Protein AF-A0A4V4IYW7-F1 (afdb_monomer)

Radius of gyration: 28.69 Å; Cα contacts (8 Å, |Δi|>4): 556; chains: 1; bounding box: 73×83×89 Å

InterPro domains:
  IPR019410 Lysine methyltransferase [PF10294] (34-189)
  IPR019410 Lysine methyltransferase [PTHR14614] (19-208)
  IPR029063 S-adenosyl-L-methionine-dependent methyltransferase superfamily [G3DSA:3.40.50.150] (17-233)
  IPR029063 S-adenosyl-L-methionine-dependent methyltransferase superfamily [SSF53335] (72-205)

Mean predicted aligned error: 17.16 Å

Sequence (406 aa):
MATEERSFKTQDFTVPSNGSGETIQVRISEPNLTSENLGLETWAASHILASQLHHIGPKIQFPTPSSDVLPILELGAGTGLVGVTAATLWKQPVVLTDLAPLVPALDANIDLNSEGLRTANTHMEAGTLDWKHPTTLIVKDQQQPQTQAHVIFAADTIYSEEHPELLANVILKWLVKDKEARFIIAYPLRVCYIDYIREMWERLEEGGMEAFEEGREEASQDLFNDERLVEWSRETITIMPYSRPKDHNCTEGKKPIACKCAIGKSKSKSKPTEEPPNNELTTVRLLSIPPQGRFTQLTPPQLKNTILHRNQNIDFYKSLYAEYIESIQEHITPYIRNQLKHEEEGRGLRKGSVFQMHLMMNLRIRVQSVMDTIARWEGENAVDEEKLKEMEKSENGVDEEEEEEG

Secondary structure (DSSP, 8-state):
--------EEEEEEEE-STTS-EEEEEEEE-S-EETTEE----HHHHHHHHHHHHHGGG--PPSP-SSEEEEEEES-TT-HHHHHHHHHH---EEEEE-GGGHHHHHHHHHHTHHHHHHHT--EEEEE--TTSTT--EETTEE-S--EEEEEEEES---STTHHHHHHHHHHHHB-SSTT-EEEEEEE--TTTHHHHHHHHHHHHHTTEEEEEEEEEE--TTT--S--EEEEEEEEE----------S---S---------------------PPPP--------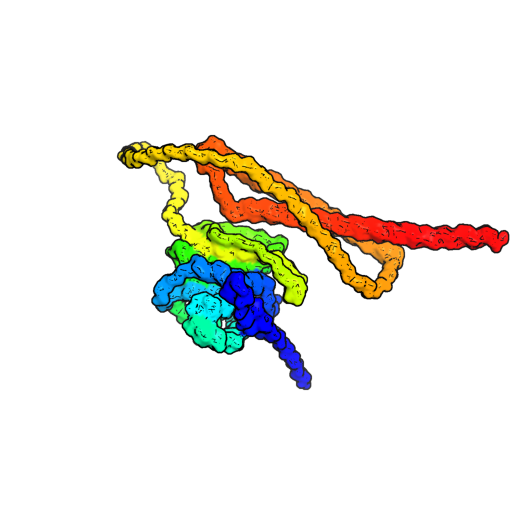---PPP-----PPPHHHHHHHHHHHHHHHHHHHHHHHHHHHHIIIIIHHHHHHHHHHHHTTS------HHHHHHHHHHHHHHHHHHHHHHHHHHHHHHHHHHHHHHHHHHHTHHHHSSS--

Organism: Aureobasidium pullulans (NCBI:txid5580)

Solvent-accessible surface area (backbone atoms only — not comparable to full-atom values): 23637 Å² total; per-residue (Å²): 133,84,79,77,80,77,73,65,52,68,48,79,43,79,29,46,58,42,96,85,73,47,66,43,79,46,47,39,58,36,50,95,44,69,58,99,92,38,70,47,56,86,50,61,22,32,56,53,47,31,46,45,42,42,72,50,46,85,76,58,66,79,74,81,91,52,91,59,42,38,62,28,34,27,47,52,33,62,45,34,62,38,53,56,45,43,23,41,75,63,42,36,45,29,39,40,18,24,56,69,88,46,29,68,54,28,44,51,24,51,60,66,37,44,67,53,28,57,73,35,69,35,54,75,49,42,21,30,45,45,50,97,47,57,85,50,42,33,41,89,93,36,76,54,89,46,62,30,18,39,26,38,38,35,35,61,67,69,85,50,89,62,33,26,61,32,52,34,53,28,47,70,56,26,48,44,98,37,75,66,21,34,44,36,40,20,34,52,76,44,83,90,36,49,66,40,54,49,50,21,51,54,50,35,44,75,72,33,39,42,85,72,47,75,51,73,51,70,50,56,72,92,80,40,90,63,84,40,45,24,43,36,42,34,29,28,41,52,89,67,83,84,72,72,80,76,73,95,76,80,82,80,90,81,89,82,89,88,84,83,88,80,90,85,88,84,87,85,91,85,85,81,86,85,78,84,81,84,82,74,80,77,77,80,74,84,80,79,83,80,87,89,80,82,85,78,82,71,50,71,71,55,47,52,50,52,46,52,52,49,50,55,49,41,54,52,46,52,51,53,46,50,53,51,53,50,50,42,59,69,56,51,49,58,49,55,54,49,43,54,50,35,34,76,72,70,71,42,64,70,81,65,59,66,67,58,55,48,55,54,50,47,52,50,48,52,48,47,52,44,50,53,52,40,53,50,50,53,52,53,38,54,53,52,52,50,52,46,52,52,53,55,46,57,60,60,55,56,66,63,66,67,68,78,81,120

pLDDT: mean 71.78, std 23.91, range [23.66, 98.69]

Nearest PDB structures (foldseek):
  7oas-assembly1_A  TM=7.183E-01  e=4.273E-09  Arabidopsis thaliana
  6zbf-assembly1_D  TM=6.035E-01  e=1.458E-01  Plasmodium falciparum
  6qj1-assembly1_A  TM=4.843E-01  e=2.576E+00  Thermochaetoides thermophila

Foldseek 3Di:
DDDPPFDKDKDWQWADLEPVRDTDIQIWIQGQFDDPRDGLDDDQQLNVLLNCCNVVLVLADFDDDDLQAAAEEEEQCRRVSNVLSCCLNNVGEYEYEDAPRCQVRNVVSQVVSVVSNVVSVYDYFYWYQDLVNLQFTATPNDTRNHFAYQEYEYGQQFDDLCRLVSVLSNCLRHYPQDQSRKYKYKHFPDLVRLVSVLSSVVSNVVSQKAFDDKDWDFGDVVPDVDRGIMIMTMIGGDPDPDDPDPPPDDDDDDDDDDDDDDDDDDDDDDDDDDDDPDPPPPPDDDDDDDDDDDDPPDDLVRLVVVLVVLVVVLVVLVVVLVVLVVCCVPPVVVVVVVQVVCVVVVVHRDPDGVSNVSSVVSSVCSNVVSVVSSVVSVVVSVVSVVVSVVVVVVVVVVVVVVVVPD

Structure (mmCIF, N/CA/C/O backbone):
data_AF-A0A4V4IYW7-F1
#
_entry.id   AF-A0A4V4IYW7-F1
#
loop_
_atom_site.group_PDB
_atom_site.id
_atom_site.type_symbol
_atom_site.label_atom_id
_atom_site.label_alt_id
_atom_site.label_comp_id
_atom_site.label_asym_id
_atom_site.label_entity_id
_atom_site.label_seq_id
_atom_site.pdbx_PDB_ins_code
_atom_site.Cartn_x
_atom_site.Cartn_y
_atom_site.Cartn_z
_atom_site.occupancy
_atom_site.B_iso_or_equiv
_atom_site.auth_seq_id
_atom_site.auth_comp_id
_atom_site.auth_asym_id
_atom_site.auth_atom_id
_atom_site.pdbx_PDB_model_num
ATOM 1 N N . MET A 1 1 ? -10.113 -34.065 -22.072 1.00 34.31 1 MET A N 1
ATOM 2 C CA . MET A 1 1 ? -9.930 -32.765 -21.402 1.00 34.31 1 MET A CA 1
ATOM 3 C C . MET A 1 1 ? -8.837 -32.974 -20.378 1.00 34.31 1 MET A C 1
ATOM 5 O O . MET A 1 1 ? -9.086 -33.647 -19.388 1.00 34.31 1 MET A O 1
ATOM 9 N N . ALA A 1 2 ? -7.612 -32.559 -20.696 1.00 29.91 2 ALA A N 1
ATOM 10 C CA . ALA A 1 2 ? -6.535 -32.563 -19.719 1.00 29.91 2 ALA A CA 1
ATOM 11 C C . ALA A 1 2 ? -6.857 -31.461 -18.707 1.00 29.91 2 ALA A C 1
ATOM 13 O O . ALA A 1 2 ? -7.061 -30.313 -19.092 1.00 29.91 2 ALA A O 1
ATOM 14 N N . THR A 1 3 ? -7.010 -31.836 -17.444 1.00 35.25 3 THR A N 1
ATOM 15 C CA . THR A 1 3 ? -7.030 -30.904 -16.323 1.00 35.25 3 THR A CA 1
ATOM 16 C C . THR A 1 3 ? -5.656 -30.254 -16.265 1.00 35.25 3 THR A C 1
ATOM 18 O O . THR A 1 3 ? -4.687 -30.927 -15.921 1.00 35.25 3 THR A O 1
ATOM 21 N N . GLU A 1 4 ? -5.558 -28.988 -16.667 1.00 35.75 4 GLU A N 1
ATOM 22 C CA . GLU A 1 4 ? -4.385 -28.167 -16.372 1.00 35.75 4 GLU A CA 1
ATOM 23 C C . GLU A 1 4 ? -4.183 -28.181 -14.854 1.00 35.75 4 GLU A C 1
ATOM 25 O O . GLU A 1 4 ? -5.029 -27.694 -14.099 1.00 35.75 4 GLU A O 1
ATOM 30 N N . GLU A 1 5 ? -3.091 -28.793 -14.396 1.00 37.78 5 GLU A N 1
ATOM 31 C CA . GLU A 1 5 ? -2.607 -28.614 -13.033 1.00 37.78 5 GLU A CA 1
ATOM 32 C C . GLU A 1 5 ? -2.283 -27.129 -12.864 1.00 37.78 5 GLU A C 1
ATOM 34 O O . GLU A 1 5 ? -1.259 -26.634 -13.334 1.00 37.78 5 GLU A O 1
ATOM 39 N N . ARG A 1 6 ? -3.203 -26.389 -12.237 1.00 40.34 6 ARG A N 1
ATOM 40 C CA . ARG A 1 6 ? -2.975 -25.003 -11.832 1.00 40.34 6 ARG A CA 1
ATOM 41 C C . ARG A 1 6 ? -1.826 -25.003 -10.828 1.00 40.34 6 ARG A C 1
ATOM 43 O O . ARG A 1 6 ? -1.995 -25.437 -9.692 1.00 40.34 6 ARG A O 1
ATOM 50 N N . SER A 1 7 ? -0.654 -24.552 -11.261 1.00 48.09 7 SER A N 1
ATOM 51 C CA . SER A 1 7 ? 0.478 -24.303 -10.374 1.00 48.09 7 SER A CA 1
ATOM 52 C C . SER A 1 7 ? 0.108 -23.149 -9.440 1.00 48.09 7 SER A C 1
ATOM 54 O O . SER A 1 7 ? -0.106 -22.027 -9.891 1.00 48.09 7 SER A O 1
ATOM 56 N N . PHE A 1 8 ? -0.037 -23.443 -8.149 1.00 65.62 8 PHE A N 1
ATOM 57 C CA . PHE A 1 8 ? -0.118 -22.435 -7.096 1.00 65.62 8 PHE A CA 1
ATOM 58 C C . PHE A 1 8 ? 1.308 -22.142 -6.638 1.00 65.62 8 PHE A C 1
ATOM 60 O O . PHE A 1 8 ? 2.023 -23.069 -6.245 1.00 65.62 8 PHE A O 1
ATOM 67 N N . LYS A 1 9 ? 1.736 -20.879 -6.685 1.00 81.81 9 LYS A N 1
ATOM 68 C CA . LYS A 1 9 ? 2.999 -20.477 -6.068 1.00 81.81 9 LYS A CA 1
ATOM 69 C C . LYS A 1 9 ? 2.709 -20.147 -4.609 1.00 81.81 9 LYS A C 1
ATOM 71 O O . LYS A 1 9 ? 1.982 -19.210 -4.313 1.00 81.81 9 LYS A O 1
ATOM 76 N N . THR A 1 10 ? 3.235 -20.947 -3.689 1.00 88.19 10 THR A N 1
ATOM 77 C CA . THR A 1 10 ? 3.212 -20.633 -2.255 1.00 88.19 10 THR A CA 1
ATOM 78 C C . THR A 1 10 ? 4.627 -20.293 -1.821 1.00 88.19 10 THR A C 1
ATOM 80 O O . THR A 1 10 ? 5.562 -21.034 -2.126 1.00 88.19 10 THR A O 1
ATOM 83 N N . GLN A 1 11 ? 4.781 -19.175 -1.123 1.00 90.00 11 GLN A N 1
ATOM 84 C CA . GLN A 1 11 ? 6.062 -18.642 -0.688 1.00 90.00 11 GLN A CA 1
ATOM 85 C C . GLN A 1 11 ? 6.019 -18.305 0.803 1.00 90.00 11 GLN A C 1
ATOM 87 O O . GLN A 1 11 ? 5.024 -17.792 1.314 1.00 90.00 11 GLN A O 1
ATOM 92 N N . ASP A 1 12 ? 7.123 -18.593 1.489 1.00 92.00 12 ASP A N 1
ATOM 93 C CA . ASP A 1 12 ? 7.352 -18.167 2.865 1.00 92.00 12 ASP A CA 1
ATOM 94 C C . ASP A 1 12 ? 8.179 -16.876 2.852 1.00 92.00 12 ASP A C 1
ATOM 96 O O . ASP A 1 12 ? 9.274 -16.824 2.286 1.00 92.00 12 ASP A O 1
ATOM 100 N N . PHE A 1 13 ? 7.641 -15.828 3.469 1.00 92.56 13 PHE A N 1
ATOM 101 C CA . PHE A 1 13 ? 8.296 -14.541 3.651 1.00 92.56 13 PHE A CA 1
ATOM 102 C C . PHE A 1 13 ? 8.864 -14.451 5.064 1.00 92.56 13 PHE A C 1
ATOM 104 O O . PHE A 1 13 ? 8.130 -14.500 6.052 1.00 92.56 13 PHE A O 1
ATOM 111 N N . THR A 1 14 ? 10.183 -14.295 5.158 1.00 93.00 14 THR A N 1
ATOM 112 C CA . THR A 1 14 ? 10.874 -14.055 6.426 1.00 93.00 14 THR A CA 1
ATOM 113 C C . THR A 1 14 ? 10.936 -12.558 6.691 1.00 93.00 14 THR A C 1
ATOM 115 O O . THR A 1 14 ? 11.649 -11.831 6.002 1.00 93.00 14 THR A O 1
ATOM 118 N N . VAL A 1 15 ? 10.203 -12.100 7.703 1.00 93.31 15 VAL A N 1
ATOM 119 C CA . VAL A 1 15 ? 10.075 -10.677 8.033 1.00 93.31 15 VAL A CA 1
ATOM 120 C C . VAL A 1 15 ? 10.726 -10.397 9.389 1.00 93.31 15 VAL A C 1
ATOM 122 O O . VAL A 1 15 ? 10.472 -11.145 10.335 1.00 93.31 15 VAL A O 1
ATOM 125 N N . PRO A 1 16 ? 11.551 -9.343 9.538 1.00 93.38 16 PRO A N 1
ATOM 126 C CA . PRO A 1 16 ? 12.089 -8.950 10.838 1.00 93.38 16 PRO A CA 1
ATOM 127 C C . PRO A 1 16 ? 10.977 -8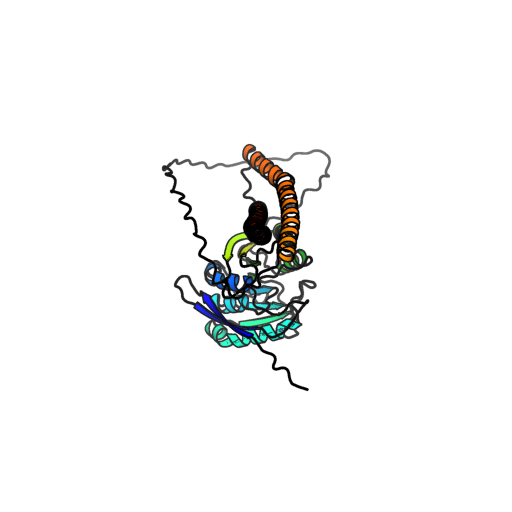.688 11.858 1.00 93.38 16 PRO A C 1
ATOM 129 O O . PRO A 1 16 ? 9.994 -8.016 11.554 1.00 93.38 16 PRO A O 1
ATOM 132 N N . SER A 1 17 ? 11.136 -9.197 13.079 1.00 93.19 17 SER A N 1
ATOM 133 C CA . SER A 1 17 ? 10.194 -8.973 14.184 1.00 93.19 17 SER A CA 1
ATOM 134 C C . SER A 1 17 ? 10.678 -7.909 15.169 1.00 93.19 17 SER A C 1
ATOM 136 O O . SER A 1 17 ? 9.875 -7.332 15.903 1.00 93.19 17 SER A O 1
ATOM 138 N N . ASN A 1 18 ? 11.984 -7.626 15.178 1.00 90.62 18 ASN A N 1
ATOM 139 C CA . ASN A 1 18 ? 12.627 -6.591 15.981 1.00 90.62 18 ASN A CA 1
ATOM 140 C C . ASN A 1 18 ? 14.031 -6.248 15.445 1.00 90.62 18 ASN A C 1
ATOM 142 O O . ASN A 1 18 ? 14.534 -6.866 14.511 1.00 90.62 18 ASN A O 1
ATOM 146 N N . GLY A 1 19 ? 14.690 -5.276 16.085 1.00 82.00 19 GLY A N 1
ATOM 147 C CA . GLY A 1 19 ? 16.050 -4.853 15.733 1.00 82.00 19 GLY A CA 1
ATOM 148 C C . GLY A 1 19 ? 17.177 -5.801 16.173 1.00 82.00 19 GLY A C 1
ATOM 149 O O . GLY A 1 19 ? 18.338 -5.486 15.932 1.00 82.00 19 GLY A O 1
ATOM 150 N N . SER A 1 20 ? 16.878 -6.932 16.827 1.00 85.50 20 SER A N 1
ATOM 151 C CA . SER A 1 20 ? 17.885 -7.926 17.255 1.00 85.50 20 SER A CA 1
ATOM 152 C C . SER A 1 20 ? 18.098 -9.070 16.258 1.00 85.50 20 SER A C 1
ATOM 154 O O . SER A 1 20 ? 18.882 -9.975 16.532 1.00 85.50 20 SER A O 1
ATOM 156 N N . GLY A 1 21 ? 17.436 -9.024 15.098 1.00 84.62 21 GLY A N 1
ATOM 157 C CA . GLY A 1 21 ? 17.556 -10.044 14.051 1.00 84.62 21 GLY A CA 1
ATOM 158 C C . GLY A 1 21 ? 16.613 -11.236 14.225 1.00 84.62 21 GLY A C 1
ATOM 159 O O . GLY A 1 21 ? 16.726 -12.211 13.485 1.00 84.62 21 GLY A O 1
ATOM 160 N N . GLU A 1 22 ? 15.676 -11.173 15.175 1.00 92.06 22 GLU A N 1
ATOM 161 C CA . GLU A 1 22 ? 14.570 -12.128 15.221 1.00 92.06 22 GLU A CA 1
ATOM 162 C C . GLU A 1 22 ? 13.613 -11.875 14.050 1.00 92.06 22 GLU A C 1
ATOM 164 O O . GLU A 1 22 ? 13.475 -10.751 13.557 1.00 92.06 22 GLU A O 1
ATOM 169 N N . THR A 1 23 ? 12.956 -12.936 13.588 1.00 94.81 23 THR A N 1
ATOM 170 C CA . THR A 1 23 ? 12.073 -12.898 12.420 1.00 94.81 23 THR A CA 1
ATOM 171 C C . THR A 1 23 ? 10.788 -13.674 12.684 1.00 94.81 23 THR A C 1
ATOM 173 O O . THR A 1 23 ? 10.743 -14.560 13.541 1.00 94.81 23 THR A O 1
ATOM 176 N N . ILE A 1 24 ? 9.738 -13.338 11.942 1.00 94.44 24 ILE A N 1
ATOM 177 C CA . ILE A 1 24 ? 8.537 -14.158 11.792 1.00 94.44 24 ILE A CA 1
ATOM 178 C C . ILE A 1 24 ? 8.471 -14.710 10.370 1.00 94.44 24 ILE A C 1
ATOM 180 O O . ILE A 1 24 ? 9.030 -14.130 9.439 1.00 94.44 24 ILE A O 1
ATOM 184 N N . GLN A 1 25 ? 7.775 -15.832 10.215 1.00 95.25 25 GLN A N 1
ATOM 185 C CA . GLN A 1 25 ? 7.455 -16.393 8.908 1.00 95.25 25 GLN A CA 1
ATOM 186 C C . GLN A 1 25 ? 6.006 -16.069 8.572 1.00 95.25 25 GLN A C 1
ATOM 188 O O . GLN A 1 25 ? 5.117 -16.334 9.381 1.00 95.25 25 GLN A O 1
ATOM 193 N N . VAL A 1 26 ? 5.784 -15.521 7.381 1.00 96.31 26 VAL A N 1
ATOM 194 C CA . VAL A 1 26 ? 4.454 -15.270 6.827 1.00 96.31 26 VAL A CA 1
ATOM 195 C C . VAL A 1 26 ? 4.315 -16.076 5.548 1.00 96.31 26 VAL A C 1
ATOM 197 O O . VAL A 1 26 ? 5.072 -15.887 4.599 1.00 96.31 26 VAL A O 1
ATOM 200 N N . ARG A 1 27 ? 3.361 -17.004 5.529 1.00 96.56 27 ARG A N 1
ATOM 201 C CA . ARG A 1 27 ? 3.132 -17.890 4.387 1.00 96.56 27 ARG A CA 1
ATOM 202 C C . ARG A 1 27 ? 2.052 -17.313 3.488 1.00 96.56 27 ARG A C 1
ATOM 204 O O . ARG A 1 27 ? 0.938 -17.090 3.949 1.00 96.56 27 ARG A O 1
ATOM 211 N N . ILE A 1 28 ? 2.359 -17.124 2.212 1.00 96.19 28 ILE A N 1
ATOM 212 C CA . ILE A 1 28 ? 1.448 -16.533 1.230 1.00 96.19 28 ILE A CA 1
ATOM 213 C C . ILE A 1 28 ? 1.304 -17.467 0.035 1.00 96.19 28 ILE A C 1
ATOM 215 O O . ILE A 1 28 ? 2.289 -17.968 -0.503 1.00 96.19 28 ILE A O 1
ATOM 219 N N . SER A 1 29 ? 0.066 -17.692 -0.388 1.00 93.75 29 SER A N 1
ATOM 220 C CA . SER A 1 29 ? -0.267 -18.343 -1.646 1.00 93.75 29 SER A CA 1
ATOM 221 C C . SER A 1 29 ? -0.682 -17.302 -2.686 1.00 93.75 29 SER A C 1
ATOM 223 O O . SER A 1 29 ? -1.518 -16.440 -2.424 1.00 93.75 29 SER A O 1
ATOM 225 N N . GLU A 1 30 ? -0.131 -17.442 -3.887 1.00 90.38 30 GLU A N 1
ATOM 226 C CA . GLU A 1 30 ? -0.389 -16.637 -5.081 1.00 90.38 30 GLU A CA 1
ATOM 227 C C . GLU A 1 30 ? -1.124 -17.533 -6.092 1.00 90.38 30 GLU A C 1
ATOM 229 O O . GLU A 1 30 ? -0.497 -18.194 -6.931 1.00 90.38 30 GLU A O 1
ATOM 234 N N . PRO A 1 31 ? -2.454 -17.707 -5.958 1.00 83.88 31 PRO A N 1
ATOM 235 C CA . PRO A 1 31 ? -3.217 -18.429 -6.962 1.00 83.88 31 PRO A CA 1
ATOM 236 C C . PRO A 1 31 ? -3.209 -17.646 -8.276 1.00 83.88 31 PRO A C 1
ATOM 238 O O . PRO A 1 31 ? -3.181 -16.419 -8.271 1.00 83.88 31 PRO A O 1
ATOM 241 N N . ASN A 1 32 ? -3.313 -18.355 -9.403 1.00 81.12 32 ASN A N 1
ATOM 242 C CA . ASN A 1 32 ? -3.509 -17.726 -10.710 1.00 81.12 32 ASN A CA 1
ATOM 243 C C . ASN A 1 32 ? -4.922 -17.118 -10.793 1.00 81.12 32 ASN A C 1
ATOM 245 O O . ASN A 1 32 ? -5.864 -17.732 -11.304 1.00 81.12 32 ASN A O 1
ATOM 249 N N . LEU A 1 33 ? -5.062 -15.949 -10.185 1.00 77.06 33 LEU A N 1
ATOM 250 C CA . LEU A 1 33 ? -6.267 -15.157 -10.044 1.00 77.06 33 LEU A CA 1
ATOM 251 C C . LEU A 1 33 ? -5.960 -13.766 -10.581 1.00 77.06 33 LEU A C 1
ATOM 253 O O . LEU A 1 33 ? -4.863 -13.253 -10.377 1.00 77.06 33 LEU A O 1
ATOM 257 N N . THR A 1 34 ? -6.923 -13.165 -11.268 1.00 73.12 34 THR A N 1
ATOM 258 C CA . THR A 1 34 ? -6.778 -11.819 -11.809 1.00 73.12 34 THR A CA 1
ATOM 259 C C . THR A 1 34 ? -7.952 -10.943 -11.395 1.00 73.12 34 THR A C 1
ATOM 261 O O . THR A 1 34 ? -9.092 -11.407 -11.318 1.00 73.12 34 THR A O 1
ATOM 264 N N . SER A 1 35 ? -7.676 -9.667 -11.144 1.00 69.50 35 SER A N 1
ATOM 265 C CA . SER A 1 35 ? -8.683 -8.623 -10.950 1.00 69.50 35 SER A CA 1
ATOM 266 C C . SER A 1 35 ? -8.215 -7.355 -11.656 1.00 69.50 35 SER A C 1
ATOM 268 O O . SER A 1 35 ? -7.030 -7.045 -11.624 1.00 69.50 35 SER A O 1
ATOM 270 N N . GLU A 1 36 ? -9.119 -6.675 -12.365 1.00 71.75 36 GLU A N 1
ATOM 271 C CA . GLU A 1 36 ? -8.815 -5.465 -13.158 1.00 71.75 36 GLU A CA 1
ATOM 272 C C . GLU A 1 36 ? -7.560 -5.580 -14.053 1.00 71.75 36 GLU A C 1
ATOM 274 O O . GLU A 1 36 ? -6.794 -4.639 -14.225 1.00 71.75 36 GLU A O 1
ATOM 279 N N . ASN A 1 37 ? -7.377 -6.748 -14.682 1.00 68.62 37 ASN A N 1
ATOM 280 C CA . ASN A 1 37 ? -6.239 -7.100 -15.550 1.00 68.62 37 ASN A CA 1
ATOM 281 C C . ASN A 1 37 ? -4.881 -7.261 -14.847 1.00 68.62 37 ASN A C 1
ATOM 283 O O . ASN A 1 37 ? -3.869 -7.413 -15.531 1.00 68.62 37 ASN A O 1
ATOM 287 N N . LEU A 1 38 ? -4.850 -7.306 -13.517 1.00 68.44 38 LEU A N 1
ATOM 288 C CA . LEU A 1 38 ? -3.654 -7.624 -12.746 1.00 68.44 38 LEU A CA 1
ATOM 289 C C . LEU A 1 38 ? -3.737 -9.028 -12.164 1.00 68.44 38 LEU A C 1
ATOM 291 O O . LEU A 1 38 ? -4.774 -9.432 -11.638 1.00 68.44 38 LEU A O 1
ATOM 295 N N . GLY A 1 39 ? -2.635 -9.769 -12.278 1.00 74.25 39 GLY A N 1
ATOM 296 C CA . GLY A 1 39 ? -2.436 -11.020 -11.556 1.00 74.25 39 GLY A CA 1
ATOM 297 C C . GLY A 1 39 ? -2.273 -10.763 -10.064 1.00 74.25 39 GLY A C 1
ATOM 298 O O . GLY A 1 39 ? -1.675 -9.768 -9.655 1.00 74.25 39 GLY A O 1
ATOM 299 N N . LEU A 1 40 ? -2.818 -11.663 -9.253 1.00 80.38 40 LEU A N 1
ATOM 300 C CA . LEU A 1 40 ? -2.601 -11.660 -7.818 1.00 80.38 40 LEU A CA 1
ATOM 301 C C . LEU A 1 40 ? -1.175 -12.136 -7.518 1.00 80.38 40 LEU A C 1
ATOM 303 O O . LEU A 1 40 ? -0.898 -13.334 -7.490 1.00 80.38 40 LEU A O 1
ATOM 307 N N . GLU A 1 41 ? -0.291 -11.178 -7.272 1.00 83.44 41 GLU A N 1
ATOM 308 C CA . GLU A 1 41 ? 1.116 -11.399 -6.945 1.00 83.44 41 GLU A CA 1
ATOM 309 C C . GLU A 1 41 ? 1.502 -10.591 -5.703 1.00 83.44 41 GLU A C 1
ATOM 311 O O . GLU A 1 41 ? 0.900 -9.560 -5.389 1.00 83.44 41 GLU A O 1
ATOM 316 N N . THR A 1 42 ? 2.511 -11.058 -4.971 1.00 80.62 42 THR A N 1
ATOM 317 C CA . THR A 1 42 ? 3.100 -10.291 -3.876 1.00 80.62 42 THR A CA 1
ATOM 318 C C . THR A 1 42 ? 4.112 -9.313 -4.454 1.00 80.62 42 THR A C 1
ATOM 320 O O . THR A 1 42 ? 5.182 -9.710 -4.908 1.00 80.62 42 THR A O 1
ATOM 323 N N . TRP A 1 43 ? 3.788 -8.023 -4.420 1.00 84.94 43 TRP A N 1
ATOM 324 C CA . TRP A 1 43 ? 4.625 -6.970 -4.997 1.00 84.94 43 TRP A CA 1
ATOM 325 C C . TRP A 1 43 ? 5.722 -6.492 -4.042 1.00 84.94 43 TRP A C 1
ATOM 327 O O . TRP A 1 43 ? 5.571 -6.541 -2.817 1.00 84.94 43 TRP A O 1
ATOM 337 N N . ALA A 1 44 ? 6.811 -5.954 -4.597 1.00 84.44 44 ALA A N 1
ATOM 338 C CA . ALA A 1 44 ? 7.980 -5.497 -3.842 1.00 84.44 44 ALA A CA 1
ATOM 339 C C . ALA A 1 44 ? 7.633 -4.516 -2.707 1.00 84.44 44 ALA A C 1
ATOM 341 O O . ALA A 1 44 ? 8.173 -4.635 -1.605 1.00 84.44 44 ALA A O 1
ATOM 342 N N . ALA A 1 45 ? 6.697 -3.587 -2.938 1.00 85.88 45 ALA A N 1
ATOM 343 C CA . ALA A 1 45 ? 6.307 -2.609 -1.925 1.00 85.88 45 ALA A CA 1
ATOM 344 C C . ALA A 1 45 ? 5.635 -3.249 -0.701 1.00 85.88 45 ALA A C 1
ATOM 346 O O . ALA A 1 45 ? 5.883 -2.809 0.419 1.00 85.88 45 ALA A O 1
ATOM 347 N N . SER A 1 46 ? 4.861 -4.325 -0.887 1.00 91.12 46 SER A N 1
ATOM 348 C CA . SER A 1 46 ? 4.250 -5.068 0.226 1.00 91.12 46 SER A CA 1
ATOM 349 C C . SER A 1 46 ? 5.311 -5.740 1.105 1.00 91.12 46 SER A C 1
ATOM 351 O O . SER A 1 46 ? 5.250 -5.661 2.331 1.00 91.12 46 SER A O 1
ATOM 353 N N . HIS A 1 47 ? 6.345 -6.323 0.491 1.00 90.88 47 HIS A N 1
ATOM 354 C CA . HIS A 1 47 ? 7.458 -6.936 1.211 1.00 90.88 47 HIS A CA 1
ATOM 355 C C . HIS A 1 47 ? 8.305 -5.898 1.953 1.00 90.88 47 HIS A C 1
ATOM 357 O O . HIS A 1 47 ? 8.626 -6.085 3.129 1.00 90.88 47 HIS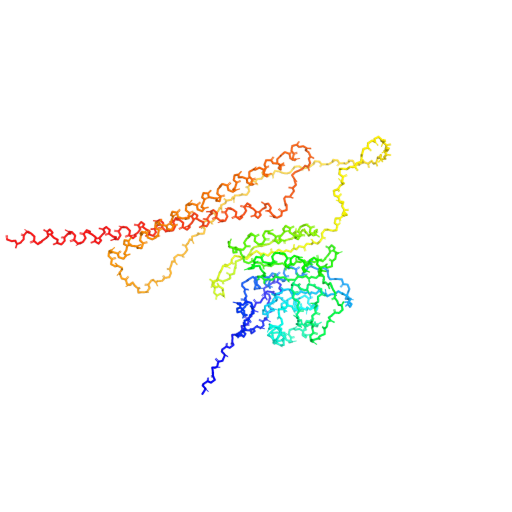 A O 1
ATOM 363 N N . ILE A 1 48 ? 8.633 -4.782 1.292 1.00 88.12 48 ILE A N 1
ATOM 364 C CA . ILE A 1 48 ? 9.335 -3.667 1.932 1.00 88.12 48 ILE A CA 1
ATOM 365 C C . ILE A 1 48 ? 8.521 -3.143 3.111 1.00 88.12 48 ILE A C 1
ATOM 367 O O . ILE A 1 48 ? 9.055 -3.067 4.216 1.00 88.12 48 ILE A O 1
ATOM 371 N N . LEU A 1 49 ? 7.231 -2.859 2.928 1.00 92.50 49 LEU A N 1
ATOM 372 C CA . LEU A 1 49 ? 6.401 -2.342 4.007 1.00 92.50 49 LEU A CA 1
ATOM 373 C C . LEU A 1 49 ? 6.320 -3.327 5.179 1.00 92.50 49 LEU A C 1
ATOM 375 O O . LEU A 1 49 ? 6.564 -2.927 6.316 1.00 92.50 49 LEU A O 1
ATOM 379 N N . ALA A 1 50 ? 6.085 -4.616 4.907 1.00 94.75 50 ALA A N 1
ATOM 380 C CA . ALA A 1 50 ? 6.100 -5.671 5.919 1.00 94.75 50 ALA A CA 1
ATOM 381 C C . ALA A 1 50 ? 7.422 -5.685 6.710 1.00 94.75 50 ALA A C 1
ATOM 383 O O . ALA A 1 50 ? 7.404 -5.725 7.942 1.00 94.75 50 ALA A O 1
ATOM 384 N N . SER A 1 51 ? 8.565 -5.556 6.024 1.00 91.94 51 SER A N 1
ATOM 385 C CA . SER A 1 51 ? 9.893 -5.522 6.653 1.00 91.94 51 SER A CA 1
ATOM 386 C C . SER A 1 51 ? 10.095 -4.342 7.605 1.00 91.94 51 SER A C 1
ATOM 388 O O . SER A 1 51 ? 10.807 -4.476 8.600 1.00 91.94 51 SER A O 1
ATOM 390 N N . GLN A 1 52 ? 9.413 -3.219 7.371 1.00 91.75 52 GLN A N 1
ATOM 391 C CA . GLN A 1 52 ? 9.514 -2.014 8.196 1.00 91.75 52 GLN A CA 1
ATOM 392 C C . GLN A 1 52 ? 8.565 -2.030 9.407 1.00 91.75 52 GLN A C 1
ATOM 394 O O . GLN A 1 52 ? 8.757 -1.263 10.356 1.00 91.75 52 GLN A O 1
ATOM 399 N N . LEU A 1 53 ? 7.562 -2.919 9.448 1.00 94.25 53 LEU A N 1
ATOM 400 C CA . LEU A 1 53 ? 6.536 -2.903 10.500 1.00 94.25 53 LEU A CA 1
ATOM 401 C C . LEU A 1 53 ? 7.090 -3.116 11.914 1.00 94.25 53 LEU A C 1
ATOM 403 O O . LEU A 1 53 ? 6.528 -2.575 12.869 1.00 94.25 53 LEU A O 1
ATOM 407 N N . HIS A 1 54 ? 8.196 -3.844 12.079 1.00 93.69 54 HIS A N 1
ATOM 408 C CA . HIS A 1 54 ? 8.847 -4.003 13.385 1.00 93.69 54 HIS A CA 1
ATOM 409 C C . HIS A 1 54 ? 9.407 -2.683 13.941 1.00 93.69 54 HIS A C 1
ATOM 411 O O . HIS A 1 54 ?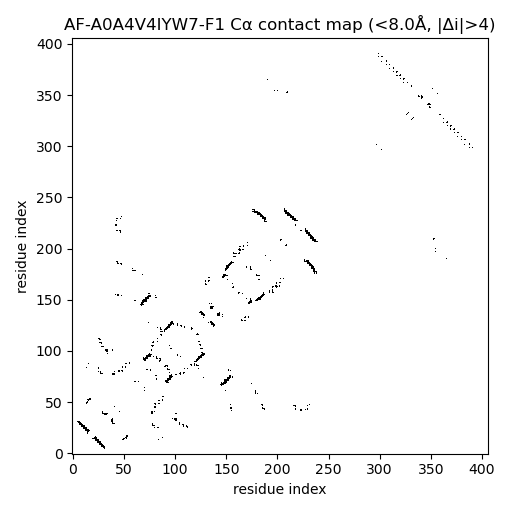 9.462 -2.490 15.155 1.00 93.69 54 HIS A O 1
ATOM 417 N N . HIS A 1 55 ? 9.813 -1.768 13.057 1.00 90.25 55 HIS A N 1
ATOM 418 C CA . HIS A 1 55 ? 10.320 -0.449 13.414 1.00 90.25 55 HIS A CA 1
ATOM 419 C C . HIS A 1 55 ? 9.182 0.560 13.618 1.00 90.25 55 HIS A C 1
ATOM 421 O O . HIS A 1 55 ? 9.242 1.411 14.510 1.00 90.25 55 HIS A O 1
ATOM 427 N N . ILE A 1 56 ? 8.127 0.450 12.806 1.00 89.69 56 ILE A N 1
ATOM 428 C CA . ILE A 1 56 ? 6.975 1.357 12.833 1.00 89.69 56 ILE A CA 1
ATOM 429 C C . ILE A 1 56 ? 6.073 1.077 14.043 1.00 89.69 56 ILE A C 1
ATOM 431 O O . ILE A 1 56 ? 5.697 2.013 14.749 1.00 89.69 56 ILE A O 1
ATOM 435 N N . GLY A 1 57 ? 5.761 -0.193 14.315 1.00 88.75 57 GLY A N 1
ATOM 436 C CA . GLY A 1 57 ? 4.786 -0.623 15.325 1.00 88.75 57 GLY A CA 1
ATOM 437 C C . GLY A 1 57 ? 4.984 -0.043 16.725 1.00 88.75 57 GLY A C 1
ATOM 438 O O . GLY A 1 57 ? 4.035 0.523 17.266 1.00 88.75 57 GLY A O 1
ATOM 439 N N . PRO A 1 58 ? 6.200 -0.086 17.308 1.00 89.62 58 PRO A N 1
ATOM 440 C CA . PRO A 1 58 ? 6.469 0.476 18.635 1.00 89.62 58 PRO A CA 1
ATOM 441 C C . PRO A 1 58 ? 6.171 1.978 18.774 1.00 89.62 58 PRO A C 1
ATOM 443 O O . PRO A 1 58 ? 6.088 2.488 19.889 1.00 89.62 58 PRO A O 1
ATOM 446 N N . LYS A 1 59 ? 6.032 2.698 17.654 1.00 88.44 59 LYS A N 1
ATOM 447 C CA . LYS A 1 59 ? 5.727 4.132 17.608 1.00 88.44 59 LYS A CA 1
ATOM 448 C C . LYS A 1 59 ? 4.222 4.416 17.458 1.00 88.44 59 LYS A C 1
ATOM 450 O O . LYS A 1 59 ? 3.839 5.585 17.449 1.00 88.44 59 LYS A O 1
ATOM 455 N N . ILE A 1 60 ? 3.385 3.389 17.297 1.00 90.50 60 ILE A N 1
ATOM 456 C CA . ILE A 1 60 ? 1.932 3.508 17.132 1.00 90.50 60 ILE A CA 1
ATOM 457 C C . ILE A 1 60 ? 1.250 3.306 18.484 1.00 90.50 60 ILE A C 1
ATOM 459 O O . ILE A 1 60 ? 1.457 2.299 19.158 1.00 90.50 60 ILE A O 1
ATOM 463 N N . GLN A 1 61 ? 0.406 4.259 18.873 1.00 91.94 61 GLN A N 1
ATOM 464 C CA . GLN A 1 61 ? -0.427 4.147 20.067 1.00 91.94 61 GLN A CA 1
ATOM 465 C C . GLN A 1 61 ? -1.842 3.769 19.644 1.00 91.94 61 GLN A C 1
ATOM 467 O O . GLN A 1 61 ? -2.538 4.578 19.035 1.00 91.94 61 GLN A O 1
ATOM 472 N N . PHE A 1 62 ? -2.261 2.544 19.956 1.00 93.19 62 PHE A N 1
ATOM 473 C CA . PHE A 1 62 ? -3.633 2.107 19.714 1.00 93.19 62 PHE A CA 1
ATOM 474 C C . PHE A 1 62 ? -4.559 2.592 20.838 1.00 93.19 62 PHE A C 1
ATOM 476 O O . PHE A 1 62 ? -4.184 2.515 22.015 1.00 93.19 62 PHE A O 1
ATOM 483 N N . PRO A 1 63 ? -5.767 3.082 20.510 1.00 90.25 63 PRO A N 1
ATOM 484 C CA . PRO A 1 63 ? -6.767 3.412 21.512 1.00 90.25 63 PRO A CA 1
ATOM 485 C C . PRO A 1 63 ? -7.271 2.141 22.210 1.00 90.25 63 PRO A C 1
ATOM 487 O O . PRO A 1 63 ? -6.999 1.013 21.797 1.00 90.25 63 PRO A O 1
ATOM 490 N N . THR A 1 64 ? -8.046 2.319 23.282 1.00 89.44 64 THR A N 1
ATOM 491 C CA . THR A 1 64 ? -8.775 1.191 23.880 1.00 89.44 64 THR A CA 1
ATOM 492 C C . THR A 1 64 ? -9.713 0.579 22.829 1.00 89.44 64 THR A C 1
ATOM 494 O O . THR A 1 64 ? -10.370 1.349 22.124 1.00 89.44 64 THR A O 1
ATOM 497 N N . PRO A 1 65 ? -9.801 -0.762 22.718 1.00 86.62 65 PRO A N 1
ATOM 498 C CA . PRO A 1 65 ? -10.662 -1.412 21.735 1.00 86.62 65 PRO A CA 1
ATOM 499 C C . PRO A 1 65 ? -12.100 -0.881 21.776 1.00 86.62 65 PRO A C 1
ATOM 501 O O . PRO A 1 65 ? -12.703 -0.783 22.846 1.00 86.62 65 PRO A O 1
ATOM 504 N N . SER A 1 66 ? -12.636 -0.555 20.602 1.00 85.06 66 SER A N 1
ATOM 505 C CA . SER A 1 66 ? -13.998 -0.060 20.396 1.00 85.06 66 SER A CA 1
ATOM 506 C C . SER A 1 66 ? -14.670 -0.866 19.289 1.00 85.06 66 SER A C 1
ATOM 508 O O . SER A 1 66 ? -14.000 -1.315 18.363 1.00 85.06 66 SER A O 1
ATOM 510 N N . SER A 1 67 ? -15.992 -1.039 19.364 1.00 82.75 67 SER A N 1
ATOM 511 C CA . SER A 1 67 ? -16.768 -1.669 18.290 1.00 82.75 67 SER A CA 1
ATOM 512 C C . SER A 1 67 ? -16.858 -0.806 17.034 1.00 82.75 67 SER A C 1
ATOM 514 O O . SER A 1 67 ? -17.115 -1.342 15.963 1.00 82.75 67 SER A O 1
ATOM 516 N N . ASP A 1 68 ? -16.659 0.507 17.164 1.00 87.19 68 ASP A N 1
ATOM 517 C CA . ASP A 1 68 ? -16.994 1.481 16.117 1.00 87.19 68 ASP A CA 1
ATOM 518 C C . ASP A 1 68 ? -15.800 1.821 15.211 1.00 87.19 68 ASP A C 1
ATOM 520 O O . ASP A 1 68 ? -15.974 2.382 14.127 1.00 87.19 68 ASP A O 1
ATOM 524 N N . VAL A 1 69 ? -14.587 1.479 15.657 1.00 93.69 69 VAL A N 1
ATOM 525 C CA . VAL A 1 69 ? -13.322 1.803 14.992 1.00 93.69 69 VAL A CA 1
ATOM 526 C C . VAL A 1 69 ? -12.500 0.534 14.833 1.00 93.69 69 VAL A C 1
ATOM 528 O O . VAL A 1 69 ? -12.166 -0.126 15.816 1.00 93.69 69 VAL A O 1
ATOM 531 N N . LEU A 1 70 ? -12.131 0.224 13.594 1.00 96.00 70 LEU A N 1
ATOM 532 C CA . LEU A 1 70 ? -11.193 -0.850 13.304 1.00 96.00 70 LEU A CA 1
ATOM 533 C C . LEU A 1 70 ? -9.791 -0.463 13.800 1.00 96.00 70 LEU A C 1
ATOM 535 O O . LEU A 1 70 ? -9.331 0.645 13.518 1.00 96.00 70 LEU A O 1
ATOM 539 N N . PRO A 1 71 ? -9.067 -1.346 14.505 1.00 96.81 71 PRO A N 1
ATOM 540 C CA . PRO A 1 71 ? -7.680 -1.069 14.863 1.00 96.81 71 PRO A CA 1
ATOM 541 C C . PRO A 1 71 ? -6.816 -0.862 13.615 1.00 96.81 71 PRO A C 1
ATOM 543 O O . PRO A 1 71 ? -6.081 0.122 13.535 1.00 96.81 71 PRO A O 1
ATOM 546 N N . ILE A 1 72 ? -6.943 -1.753 12.630 1.00 98.19 72 ILE A N 1
ATOM 547 C CA . ILE A 1 72 ? -6.170 -1.725 11.389 1.00 98.19 72 ILE A CA 1
ATOM 548 C C . ILE A 1 72 ? -7.067 -2.119 10.209 1.00 98.19 72 ILE A C 1
ATOM 550 O O . ILE A 1 72 ? -7.789 -3.116 10.275 1.00 98.19 72 ILE A O 1
ATOM 554 N N . LEU A 1 73 ? -6.975 -1.354 9.124 1.00 98.50 73 LEU A N 1
ATOM 555 C CA . LEU A 1 73 ? -7.589 -1.619 7.824 1.00 98.50 73 LEU A CA 1
ATOM 556 C C . LEU A 1 73 ? -6.498 -1.615 6.745 1.00 98.50 73 LEU A C 1
ATOM 558 O O . LEU A 1 73 ? -5.701 -0.685 6.691 1.00 98.50 73 LEU A O 1
ATOM 562 N N . GLU A 1 74 ? -6.457 -2.613 5.871 1.00 98.69 74 GLU A N 1
ATOM 563 C CA . GLU A 1 74 ? -5.574 -2.608 4.697 1.00 98.69 74 GLU A CA 1
ATOM 564 C C . GLU A 1 74 ? -6.398 -2.448 3.419 1.00 98.69 74 GLU A C 1
ATOM 566 O O . GLU A 1 74 ? -7.356 -3.191 3.205 1.00 98.69 74 GLU A O 1
ATOM 571 N N . LEU A 1 75 ? -6.038 -1.467 2.590 1.00 98.50 75 LEU A N 1
ATOM 572 C CA . LEU A 1 75 ? -6.677 -1.157 1.313 1.00 98.50 75 LEU A CA 1
ATOM 573 C C . LEU A 1 75 ? -5.863 -1.749 0.163 1.00 98.50 75 LEU A C 1
ATOM 575 O O . LEU A 1 75 ? -4.661 -1.501 0.086 1.00 98.50 75 LEU A O 1
ATOM 579 N N . GLY A 1 76 ? -6.524 -2.467 -0.750 1.00 97.44 76 GLY A N 1
ATOM 580 C CA . GLY A 1 76 ? -5.845 -3.106 -1.882 1.00 97.44 76 GLY A CA 1
ATOM 581 C C . GLY A 1 76 ? -4.814 -4.118 -1.392 1.00 97.44 76 GLY A C 1
ATOM 582 O O . GLY A 1 76 ? -3.647 -4.051 -1.767 1.00 97.44 76 GLY A O 1
ATOM 583 N N . ALA A 1 77 ? -5.234 -4.989 -0.471 1.00 97.56 77 ALA A N 1
ATOM 584 C CA . ALA A 1 77 ? -4.344 -5.884 0.259 1.00 97.56 77 ALA A CA 1
ATOM 585 C C . ALA A 1 77 ? -3.622 -6.896 -0.646 1.00 97.56 77 ALA A C 1
ATOM 587 O O . ALA A 1 77 ? -2.606 -7.465 -0.238 1.00 97.56 77 ALA A O 1
ATOM 588 N N . GLY A 1 78 ? -4.140 -7.160 -1.851 1.00 95.25 78 GLY A N 1
ATOM 589 C CA . GLY A 1 78 ? -3.591 -8.137 -2.779 1.00 95.25 78 GLY A CA 1
ATOM 590 C C . GLY A 1 78 ? -3.501 -9.505 -2.115 1.00 95.25 78 GLY A C 1
ATOM 591 O O . GLY A 1 78 ? -4.509 -10.174 -1.892 1.00 95.25 78 GLY A O 1
ATOM 592 N N . THR A 1 79 ? -2.282 -9.939 -1.791 1.00 95.88 79 THR A N 1
ATOM 593 C CA . THR A 1 79 ? -2.039 -11.224 -1.124 1.00 95.88 79 THR A CA 1
ATOM 594 C C . THR A 1 79 ? -2.186 -11.174 0.400 1.00 95.88 79 THR A C 1
ATOM 596 O O . THR A 1 79 ? -2.311 -12.228 1.025 1.00 95.88 79 THR A O 1
ATOM 599 N N . GLY A 1 80 ? -2.202 -9.980 1.003 1.00 97.31 80 GLY A N 1
ATOM 600 C CA . GLY A 1 80 ? -2.367 -9.761 2.443 1.00 97.31 80 GLY A CA 1
ATOM 601 C C . GLY A 1 80 ? -1.073 -9.797 3.264 1.00 97.31 80 GLY A C 1
ATOM 602 O O . GLY A 1 80 ? -1.136 -9.844 4.494 1.00 97.31 80 GLY A O 1
ATOM 603 N N . LEU A 1 81 ? 0.105 -9.787 2.623 1.00 97.62 81 LEU A N 1
ATOM 604 C CA . LEU A 1 81 ? 1.402 -9.891 3.310 1.00 97.62 81 LEU A CA 1
ATOM 605 C C . LEU A 1 81 ? 1.575 -8.836 4.419 1.00 97.62 81 LEU A C 1
ATOM 607 O O . LEU A 1 81 ? 2.019 -9.175 5.521 1.00 97.62 81 LEU A O 1
ATOM 611 N N . VAL A 1 82 ? 1.223 -7.573 4.159 1.00 98.06 82 VAL A N 1
ATOM 612 C CA . VAL A 1 82 ? 1.416 -6.476 5.124 1.00 98.06 82 VAL A CA 1
ATOM 613 C C . VAL A 1 82 ? 0.506 -6.663 6.331 1.00 98.06 82 VAL A C 1
ATOM 615 O O . VAL A 1 82 ? 0.993 -6.684 7.461 1.00 98.06 82 VAL A O 1
ATOM 618 N N . GLY A 1 83 ? -0.794 -6.853 6.125 1.00 98.25 83 GLY A N 1
ATOM 619 C CA . GLY A 1 83 ? -1.752 -6.981 7.212 1.00 98.25 83 GLY A CA 1
ATOM 620 C C . GLY A 1 83 ? -1.563 -8.244 8.050 1.00 98.25 83 GLY A C 1
ATOM 621 O O . GLY A 1 83 ? -1.680 -8.168 9.272 1.00 98.25 83 GLY A O 1
ATOM 622 N N . VAL A 1 84 ? -1.178 -9.381 7.455 1.00 98.25 84 VAL A N 1
ATOM 623 C CA . VAL A 1 84 ? -0.839 -10.598 8.225 1.00 98.25 84 VAL A CA 1
ATOM 624 C C . VAL A 1 84 ? 0.392 -10.364 9.104 1.00 98.25 84 VAL A C 1
ATOM 626 O O . VAL A 1 84 ? 0.412 -10.736 10.286 1.00 98.25 84 VAL A O 1
ATOM 629 N N . THR A 1 85 ? 1.405 -9.692 8.552 1.00 98.06 85 THR A N 1
ATOM 630 C CA . THR A 1 85 ? 2.598 -9.283 9.302 1.00 98.06 85 THR A CA 1
ATOM 631 C C . THR A 1 85 ? 2.213 -8.347 10.454 1.00 98.06 85 THR A C 1
ATOM 633 O O . THR A 1 85 ? 2.612 -8.581 11.597 1.00 98.06 85 THR A O 1
ATOM 636 N N . ALA A 1 86 ? 1.398 -7.322 10.187 1.00 97.94 86 ALA A N 1
ATOM 637 C CA . ALA A 1 86 ? 0.947 -6.349 11.179 1.00 97.94 86 ALA A CA 1
ATOM 638 C C . ALA A 1 86 ? 0.146 -7.005 12.309 1.00 97.94 86 ALA A C 1
ATOM 640 O O . ALA A 1 86 ? 0.433 -6.758 13.480 1.00 97.94 86 ALA A O 1
ATOM 641 N N . ALA A 1 87 ? -0.810 -7.880 11.982 1.00 97.88 87 ALA A N 1
ATOM 642 C CA . ALA A 1 87 ? -1.608 -8.602 12.969 1.00 97.88 87 ALA A CA 1
ATOM 643 C C . ALA A 1 87 ? -0.708 -9.389 13.930 1.00 97.88 87 ALA A C 1
ATOM 645 O O . ALA A 1 87 ? -0.859 -9.308 15.151 1.00 97.88 87 ALA A O 1
ATOM 646 N N . THR A 1 88 ? 0.276 -10.100 13.377 1.00 96.44 88 THR A N 1
ATOM 647 C CA . THR A 1 88 ? 1.188 -10.956 14.142 1.00 96.44 88 THR A CA 1
ATOM 648 C C . THR A 1 88 ? 2.148 -10.142 15.013 1.00 96.44 88 THR A C 1
ATOM 650 O O . THR A 1 88 ? 2.306 -10.437 16.200 1.00 96.44 88 THR A O 1
ATOM 653 N N . LEU A 1 89 ? 2.781 -9.103 14.455 1.00 96.19 89 LEU A N 1
ATOM 654 C CA . LEU A 1 89 ? 3.772 -8.296 15.173 1.00 96.19 89 LEU A CA 1
ATOM 655 C C . LEU A 1 89 ? 3.132 -7.350 16.188 1.00 96.19 89 LEU A C 1
ATOM 657 O O . LEU A 1 89 ? 3.619 -7.220 17.312 1.00 96.19 89 LEU A O 1
ATOM 661 N N . TRP A 1 90 ? 2.059 -6.664 15.796 1.00 96.62 90 TRP A N 1
ATOM 662 C CA . TRP A 1 90 ? 1.454 -5.601 16.601 1.00 96.62 90 TRP A CA 1
ATOM 663 C C . TRP A 1 90 ? 0.347 -6.121 17.516 1.00 96.62 90 TRP A C 1
ATOM 665 O O . TRP A 1 90 ? -0.085 -5.398 18.415 1.00 96.62 90 TRP A O 1
ATOM 675 N N . LYS A 1 91 ? -0.074 -7.382 17.332 1.00 96.44 91 LYS A N 1
ATOM 676 C CA . LYS A 1 91 ? -1.104 -8.060 18.136 1.00 96.44 91 LYS A CA 1
ATOM 677 C C . LYS A 1 91 ? -2.422 -7.286 18.140 1.00 96.44 91 LYS A C 1
ATOM 679 O O . LYS A 1 91 ? -3.080 -7.157 19.171 1.00 96.44 91 LYS A O 1
ATOM 684 N N . GLN A 1 92 ? -2.767 -6.731 16.982 1.00 96.88 92 GLN A N 1
ATOM 685 C CA . GLN A 1 92 ? -3.996 -5.980 16.757 1.00 96.88 92 GLN A CA 1
ATOM 686 C C . GLN A 1 92 ? -4.870 -6.694 15.728 1.00 96.88 92 GLN A C 1
ATOM 688 O O . GLN A 1 92 ? -4.329 -7.334 14.820 1.00 96.88 92 GLN A O 1
ATOM 693 N N . PRO A 1 93 ? -6.203 -6.599 15.855 1.00 96.94 93 PRO A N 1
ATOM 694 C CA . PRO A 1 93 ? -7.119 -7.030 14.813 1.00 96.94 93 PRO A CA 1
ATOM 695 C C . PRO A 1 93 ? -6.885 -6.280 13.501 1.00 96.94 93 PRO A C 1
ATOM 697 O O . PRO A 1 93 ? -6.669 -5.066 13.517 1.00 96.94 93 PRO A O 1
ATOM 700 N N . VAL A 1 94 ? -6.969 -6.992 12.379 1.00 98.19 94 VAL A N 1
ATOM 701 C CA . VAL A 1 94 ? -6.789 -6.422 11.037 1.00 98.19 94 VAL A CA 1
ATOM 702 C C . VAL A 1 94 ? -7.939 -6.846 10.132 1.00 98.19 94 VAL A C 1
ATOM 704 O O . VAL A 1 94 ? -8.298 -8.022 10.100 1.00 98.19 94 VAL A O 1
ATOM 707 N N . VAL A 1 95 ? -8.475 -5.901 9.361 1.00 98.25 95 VAL A N 1
ATOM 708 C CA . VAL A 1 95 ? -9.365 -6.200 8.235 1.00 98.25 95 VAL A CA 1
ATOM 709 C C . VAL A 1 95 ? -8.613 -5.965 6.929 1.00 98.25 95 VAL A C 1
ATOM 711 O O . VAL A 1 95 ? -8.175 -4.846 6.659 1.00 98.25 95 VAL A O 1
ATOM 714 N N . LEU A 1 96 ? -8.457 -7.019 6.131 1.00 98.69 96 LEU A N 1
ATOM 715 C CA . LEU A 1 96 ? -7.882 -6.954 4.787 1.00 98.69 96 LEU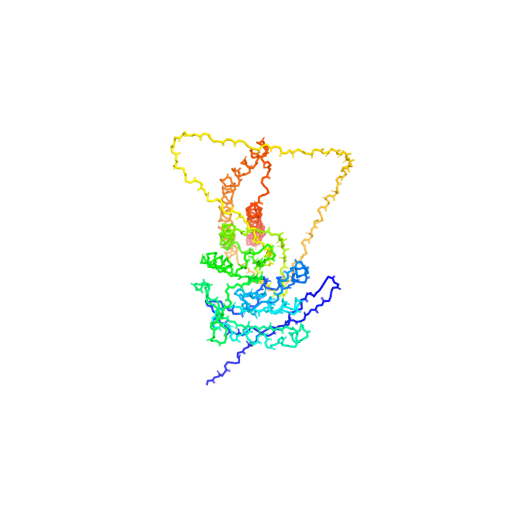 A CA 1
ATOM 716 C C . LEU A 1 96 ? -8.989 -6.640 3.788 1.00 98.69 96 LEU A C 1
ATOM 718 O O . LEU A 1 96 ? -10.029 -7.299 3.804 1.00 98.69 96 LEU A O 1
ATOM 722 N N . THR A 1 97 ? -8.778 -5.662 2.910 1.00 98.56 97 THR A N 1
ATOM 723 C CA . THR A 1 97 ? -9.773 -5.322 1.892 1.00 98.56 97 THR A CA 1
ATOM 724 C C . THR A 1 97 ? -9.201 -5.290 0.494 1.00 98.56 97 THR A C 1
ATOM 726 O O . THR A 1 97 ? -8.110 -4.772 0.256 1.00 98.56 97 THR A O 1
ATOM 729 N N . ASP A 1 98 ? -9.974 -5.841 -0.432 1.00 97.69 98 ASP A N 1
ATOM 730 C CA . ASP A 1 98 ? -9.711 -5.789 -1.863 1.00 97.69 98 ASP A CA 1
ATOM 731 C C . ASP A 1 98 ? -11.029 -5.964 -2.637 1.00 97.69 98 ASP A C 1
ATOM 733 O O . ASP A 1 98 ? -12.112 -6.043 -2.047 1.00 97.69 98 ASP A O 1
ATOM 737 N N . LEU A 1 99 ? -10.974 -6.022 -3.962 1.00 95.94 99 LEU A N 1
ATOM 738 C CA . LEU A 1 99 ? -12.127 -6.314 -4.800 1.00 95.94 99 LEU A CA 1
ATOM 739 C C . LEU A 1 99 ? -12.663 -7.725 -4.517 1.00 95.94 99 LEU A C 1
ATOM 741 O O . LEU A 1 99 ? -11.914 -8.663 -4.243 1.00 95.94 99 LEU A O 1
ATOM 745 N N . ALA A 1 100 ? -13.985 -7.892 -4.632 1.00 95.12 100 ALA A N 1
ATOM 746 C CA . ALA A 1 100 ? -14.687 -9.140 -4.310 1.00 95.12 100 ALA A CA 1
ATOM 747 C C . ALA A 1 100 ? -14.059 -10.424 -4.900 1.00 95.12 100 ALA A C 1
ATOM 749 O O . ALA A 1 100 ? -14.017 -11.425 -4.183 1.00 95.12 100 ALA A O 1
ATOM 750 N N . PRO A 1 101 ? -13.526 -10.438 -6.143 1.00 93.62 101 PRO A N 1
ATOM 751 C CA . PRO A 1 101 ? -12.859 -11.621 -6.685 1.00 93.62 101 PRO A CA 1
ATOM 752 C C . PRO A 1 101 ? -11.629 -12.086 -5.894 1.00 93.62 101 PRO A C 1
ATOM 754 O O . PRO A 1 101 ? -11.336 -13.278 -5.922 1.00 93.62 101 PRO A O 1
ATOM 757 N N . LEU A 1 102 ? -10.923 -11.183 -5.199 1.00 94.44 102 LEU A N 1
ATOM 758 C CA . LEU A 1 102 ? -9.682 -11.477 -4.470 1.00 94.44 102 LEU A CA 1
ATOM 759 C C . LEU A 1 102 ? -9.914 -11.918 -3.015 1.00 94.44 102 LEU A C 1
ATOM 761 O O . LEU A 1 102 ? -9.052 -12.576 -2.431 1.00 94.44 102 LEU A O 1
ATOM 765 N N . VAL A 1 103 ? -11.092 -11.645 -2.444 1.00 96.06 103 VAL A N 1
ATOM 766 C CA . VAL A 1 103 ? -11.419 -11.967 -1.040 1.00 96.06 103 VAL A CA 1
ATOM 767 C C . VAL A 1 103 ? -11.225 -13.453 -0.691 1.00 96.06 103 VAL A C 1
ATOM 769 O O . VAL A 1 103 ? -10.587 -13.724 0.324 1.00 96.06 103 VAL A O 1
ATOM 772 N N . PRO A 1 104 ? -11.642 -14.440 -1.515 1.00 95.38 104 PRO A N 1
ATOM 773 C CA . PRO A 1 104 ? -11.394 -15.849 -1.196 1.00 95.38 104 PRO A CA 1
ATOM 774 C C . PRO A 1 104 ? -9.903 -16.217 -1.108 1.00 95.38 104 PRO A C 1
ATOM 776 O O . PRO A 1 104 ? -9.534 -17.120 -0.357 1.00 95.38 104 PRO A O 1
ATOM 779 N N . ALA A 1 105 ? -9.039 -15.541 -1.875 1.00 95.25 105 ALA A N 1
ATOM 780 C CA . ALA A 1 105 ? -7.594 -15.751 -1.803 1.00 95.25 105 ALA A CA 1
ATOM 781 C C . ALA A 1 105 ? -6.998 -15.119 -0.535 1.00 95.25 105 ALA A C 1
ATOM 783 O O . ALA A 1 105 ? -6.138 -15.730 0.101 1.00 95.25 105 ALA A O 1
ATOM 784 N N . LEU A 1 106 ? -7.498 -13.947 -0.130 1.00 97.31 106 LEU A N 1
ATOM 785 C CA . LEU A 1 106 ? -7.150 -13.323 1.148 1.00 97.31 106 LEU A CA 1
ATOM 786 C C . LEU A 1 106 ? -7.540 -14.210 2.336 1.00 97.31 106 LEU A C 1
ATOM 788 O O . LEU A 1 106 ? -6.700 -14.447 3.199 1.00 97.31 106 LEU A O 1
ATOM 792 N N . ASP A 1 107 ? -8.762 -14.752 2.359 1.00 97.50 107 ASP A N 1
ATOM 793 C CA . ASP A 1 107 ? -9.211 -15.672 3.415 1.00 97.50 107 ASP A CA 1
ATOM 794 C C . ASP A 1 107 ? -8.297 -16.904 3.511 1.00 97.50 107 ASP A C 1
ATOM 796 O O . ASP A 1 107 ? -7.845 -17.268 4.598 1.00 97.50 107 ASP A O 1
ATOM 800 N N . ALA A 1 108 ? -7.934 -17.503 2.371 1.00 96.75 108 ALA A N 1
ATOM 801 C CA . ALA A 1 108 ? -6.995 -18.622 2.344 1.00 96.75 108 ALA A CA 1
ATOM 802 C C . ALA A 1 108 ? -5.610 -18.241 2.906 1.00 96.75 108 ALA A C 1
ATOM 804 O O . ALA A 1 108 ? -5.010 -19.021 3.648 1.00 96.75 108 ALA A O 1
ATOM 805 N N . ASN A 1 109 ? -5.104 -17.041 2.600 1.00 97.81 109 ASN A N 1
ATOM 806 C CA . ASN A 1 109 ? -3.835 -16.551 3.144 1.00 97.81 109 ASN A CA 1
ATOM 807 C C . ASN A 1 109 ? -3.919 -16.220 4.643 1.00 97.81 109 ASN A C 1
ATOM 809 O O . ASN A 1 109 ? -2.953 -16.462 5.369 1.00 97.81 109 ASN A O 1
ATOM 813 N N . ILE A 1 110 ? -5.064 -15.753 5.146 1.00 98.19 110 ILE A N 1
ATOM 814 C CA . ILE A 1 110 ? -5.305 -15.616 6.591 1.00 98.19 110 ILE A CA 1
ATOM 815 C C . ILE A 1 110 ? -5.227 -16.994 7.267 1.00 98.19 110 ILE A C 1
ATOM 817 O O . ILE A 1 110 ? -4.507 -17.162 8.257 1.00 98.19 110 ILE A O 1
ATOM 821 N N . ASP A 1 111 ? -5.899 -18.003 6.706 1.00 97.88 111 ASP A N 1
ATOM 822 C CA . ASP A 1 111 ? -5.938 -19.362 7.258 1.00 97.88 111 ASP A CA 1
ATOM 823 C C . ASP A 1 111 ? -4.548 -20.017 7.320 1.00 97.88 111 ASP A C 1
ATOM 825 O O . ASP A 1 111 ? -4.201 -20.654 8.328 1.00 97.88 111 ASP A O 1
ATOM 829 N N . LEU A 1 112 ? -3.715 -19.799 6.292 1.00 97.44 112 LEU A N 1
ATOM 830 C CA . LEU A 1 112 ? -2.321 -20.261 6.246 1.00 97.44 112 LEU A CA 1
ATOM 831 C C . LEU A 1 112 ? -1.475 -19.744 7.420 1.00 97.44 112 LEU A C 1
ATOM 833 O O . LEU A 1 112 ? -0.505 -20.399 7.803 1.00 97.44 112 LEU A O 1
ATOM 837 N N . ASN A 1 113 ? -1.859 -18.616 8.023 1.00 97.94 113 ASN A N 1
ATOM 838 C CA . ASN A 1 113 ? -1.136 -17.965 9.116 1.00 97.94 113 ASN A CA 1
ATOM 839 C C . ASN A 1 113 ? -1.861 -18.068 10.472 1.00 97.94 113 ASN A C 1
ATOM 841 O O . ASN A 1 113 ? -1.453 -17.438 11.450 1.00 97.94 113 ASN A O 1
ATOM 845 N N . SER A 1 114 ? -2.898 -18.909 10.577 1.00 96.88 114 SER A N 1
ATOM 846 C CA . SER A 1 114 ? -3.756 -18.999 11.769 1.00 96.88 114 SER A CA 1
ATOM 847 C C . SER A 1 114 ? -3.016 -19.329 13.076 1.00 96.88 114 SER A C 1
ATOM 849 O O . SER A 1 114 ? -3.442 -18.895 14.145 1.00 96.88 114 SER A O 1
ATOM 851 N N . GLU A 1 115 ? -1.899 -20.062 13.025 1.00 95.81 115 GLU A N 1
ATOM 852 C CA . GLU A 1 115 ? -1.082 -20.355 14.213 1.00 95.81 115 GLU A CA 1
ATOM 853 C C . GLU A 1 115 ? -0.349 -19.115 14.742 1.00 95.81 115 GLU A C 1
ATOM 855 O O . GLU A 1 115 ? -0.312 -18.886 15.955 1.00 95.81 115 GLU A O 1
ATOM 860 N N . GLY A 1 116 ? 0.172 -18.276 13.840 1.00 94.25 116 GLY A N 1
ATOM 861 C CA . GLY A 1 116 ? 0.782 -16.995 14.200 1.00 94.25 116 GLY A CA 1
ATOM 862 C C . GLY A 1 116 ? -0.241 -16.062 14.844 1.00 94.25 116 GLY A C 1
ATOM 863 O O . GLY A 1 116 ? 0.017 -15.502 15.910 1.00 94.25 116 GLY A O 1
ATOM 864 N N . LEU A 1 117 ? -1.448 -15.993 14.270 1.00 96.56 117 LEU A N 1
ATOM 865 C CA . LEU A 1 117 ? -2.555 -15.189 14.800 1.00 96.56 117 LEU A CA 1
ATOM 866 C C . LEU A 1 117 ? -3.017 -15.665 16.186 1.00 96.56 117 LEU A C 1
ATOM 868 O O . LEU A 1 117 ? -3.197 -14.844 17.090 1.00 96.56 117 LEU A O 1
ATOM 872 N N . ARG A 1 118 ? -3.133 -16.987 16.396 1.00 97.00 118 ARG A N 1
ATOM 873 C CA . ARG A 1 118 ? -3.437 -17.573 17.716 1.00 97.00 118 ARG A CA 1
ATOM 874 C C . ARG A 1 118 ? -2.369 -17.231 18.749 1.00 97.00 118 ARG A C 1
ATOM 876 O O . ARG A 1 118 ? -2.708 -16.814 19.853 1.00 97.00 118 ARG A O 1
ATOM 883 N N . THR A 1 119 ? -1.093 -17.362 18.389 1.00 96.25 119 THR A N 1
ATOM 884 C CA . THR A 1 119 ? 0.038 -17.041 19.277 1.00 96.25 119 THR A CA 1
ATOM 885 C C . THR A 1 119 ? 0.074 -15.553 19.637 1.00 96.25 119 THR A C 1
ATOM 887 O O . THR A 1 119 ? 0.352 -15.189 20.781 1.00 96.25 119 THR A O 1
ATOM 890 N N . ALA A 1 120 ? -0.257 -14.684 18.681 1.00 95.62 120 ALA A N 1
ATOM 891 C CA . ALA A 1 120 ? -0.383 -13.244 18.884 1.00 95.62 120 ALA A CA 1
ATOM 892 C C . ALA A 1 120 ? -1.660 -12.839 19.649 1.00 95.62 120 ALA A C 1
ATOM 894 O O . ALA A 1 120 ? -1.776 -11.679 20.045 1.00 95.62 120 ALA A O 1
ATOM 895 N N . ASN A 1 121 ? -2.585 -13.778 19.895 1.00 97.06 121 ASN A N 1
ATOM 896 C CA . ASN A 1 121 ? -3.904 -13.542 20.484 1.00 97.06 121 ASN A CA 1
ATOM 897 C C . ASN A 1 121 ? -4.684 -12.438 19.745 1.00 97.06 121 ASN A C 1
ATOM 899 O O . ASN A 1 121 ? -5.230 -11.518 20.356 1.00 97.06 121 ASN A O 1
ATOM 903 N N . THR A 1 122 ? -4.703 -12.530 18.415 1.00 96.56 122 THR A N 1
ATOM 904 C CA . THR A 1 122 ? -5.407 -11.601 17.524 1.00 96.56 122 THR A CA 1
ATOM 905 C C . THR A 1 122 ? -6.302 -12.352 16.535 1.00 96.56 122 THR A C 1
ATOM 907 O O . THR A 1 122 ? -6.296 -13.582 16.478 1.00 96.56 122 THR A O 1
ATOM 910 N N . HIS A 1 123 ? -7.087 -11.612 15.756 1.00 95.69 123 HIS A N 1
ATOM 911 C CA . HIS A 1 123 ? -7.907 -12.139 14.671 1.00 95.69 123 HIS A CA 1
ATOM 912 C C . HIS A 1 123 ? -7.786 -11.266 13.424 1.00 95.69 123 HIS A C 1
ATOM 914 O O . HIS A 1 123 ? -7.391 -10.102 13.495 1.00 95.69 123 HIS A O 1
ATOM 920 N N . MET A 1 124 ? -8.136 -11.847 12.282 1.00 97.62 124 MET A N 1
ATOM 921 C CA . MET A 1 124 ? -8.186 -11.153 11.006 1.00 97.62 124 MET A CA 1
ATOM 922 C C . MET A 1 124 ? -9.449 -11.541 10.258 1.00 97.62 124 MET A C 1
ATOM 924 O O . MET A 1 124 ? -9.948 -12.656 10.419 1.00 97.62 124 MET A O 1
ATOM 928 N N . GLU A 1 125 ? -9.935 -10.627 9.431 1.00 97.25 125 GLU A N 1
ATOM 929 C CA . GLU A 1 125 ? -11.017 -10.882 8.486 1.00 97.25 125 GLU A CA 1
ATOM 930 C C . GLU A 1 125 ? -10.660 -10.283 7.127 1.00 97.25 125 GLU A C 1
ATOM 932 O O . GLU A 1 125 ? -9.962 -9.269 7.062 1.00 97.25 125 GLU A O 1
ATOM 937 N N . ALA A 1 126 ? -11.140 -10.896 6.047 1.00 98.19 126 ALA A N 1
ATOM 938 C CA . ALA A 1 126 ? -11.088 -10.311 4.716 1.00 98.19 126 ALA A CA 1
ATOM 939 C C . ALA A 1 126 ? -12.476 -9.814 4.294 1.00 98.19 126 ALA A C 1
ATOM 941 O O . ALA A 1 126 ? -13.512 -10.365 4.680 1.00 98.19 126 ALA A O 1
ATOM 942 N N . GLY A 1 127 ? -12.503 -8.756 3.491 1.00 97.88 127 GLY A N 1
ATOM 943 C CA . GLY A 1 127 ? -13.739 -8.187 2.983 1.00 97.88 127 GLY A CA 1
ATOM 944 C C . GLY A 1 127 ? -13.557 -7.379 1.710 1.00 97.88 127 GLY A C 1
ATOM 945 O O . GLY A 1 127 ? -12.449 -7.162 1.227 1.00 97.88 127 GLY A O 1
ATOM 946 N N . THR A 1 128 ? -14.677 -6.917 1.169 1.00 98.12 128 THR A N 1
ATOM 947 C CA . THR A 1 128 ? -14.702 -6.022 0.017 1.00 98.12 128 THR A CA 1
ATOM 948 C C . THR A 1 128 ? -14.884 -4.586 0.462 1.00 98.12 128 THR A C 1
ATOM 950 O O . THR A 1 128 ? -15.854 -4.264 1.151 1.00 98.12 128 THR A O 1
ATOM 953 N N . LEU A 1 129 ? -13.972 -3.727 0.014 1.00 97.75 129 LEU A N 1
ATOM 954 C CA . LEU A 1 129 ? -14.076 -2.279 0.120 1.00 97.75 129 LEU A CA 1
ATOM 955 C C . LEU A 1 129 ? -13.701 -1.688 -1.240 1.00 97.75 129 LEU A C 1
ATOM 957 O O . LEU A 1 129 ? -12.537 -1.426 -1.528 1.00 97.75 129 LEU A O 1
ATOM 961 N N . ASP A 1 130 ? -14.712 -1.514 -2.087 1.00 96.44 130 ASP A N 1
ATOM 962 C CA . ASP A 1 130 ? -14.559 -0.875 -3.392 1.00 96.44 130 ASP A CA 1
ATOM 963 C C . ASP A 1 130 ? -14.391 0.636 -3.197 1.00 96.44 130 ASP A C 1
ATOM 965 O O . ASP A 1 130 ? -15.264 1.308 -2.639 1.00 96.44 130 ASP A O 1
ATOM 969 N N . TRP A 1 131 ? -13.270 1.190 -3.657 1.00 97.12 131 TRP A N 1
ATOM 970 C CA . TRP A 1 131 ? -12.967 2.613 -3.502 1.00 97.12 131 TRP A CA 1
ATOM 971 C C . TRP A 1 131 ? -13.919 3.516 -4.297 1.00 97.12 131 TRP A C 1
ATOM 973 O O . TRP A 1 131 ? -14.101 4.675 -3.924 1.00 97.12 131 TRP A O 1
ATOM 983 N N . LYS A 1 132 ? -14.600 2.994 -5.330 1.00 95.69 132 LYS A N 1
ATOM 984 C CA . LYS A 1 132 ? -15.694 3.691 -6.038 1.00 95.69 132 LYS A CA 1
ATOM 985 C C . LYS A 1 132 ? -16.949 3.815 -5.166 1.00 95.69 132 LYS A C 1
ATOM 987 O O . LYS A 1 132 ? -17.793 4.686 -5.388 1.00 95.69 132 LYS A O 1
ATOM 992 N N . HIS A 1 133 ? -17.050 2.994 -4.121 1.00 94.69 133 HIS A N 1
ATOM 993 C CA . HIS A 1 133 ? -18.119 2.990 -3.126 1.00 94.69 133 HIS A CA 1
ATOM 994 C C . HIS A 1 133 ? -17.546 3.025 -1.695 1.00 94.69 133 HIS A C 1
ATOM 996 O O . HIS A 1 133 ? -17.822 2.136 -0.883 1.00 94.69 133 HIS A O 1
ATOM 1002 N N . PRO A 1 134 ? -16.809 4.094 -1.326 1.00 93.69 134 PRO A N 1
ATOM 1003 C CA . PRO A 1 134 ? -15.894 4.114 -0.181 1.00 93.69 134 PRO A CA 1
ATOM 1004 C C . PRO A 1 134 ? -16.600 4.116 1.182 1.00 93.69 134 PRO A C 1
ATOM 1006 O O . PRO A 1 134 ? -15.964 4.290 2.210 1.00 93.69 134 PRO A O 1
ATOM 1009 N N . THR A 1 135 ? -17.923 3.983 1.237 1.00 93.44 135 THR A N 1
ATOM 1010 C CA . THR A 1 135 ? -18.706 3.944 2.479 1.00 93.44 135 THR A CA 1
ATOM 1011 C C . THR A 1 135 ? -19.129 2.535 2.880 1.00 93.44 135 THR A C 1
ATOM 1013 O O . THR A 1 135 ? -19.737 2.378 3.939 1.00 93.44 135 THR A O 1
ATOM 1016 N N . THR A 1 136 ? -18.850 1.528 2.048 1.00 93.94 136 THR A N 1
ATOM 1017 C CA . THR A 1 136 ? -19.378 0.172 2.218 1.00 93.94 136 THR A CA 1
ATOM 1018 C C . THR A 1 136 ? -18.238 -0.829 2.336 1.00 93.94 136 THR A C 1
ATOM 1020 O O . THR A 1 136 ? -17.545 -1.103 1.363 1.00 93.94 136 THR A O 1
ATOM 1023 N N . LEU A 1 137 ? -18.080 -1.390 3.535 1.00 96.88 137 LEU A N 1
ATOM 1024 C CA . LEU A 1 137 ? -17.243 -2.558 3.794 1.00 96.88 137 LEU A CA 1
ATOM 1025 C C . LEU A 1 137 ? -18.146 -3.779 3.954 1.00 96.88 137 LEU A C 1
ATOM 1027 O O . LEU A 1 137 ? -19.044 -3.773 4.799 1.00 96.88 137 LEU A O 1
ATOM 1031 N N . ILE A 1 138 ? -17.899 -4.818 3.162 1.00 96.88 138 ILE A N 1
ATOM 1032 C CA . ILE A 1 138 ? -18.622 -6.091 3.222 1.00 96.88 138 ILE A CA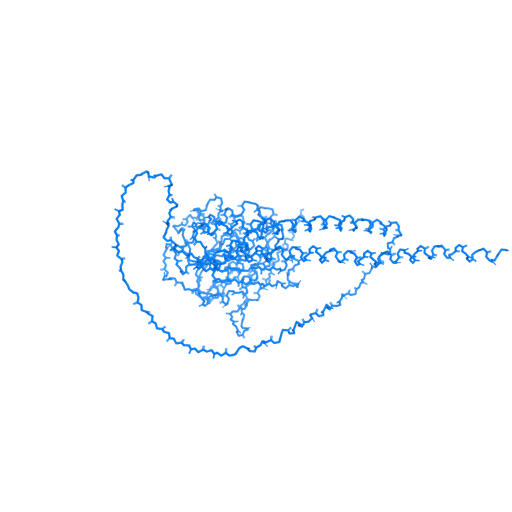 1
ATOM 1033 C C . ILE A 1 138 ? -17.657 -7.169 3.702 1.00 96.88 138 ILE A C 1
ATOM 1035 O O . ILE A 1 138 ? -16.684 -7.468 3.022 1.00 96.88 138 ILE A O 1
ATOM 1039 N N . VAL A 1 139 ? -17.940 -7.781 4.847 1.00 96.06 139 VAL A N 1
ATOM 1040 C CA . VAL A 1 139 ? -17.197 -8.939 5.371 1.00 96.06 139 VAL A CA 1
ATOM 1041 C C . VAL A 1 139 ? -18.192 -10.082 5.518 1.00 96.06 139 VAL A C 1
ATOM 1043 O O . VAL A 1 139 ? -19.249 -9.889 6.119 1.00 96.06 139 VAL A O 1
ATOM 1046 N N . LYS A 1 140 ? -17.886 -11.259 4.953 1.00 92.12 140 LYS A N 1
ATOM 1047 C CA . LYS A 1 140 ? -18.766 -12.450 4.981 1.00 92.12 140 LYS A CA 1
ATOM 1048 C C . LYS A 1 140 ? -20.212 -12.136 4.556 1.00 92.12 140 LYS A C 1
ATOM 1050 O O . LYS A 1 140 ? -21.163 -12.468 5.262 1.00 92.12 140 LYS A O 1
ATOM 1055 N N . ASP A 1 141 ? -20.359 -11.432 3.432 1.00 89.88 141 ASP A N 1
ATOM 1056 C CA . ASP A 1 141 ? -21.642 -10.980 2.864 1.00 89.88 141 ASP A CA 1
ATOM 1057 C C . ASP A 1 141 ? -22.474 -10.046 3.768 1.00 89.88 141 ASP A C 1
ATOM 1059 O O . ASP A 1 141 ? -23.658 -9.813 3.518 1.00 89.88 141 ASP A O 1
ATOM 1063 N N . GLN A 1 142 ? -21.870 -9.479 4.816 1.00 92.44 142 GLN A N 1
ATOM 1064 C CA . GLN A 1 142 ? -22.521 -8.546 5.730 1.00 92.44 142 GLN A CA 1
ATOM 1065 C C . GLN A 1 142 ? -21.832 -7.189 5.703 1.00 92.44 142 GLN A C 1
ATOM 1067 O O . GLN A 1 142 ? -20.612 -7.081 5.859 1.00 92.44 142 GLN A O 1
ATOM 1072 N N . GLN A 1 143 ? -22.637 -6.138 5.542 1.00 92.75 143 GLN A N 1
ATOM 1073 C CA . GLN A 1 143 ? -22.150 -4.775 5.671 1.00 92.75 143 GLN A CA 1
ATOM 1074 C C . GLN A 1 143 ? -21.739 -4.513 7.119 1.00 92.75 143 GLN A C 1
ATOM 1076 O O . GLN A 1 143 ? -22.532 -4.692 8.047 1.00 92.75 143 GLN A O 1
ATOM 1081 N N . GLN A 1 144 ? -20.502 -4.069 7.292 1.00 90.19 144 GLN A N 1
ATOM 1082 C CA . GLN A 1 144 ? -19.946 -3.778 8.601 1.00 90.19 144 GLN A CA 1
ATOM 1083 C C . GLN A 1 144 ? -20.473 -2.436 9.137 1.00 90.19 144 GLN A C 1
ATOM 1085 O O . GLN A 1 144 ? -20.581 -1.471 8.373 1.00 90.19 144 GLN A O 1
ATOM 1090 N N . PRO A 1 145 ? -20.829 -2.347 10.435 1.00 85.06 145 PRO A N 1
ATOM 1091 C CA . PRO A 1 145 ? -21.262 -1.093 11.052 1.00 85.06 145 PRO A CA 1
ATOM 1092 C C . PRO A 1 145 ? -20.112 -0.090 11.221 1.00 85.06 145 PRO A C 1
ATOM 1094 O O . PRO A 1 145 ? -20.361 1.112 11.335 1.00 85.06 145 PRO A O 1
ATOM 1097 N N . GLN A 1 146 ? -18.864 -0.568 11.248 1.00 84.38 146 GLN A N 1
ATOM 1098 C CA . GLN A 1 146 ? -17.675 0.269 11.328 1.00 84.38 146 GLN A CA 1
ATOM 1099 C C . GLN A 1 146 ? -17.542 1.118 10.071 1.00 84.38 146 GLN A C 1
ATOM 1101 O O . GLN A 1 146 ? -17.747 0.661 8.950 1.00 84.38 146 GLN A O 1
ATOM 1106 N N . THR A 1 147 ? -17.146 2.369 10.276 1.00 86.94 147 THR A N 1
ATOM 1107 C CA . THR A 1 147 ? -16.911 3.318 9.179 1.00 86.94 147 THR A CA 1
ATOM 1108 C C . THR A 1 147 ? -15.550 3.986 9.264 1.00 86.94 147 THR A C 1
ATOM 1110 O O . THR A 1 147 ? -15.245 4.828 8.420 1.00 86.94 147 THR A O 1
ATOM 1113 N N . GLN A 1 148 ? -14.759 3.651 10.291 1.00 95.12 148 GLN A N 1
ATOM 1114 C CA . GLN A 1 148 ? -13.450 4.237 10.515 1.00 95.12 148 GLN A CA 1
ATOM 1115 C C . GLN A 1 148 ? -12.420 3.213 11.007 1.00 95.12 148 GLN A C 1
ATOM 1117 O O . GLN A 1 148 ? -12.775 2.182 11.580 1.00 95.12 148 GLN A O 1
ATOM 1122 N N . ALA A 1 149 ? -11.144 3.533 10.811 1.00 96.88 149 ALA A N 1
ATOM 1123 C CA . ALA A 1 149 ? -9.977 2.773 11.220 1.00 96.88 149 ALA A CA 1
ATOM 1124 C C . ALA A 1 149 ? -8.918 3.688 11.858 1.00 96.88 149 ALA A C 1
ATOM 1126 O O . ALA A 1 149 ? -8.761 4.848 11.467 1.00 96.88 149 ALA A O 1
ATOM 1127 N N . HIS A 1 150 ? -8.195 3.168 12.851 1.00 96.69 150 HIS A N 1
ATOM 1128 C CA . HIS A 1 150 ? -7.112 3.892 13.525 1.00 96.69 150 HIS A CA 1
ATOM 1129 C C . HIS A 1 150 ? -5.818 3.883 12.708 1.00 96.69 150 HIS A C 1
ATOM 1131 O O . HIS A 1 150 ? -5.124 4.897 12.621 1.00 96.69 150 HIS A O 1
ATOM 1137 N N . VAL A 1 151 ? -5.512 2.744 12.085 1.00 97.81 151 VAL A N 1
ATOM 1138 C CA . VAL A 1 151 ? -4.417 2.606 11.125 1.00 97.81 151 VAL A CA 1
ATOM 1139 C C . VAL A 1 151 ? -4.963 2.146 9.783 1.00 97.81 151 VAL A C 1
ATOM 1141 O O . VAL A 1 151 ? -5.756 1.206 9.732 1.00 97.81 151 VAL A O 1
ATOM 1144 N N . ILE A 1 152 ? -4.511 2.787 8.707 1.00 98.50 152 ILE A N 1
ATOM 1145 C CA . ILE A 1 152 ? -4.757 2.343 7.334 1.00 98.50 152 ILE A CA 1
ATOM 1146 C C . ILE A 1 152 ? -3.426 1.986 6.671 1.00 98.50 152 ILE A C 1
ATOM 1148 O O . ILE A 1 152 ? -2.483 2.773 6.734 1.00 98.50 152 ILE A O 1
ATOM 1152 N N . PHE A 1 153 ? -3.364 0.823 6.027 1.00 98.50 153 PHE A N 1
ATOM 1153 C CA . PHE A 1 153 ? -2.261 0.414 5.158 1.00 98.50 153 PHE A CA 1
ATOM 1154 C C . PHE A 1 153 ? -2.655 0.483 3.683 1.00 98.50 153 PHE A C 1
ATOM 1156 O O . PHE A 1 153 ? -3.800 0.192 3.338 1.00 98.50 153 PHE A O 1
ATOM 1163 N N . ALA A 1 154 ? -1.690 0.804 2.825 1.00 96.81 154 ALA A N 1
ATOM 1164 C CA . ALA A 1 154 ? -1.777 0.611 1.380 1.00 96.81 154 ALA A CA 1
ATOM 1165 C C . ALA A 1 154 ? -0.385 0.277 0.815 1.00 96.81 154 ALA A C 1
ATOM 1167 O O . ALA A 1 154 ? 0.591 0.962 1.124 1.00 96.81 154 ALA A O 1
ATOM 1168 N N . ALA A 1 155 ? -0.267 -0.767 -0.004 1.00 94.00 155 ALA A N 1
ATOM 1169 C CA . ALA A 1 155 ? 1.000 -1.151 -0.626 1.00 94.00 155 ALA A CA 1
ATOM 1170 C C . ALA A 1 155 ? 0.820 -1.396 -2.129 1.00 94.00 155 ALA A C 1
ATOM 1172 O O . ALA A 1 155 ? 0.009 -2.223 -2.521 1.00 94.00 155 ALA A O 1
ATOM 1173 N N . ASP A 1 156 ? 1.595 -0.690 -2.956 1.00 90.19 156 ASP A N 1
ATOM 1174 C CA . ASP A 1 156 ? 1.532 -0.744 -4.430 1.00 90.19 156 ASP A CA 1
ATOM 1175 C C . ASP A 1 156 ? 0.122 -0.494 -5.013 1.00 90.19 156 ASP A C 1
ATOM 1177 O O . ASP A 1 156 ? -0.342 -1.171 -5.926 1.00 90.19 156 ASP A O 1
ATOM 1181 N N . THR A 1 157 ? -0.594 0.491 -4.466 1.00 92.81 157 THR A N 1
ATOM 1182 C CA . THR A 1 157 ? -1.994 0.783 -4.822 1.00 92.81 157 THR A CA 1
ATOM 1183 C C . THR A 1 157 ? -2.165 1.852 -5.906 1.00 92.81 157 THR A C 1
ATOM 1185 O O . THR A 1 157 ? -3.297 2.146 -6.286 1.00 92.81 157 THR A O 1
ATOM 1188 N N . ILE A 1 158 ? -1.085 2.446 -6.431 1.00 88.19 158 ILE A N 1
ATOM 1189 C CA . ILE A 1 158 ? -1.135 3.539 -7.422 1.00 88.19 158 ILE A CA 1
ATOM 1190 C C . ILE A 1 158 ? -0.520 3.094 -8.754 1.00 88.19 158 ILE A C 1
ATOM 1192 O O . ILE A 1 158 ? 0.695 3.113 -8.930 1.00 88.19 158 ILE A O 1
ATOM 1196 N N . TYR A 1 159 ? -1.376 2.725 -9.707 1.00 83.56 159 TYR A N 1
ATOM 1197 C CA . TYR A 1 159 ? -0.973 2.278 -11.049 1.00 83.56 159 TYR A CA 1
ATOM 1198 C C . TYR A 1 159 ? -2.000 2.619 -12.146 1.00 83.56 159 TYR A C 1
ATOM 1200 O O . TYR A 1 159 ? -1.881 2.159 -13.280 1.00 83.56 159 TYR A O 1
ATOM 1208 N N . SER A 1 160 ? -3.012 3.424 -11.819 1.00 87.75 160 SER A N 1
ATOM 1209 C CA . SER A 1 160 ? -4.062 3.892 -12.730 1.00 87.75 160 SER A CA 1
ATOM 1210 C C . SER A 1 160 ? -4.375 5.362 -12.444 1.00 87.75 160 SER A C 1
ATOM 1212 O O . SER A 1 160 ? -4.213 5.822 -11.313 1.00 87.75 160 SER A O 1
ATOM 1214 N N . GLU A 1 161 ? -4.851 6.087 -13.455 1.00 83.19 161 GLU A N 1
ATOM 1215 C CA . GLU A 1 161 ? -5.203 7.511 -13.365 1.00 83.19 161 GLU A CA 1
ATOM 1216 C C . GLU A 1 161 ? -6.367 7.804 -12.406 1.00 83.19 161 GLU A C 1
ATOM 1218 O O . GLU A 1 161 ? -6.457 8.905 -11.877 1.00 83.19 161 GLU A O 1
ATOM 1223 N N . GLU A 1 162 ? -7.243 6.829 -12.138 1.00 90.50 162 GLU A N 1
ATOM 1224 C CA . GLU A 1 162 ? -8.353 6.997 -11.186 1.00 90.50 162 GLU A CA 1
ATOM 1225 C C . GLU A 1 162 ? -7.891 6.878 -9.718 1.00 90.50 162 GLU A C 1
ATOM 1227 O O . GLU A 1 162 ? -8.555 7.365 -8.800 1.00 90.50 162 GLU A O 1
ATOM 1232 N N . HIS A 1 163 ? -6.760 6.209 -9.469 1.00 93.62 163 HIS A N 1
ATOM 1233 C CA . HIS A 1 163 ? -6.339 5.823 -8.118 1.00 93.62 163 HIS A CA 1
ATOM 1234 C C . HIS A 1 163 ? -6.014 6.988 -7.181 1.00 93.62 163 HIS A C 1
ATOM 1236 O O . HIS A 1 163 ? -6.359 6.869 -6.006 1.00 93.62 163 HIS A O 1
ATOM 1242 N N . PRO A 1 164 ? -5.420 8.112 -7.628 1.00 88.69 164 PRO A N 1
ATOM 1243 C CA . PRO A 1 164 ? -5.166 9.252 -6.751 1.00 88.69 164 PRO A CA 1
ATOM 1244 C C . PRO A 1 164 ? -6.424 9.752 -6.047 1.00 88.69 164 PRO A C 1
ATOM 1246 O O . PRO A 1 164 ? -6.432 9.941 -4.831 1.00 88.69 164 PRO A O 1
ATOM 1249 N N . GLU A 1 165 ? -7.510 9.920 -6.803 1.00 93.88 165 GLU A N 1
ATOM 1250 C CA . GLU A 1 165 ? -8.788 10.372 -6.267 1.00 93.88 165 GLU A CA 1
ATOM 1251 C C . GLU A 1 165 ? -9.458 9.302 -5.411 1.00 93.88 165 GLU A C 1
ATOM 1253 O O . GLU A 1 165 ? -9.859 9.576 -4.278 1.00 93.88 165 GLU A O 1
ATOM 1258 N N . LEU A 1 166 ? -9.579 8.083 -5.943 1.00 97.69 166 LEU A N 1
ATOM 1259 C CA . LEU A 1 166 ? -10.272 6.990 -5.268 1.00 97.69 166 LEU A CA 1
ATOM 1260 C C . LEU A 1 166 ? -9.604 6.645 -3.932 1.00 97.69 166 LEU A C 1
ATOM 1262 O O . LEU A 1 166 ? -10.293 6.553 -2.912 1.00 97.69 166 LEU A O 1
ATOM 1266 N N . LEU A 1 167 ? -8.273 6.521 -3.924 1.00 97.00 167 LEU A N 1
ATOM 1267 C CA . LEU A 1 167 ? -7.505 6.161 -2.739 1.00 97.00 167 LEU A CA 1
ATOM 1268 C C . LEU A 1 167 ? -7.542 7.280 -1.687 1.00 97.00 167 LEU A C 1
ATOM 1270 O O . LEU A 1 167 ? -7.833 7.016 -0.520 1.00 97.00 167 LEU A O 1
ATOM 1274 N N . ALA A 1 168 ? -7.332 8.540 -2.083 1.00 95.62 168 ALA A N 1
ATOM 1275 C CA . ALA A 1 168 ? -7.411 9.659 -1.145 1.00 95.62 168 ALA A CA 1
ATOM 1276 C C . ALA A 1 168 ? -8.810 9.779 -0.515 1.00 95.62 168 ALA A C 1
ATOM 1278 O O . ALA A 1 168 ? -8.938 9.942 0.700 1.00 95.62 168 ALA A O 1
ATOM 1279 N N . ASN A 1 169 ? -9.871 9.622 -1.313 1.00 96.62 169 ASN A N 1
ATOM 1280 C CA . ASN A 1 169 ? -11.247 9.685 -0.826 1.00 96.62 169 ASN A CA 1
ATOM 1281 C C . ASN A 1 169 ? -11.554 8.591 0.203 1.00 96.62 169 ASN A C 1
ATOM 1283 O O . ASN A 1 169 ? -12.168 8.878 1.235 1.00 96.62 169 ASN A O 1
ATOM 1287 N N . VAL A 1 170 ? -11.134 7.346 -0.048 1.00 97.69 170 VAL A N 1
ATOM 1288 C CA . VAL A 1 170 ? -11.354 6.254 0.909 1.00 97.69 170 VAL A CA 1
ATOM 1289 C C . VAL A 1 170 ? -10.519 6.440 2.179 1.00 97.69 170 VAL A C 1
ATOM 1291 O O . VAL A 1 170 ? -11.057 6.268 3.272 1.00 97.69 170 VAL A O 1
ATOM 1294 N N . ILE A 1 171 ? -9.262 6.886 2.079 1.00 96.62 171 ILE A N 1
ATOM 1295 C CA . ILE A 1 171 ? -8.415 7.150 3.252 1.00 96.62 171 ILE A CA 1
ATOM 1296 C C . ILE A 1 171 ? -9.038 8.242 4.119 1.00 96.62 171 ILE A C 1
ATOM 1298 O O . ILE A 1 171 ? -9.258 8.028 5.308 1.00 96.62 171 ILE A O 1
ATOM 1302 N N . LEU A 1 172 ? -9.404 9.386 3.536 1.00 95.56 172 LEU A N 1
ATOM 1303 C CA . LEU A 1 172 ? -10.008 10.503 4.273 1.00 95.56 172 LEU A CA 1
ATOM 1304 C C . LEU A 1 172 ? -11.383 10.153 4.860 1.00 95.56 172 LEU A C 1
ATOM 1306 O O . LEU A 1 172 ? -11.815 10.752 5.851 1.00 95.56 172 LEU A O 1
ATOM 1310 N N . LYS A 1 173 ? -12.086 9.189 4.255 1.00 95.88 173 LYS A N 1
ATOM 1311 C CA . LYS A 1 173 ? -13.355 8.666 4.763 1.00 95.88 173 LYS A CA 1
ATOM 1312 C C . LYS A 1 173 ? -13.158 7.743 5.967 1.00 95.88 173 LYS A C 1
ATOM 1314 O O . LYS A 1 173 ? -13.921 7.866 6.930 1.00 95.88 173 LYS A O 1
ATOM 1319 N N . TRP A 1 174 ? -12.195 6.827 5.896 1.00 96.88 174 TRP A N 1
ATOM 1320 C CA . TRP A 1 174 ? -12.009 5.767 6.885 1.00 96.88 174 TRP A CA 1
ATOM 1321 C C . TRP A 1 174 ? -11.032 6.136 7.996 1.00 96.88 174 TRP A C 1
ATOM 1323 O O . TRP A 1 174 ? -11.185 5.648 9.106 1.00 96.88 174 TRP A O 1
ATOM 1333 N N . LEU A 1 175 ? -10.050 7.003 7.781 1.00 96.31 175 LEU A N 1
ATOM 1334 C CA . LEU A 1 175 ? -9.096 7.321 8.837 1.00 96.31 175 LEU A CA 1
ATOM 1335 C C . LEU A 1 175 ? -9.791 8.118 9.952 1.00 96.31 175 LEU A C 1
ATOM 1337 O O . LEU A 1 175 ? -10.481 9.115 9.708 1.00 96.31 175 LEU A O 1
ATOM 1341 N N . VAL A 1 176 ? -9.638 7.673 11.201 1.00 94.88 176 VAL A N 1
ATOM 1342 C CA . VAL A 1 176 ? -10.146 8.425 12.355 1.00 94.88 176 VAL A CA 1
ATOM 1343 C C . VAL A 1 176 ? -9.449 9.780 12.421 1.00 94.88 176 VAL A C 1
ATOM 1345 O O . VAL A 1 176 ? -8.232 9.871 12.311 1.00 94.88 176 VAL A O 1
ATOM 1348 N N . LYS A 1 177 ? -10.220 10.846 12.667 1.00 91.06 177 LYS A N 1
ATOM 1349 C CA . LYS A 1 177 ? -9.701 12.211 12.840 1.00 91.06 177 LYS A CA 1
ATOM 1350 C C . LYS A 1 177 ? -9.076 12.390 14.223 1.00 91.06 177 LYS A C 1
ATOM 1352 O O . LYS A 1 177 ? -9.620 13.098 15.068 1.00 91.06 177 LYS A O 1
ATOM 1357 N N . ASP A 1 178 ? -7.949 11.726 14.436 1.00 87.44 178 ASP A N 1
ATOM 1358 C CA . ASP A 1 178 ? -7.167 11.759 15.665 1.00 87.44 178 ASP A CA 1
ATOM 1359 C C . ASP A 1 178 ? -5.676 11.941 15.345 1.00 87.44 178 ASP A C 1
ATOM 1361 O O . ASP A 1 178 ? -5.173 11.454 14.335 1.00 87.44 178 ASP A O 1
ATOM 1365 N N . LYS A 1 179 ? -4.956 12.650 16.219 1.00 84.81 179 LYS A N 1
ATOM 1366 C CA . LYS A 1 179 ? -3.519 12.928 16.063 1.00 84.81 179 LYS A CA 1
ATOM 1367 C C . LYS A 1 179 ? -2.630 11.686 16.217 1.00 84.81 179 LYS A C 1
ATOM 1369 O O . LYS A 1 179 ? -1.441 11.754 15.921 1.00 84.81 179 LYS A O 1
ATOM 1374 N N . GLU A 1 180 ? -3.158 10.587 16.748 1.00 88.81 180 GLU A N 1
ATOM 1375 C CA . GLU A 1 180 ? -2.473 9.300 16.900 1.00 88.81 180 GLU A CA 1
ATOM 1376 C C . GLU A 1 180 ? -2.870 8.300 15.797 1.00 88.81 180 GLU A C 1
ATOM 1378 O O . GLU A 1 180 ? -2.227 7.257 15.677 1.00 88.81 180 GLU A O 1
ATOM 1383 N N . ALA A 1 181 ? -3.877 8.615 14.970 1.00 92.50 181 ALA A N 1
ATOM 1384 C CA . ALA A 1 181 ? -4.247 7.807 13.809 1.00 92.50 181 ALA A CA 1
ATOM 1385 C C . ALA A 1 181 ? -3.179 7.920 12.711 1.00 92.50 181 ALA A C 1
ATOM 1387 O O . ALA A 1 181 ? -2.543 8.970 12.552 1.00 92.50 181 ALA A O 1
ATOM 1388 N N . ARG A 1 182 ? -2.943 6.835 11.967 1.00 93.44 182 ARG A N 1
ATOM 1389 C CA . ARG A 1 182 ? -1.873 6.776 10.961 1.00 93.44 182 ARG A CA 1
ATOM 1390 C C . ARG A 1 182 ? -2.350 6.166 9.654 1.00 93.44 182 ARG A C 1
ATOM 1392 O O . ARG A 1 182 ? -2.955 5.102 9.652 1.00 93.44 182 ARG A O 1
ATOM 1399 N N . PHE A 1 183 ? -1.995 6.802 8.549 1.00 95.56 183 PHE A N 1
ATOM 1400 C CA . PHE A 1 183 ? -1.959 6.143 7.249 1.00 95.56 183 PHE A CA 1
ATOM 1401 C C . PHE A 1 183 ? -0.509 5.777 6.944 1.00 95.56 183 PHE A C 1
ATOM 1403 O O . PHE A 1 183 ? 0.405 6.551 7.236 1.00 95.56 183 PHE A O 1
ATOM 1410 N N . ILE A 1 184 ? -0.287 4.561 6.463 1.00 95.25 184 ILE A N 1
ATOM 1411 C CA . ILE A 1 184 ? 1.037 4.041 6.152 1.00 95.25 184 ILE A CA 1
ATOM 1412 C C . ILE A 1 184 ? 0.981 3.466 4.744 1.00 95.25 184 ILE A C 1
ATOM 1414 O O . ILE A 1 184 ? 0.248 2.508 4.488 1.00 95.25 184 ILE A O 1
ATOM 1418 N N . ILE A 1 185 ? 1.773 4.045 3.850 1.00 93.00 185 ILE A N 1
ATOM 1419 C CA . ILE A 1 185 ? 1.796 3.684 2.439 1.00 93.00 185 ILE A CA 1
ATOM 1420 C C . ILE A 1 185 ? 3.195 3.278 2.003 1.00 93.00 185 ILE A C 1
ATOM 1422 O O . ILE A 1 185 ? 4.185 3.837 2.474 1.00 93.00 185 ILE A O 1
ATOM 1426 N N . ALA A 1 186 ? 3.277 2.320 1.086 1.00 85.94 186 ALA A N 1
ATOM 1427 C CA . ALA A 1 186 ? 4.492 2.048 0.333 1.00 85.94 186 ALA A CA 1
ATOM 1428 C C . ALA A 1 186 ? 4.180 1.911 -1.156 1.00 85.94 186 ALA A C 1
ATOM 1430 O O . ALA A 1 186 ? 3.235 1.220 -1.538 1.00 85.94 186 ALA A O 1
ATOM 1431 N N . TYR A 1 187 ? 4.991 2.536 -2.002 1.00 82.06 187 TYR A N 1
ATOM 1432 C CA . TYR A 1 187 ? 4.844 2.467 -3.453 1.00 82.06 187 TYR A CA 1
ATOM 1433 C C . TYR A 1 187 ? 6.214 2.364 -4.138 1.00 82.06 187 TYR A C 1
ATOM 1435 O O . TYR A 1 187 ? 7.193 2.962 -3.676 1.00 82.06 187 TYR A O 1
ATOM 1443 N N . PRO A 1 188 ? 6.318 1.602 -5.239 1.00 74.19 188 PRO A N 1
ATOM 1444 C CA . PRO A 1 188 ? 7.505 1.618 -6.078 1.00 74.19 188 PRO A CA 1
ATOM 1445 C C . PRO A 1 188 ? 7.597 2.955 -6.829 1.00 74.19 188 PRO A C 1
ATOM 1447 O O . PRO A 1 188 ? 6.589 3.503 -7.279 1.00 74.19 188 PRO A O 1
ATOM 1450 N N . LEU A 1 189 ? 8.809 3.481 -6.992 1.00 63.78 189 LEU A N 1
ATOM 1451 C CA . LEU A 1 189 ? 9.071 4.737 -7.699 1.00 63.78 189 LEU A CA 1
ATOM 1452 C C . LEU A 1 189 ? 9.051 4.571 -9.228 1.00 63.78 189 LEU A C 1
ATOM 1454 O O . LEU A 1 189 ? 10.043 4.839 -9.911 1.00 63.78 189 LEU A O 1
ATOM 1458 N N . ARG A 1 190 ? 7.868 4.211 -9.739 1.00 63.31 190 ARG A N 1
ATOM 1459 C CA . ARG A 1 190 ? 7.558 4.080 -11.168 1.00 63.31 190 ARG A CA 1
ATOM 1460 C C . ARG A 1 190 ? 7.450 5.438 -11.821 1.00 63.31 190 ARG A C 1
ATOM 1462 O O . ARG A 1 190 ? 6.549 6.221 -11.520 1.00 63.31 190 ARG A O 1
ATOM 1469 N N . VAL A 1 191 ? 8.353 5.707 -12.769 1.00 56.94 191 VAL A N 1
ATOM 1470 C CA . VAL A 1 191 ? 8.398 6.982 -13.510 1.00 56.94 191 VAL A CA 1
ATOM 1471 C C . VAL A 1 191 ? 7.061 7.276 -14.193 1.00 56.94 191 VAL A C 1
ATOM 1473 O O . VAL A 1 191 ? 6.693 8.437 -14.310 1.00 56.94 191 VAL A O 1
ATOM 1476 N N . CYS A 1 192 ? 6.312 6.253 -14.610 1.00 55.69 192 CYS A N 1
ATOM 1477 C CA . CYS A 1 192 ? 4.998 6.420 -15.232 1.00 55.69 192 CYS A CA 1
ATOM 1478 C C . CYS A 1 192 ? 3.859 6.770 -14.255 1.00 55.69 192 CYS A C 1
ATOM 1480 O O . CYS A 1 192 ? 2.860 7.321 -14.702 1.00 55.69 192 CYS A O 1
ATOM 1482 N N . TYR A 1 193 ? 3.981 6.487 -12.951 1.00 71.19 193 TYR A N 1
ATOM 1483 C CA . TYR A 1 193 ? 2.904 6.697 -11.958 1.00 71.19 193 TYR A CA 1
ATOM 1484 C C . TYR A 1 193 ? 3.186 7.824 -10.967 1.00 71.19 193 TYR A C 1
ATOM 1486 O O . TYR A 1 193 ? 2.375 8.157 -10.112 1.00 71.19 193 TYR A O 1
ATOM 1494 N N . ILE A 1 194 ? 4.342 8.447 -11.095 1.00 65.75 194 ILE A N 1
ATOM 1495 C CA . ILE A 1 194 ? 4.815 9.535 -10.249 1.00 65.75 194 ILE A CA 1
ATOM 1496 C C . ILE A 1 194 ? 3.878 10.753 -10.201 1.00 65.75 194 ILE A C 1
ATOM 1498 O O . ILE A 1 194 ? 3.755 11.386 -9.156 1.00 65.75 194 ILE A O 1
ATOM 1502 N N . ASP A 1 195 ? 3.196 11.074 -11.304 1.00 70.62 195 ASP A N 1
ATOM 1503 C CA . ASP A 1 195 ? 2.243 12.185 -11.341 1.00 70.62 195 ASP A CA 1
ATOM 1504 C C . ASP A 1 195 ? 0.939 11.800 -10.623 1.00 70.62 195 ASP A C 1
ATOM 1506 O O . ASP A 1 195 ? 0.345 12.643 -9.955 1.00 70.62 195 ASP A O 1
ATOM 1510 N N . TYR A 1 196 ? 0.562 10.516 -10.655 1.00 80.19 196 TYR A N 1
ATOM 1511 C CA . TYR A 1 196 ? -0.551 9.970 -9.874 1.00 80.19 196 TYR A CA 1
ATOM 1512 C C . TYR A 1 196 ? -0.231 9.978 -8.373 1.00 80.19 196 TYR A C 1
ATOM 1514 O O . TYR A 1 196 ? -1.040 10.427 -7.564 1.00 80.19 196 TYR A O 1
ATOM 1522 N N . ILE A 1 197 ? 0.980 9.560 -7.988 1.00 75.88 197 ILE A N 1
ATOM 1523 C CA . ILE A 1 197 ? 1.455 9.641 -6.597 1.00 75.88 197 ILE A CA 1
ATOM 1524 C C . ILE A 1 197 ? 1.427 11.098 -6.119 1.00 75.88 197 ILE A C 1
ATOM 1526 O O . ILE A 1 197 ? 0.942 11.381 -5.025 1.00 75.88 197 ILE A O 1
ATOM 1530 N N . ARG A 1 198 ? 1.887 12.041 -6.953 1.00 73.00 198 ARG A N 1
ATOM 1531 C CA . ARG A 1 198 ? 1.844 13.476 -6.647 1.00 73.00 198 ARG A CA 1
ATOM 1532 C C . ARG A 1 198 ? 0.416 13.970 -6.407 1.00 73.00 198 ARG A C 1
ATOM 1534 O O . ARG A 1 198 ? 0.175 14.634 -5.405 1.00 73.00 198 ARG A O 1
ATOM 1541 N N . GLU A 1 199 ? -0.513 13.645 -7.300 1.00 80.12 199 GLU A N 1
ATOM 1542 C CA . GLU A 1 199 ? -1.917 14.043 -7.164 1.00 80.12 199 GLU A CA 1
ATOM 1543 C C . GLU A 1 199 ? -2.559 13.455 -5.896 1.00 80.12 199 GLU A C 1
ATOM 1545 O O . GLU A 1 199 ? -3.297 14.145 -5.193 1.00 80.12 199 GLU A O 1
ATOM 1550 N N . MET A 1 200 ? -2.252 12.197 -5.560 1.00 86.69 200 MET A N 1
ATOM 1551 C CA . MET A 1 200 ? -2.729 11.563 -4.329 1.00 86.69 200 MET A CA 1
ATOM 1552 C C . MET A 1 200 ? -2.270 12.367 -3.107 1.00 86.69 200 MET A C 1
ATOM 1554 O O . MET A 1 200 ? -3.086 12.693 -2.247 1.00 86.69 200 MET A O 1
ATOM 1558 N N . TRP A 1 201 ? -0.986 12.732 -3.055 1.00 78.62 201 TRP A N 1
ATOM 1559 C CA . TRP A 1 201 ? -0.427 13.541 -1.971 1.00 78.62 201 TRP A CA 1
ATOM 1560 C C . TRP A 1 201 ? -1.091 14.913 -1.851 1.00 78.62 201 TRP A C 1
ATOM 1562 O O . TRP A 1 201 ? -1.457 15.303 -0.745 1.00 78.62 201 TRP A O 1
ATOM 1572 N N . GLU A 1 202 ? -1.310 15.618 -2.965 1.00 77.62 202 GLU A N 1
ATOM 1573 C CA . GLU A 1 202 ? -2.027 16.904 -2.966 1.00 77.62 202 GLU A CA 1
ATOM 1574 C C . GLU A 1 202 ? -3.416 16.760 -2.327 1.00 77.62 202 GLU A C 1
ATOM 1576 O O . GLU A 1 202 ? -3.783 17.536 -1.444 1.00 77.62 202 GLU A O 1
ATOM 1581 N N . ARG A 1 203 ? -4.161 15.715 -2.701 1.00 85.38 203 ARG A N 1
ATOM 1582 C CA . ARG A 1 203 ? -5.504 15.441 -2.169 1.00 85.38 203 ARG A CA 1
ATOM 1583 C C . ARG A 1 203 ? -5.489 15.082 -0.678 1.00 85.38 203 ARG A C 1
ATOM 1585 O O . ARG A 1 203 ? -6.365 15.527 0.065 1.00 85.38 203 ARG A O 1
ATOM 1592 N N . LEU A 1 204 ? -4.510 14.298 -0.221 1.00 82.31 204 LEU A N 1
ATOM 1593 C CA . LEU A 1 204 ? -4.349 13.955 1.200 1.00 82.31 204 LEU A CA 1
ATOM 1594 C C . LEU A 1 204 ? -3.984 15.198 2.035 1.00 82.31 204 LEU A C 1
ATOM 1596 O O . LEU A 1 204 ? -4.577 15.422 3.096 1.00 82.31 204 LEU A O 1
ATOM 1600 N N . GLU A 1 205 ? -3.084 16.053 1.534 1.00 79.06 205 GLU A N 1
ATOM 1601 C CA . GLU A 1 205 ? -2.707 17.328 2.165 1.00 79.06 205 GLU A CA 1
ATOM 1602 C C . GLU A 1 205 ? -3.901 18.297 2.250 1.00 79.06 205 GLU A C 1
ATOM 1604 O O . GLU A 1 205 ? -4.157 18.886 3.306 1.00 79.06 205 GLU A O 1
ATOM 1609 N N . GLU A 1 206 ? -4.695 18.422 1.180 1.00 80.06 206 GLU A N 1
ATOM 1610 C CA . GLU A 1 206 ? -5.956 19.182 1.180 1.00 80.06 206 GLU A CA 1
ATOM 1611 C C . GLU A 1 206 ? -6.972 18.631 2.195 1.00 80.06 206 GLU A C 1
ATOM 1613 O O . GLU A 1 206 ? -7.734 19.390 2.808 1.00 80.06 206 GLU A O 1
ATOM 1618 N N . GLY A 1 207 ? -6.946 17.315 2.418 1.00 79.00 207 GLY A N 1
ATOM 1619 C CA . GLY A 1 207 ? -7.706 16.609 3.446 1.00 79.00 207 GLY A CA 1
ATOM 1620 C C . GLY A 1 207 ? -7.204 16.817 4.882 1.00 79.00 207 GLY A C 1
ATOM 1621 O O . GLY A 1 207 ? -7.888 16.412 5.827 1.00 79.00 207 GLY A O 1
ATOM 1622 N N . GLY A 1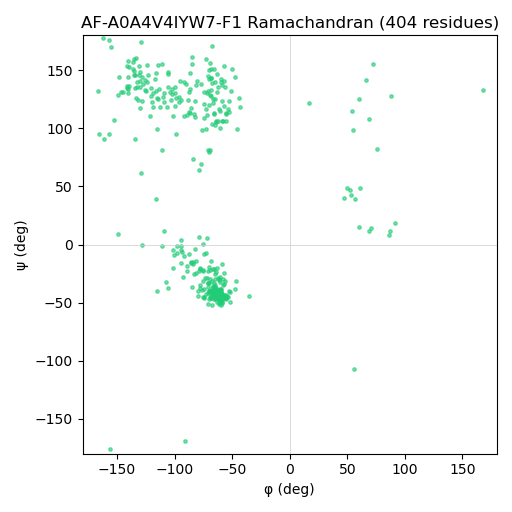 208 ? -6.061 17.487 5.067 1.00 77.62 208 GLY A N 1
ATOM 1623 C CA . GLY A 1 208 ? -5.461 17.789 6.369 1.00 77.62 208 GLY A CA 1
ATOM 1624 C C . GLY A 1 208 ? -4.470 16.739 6.875 1.00 77.62 208 GLY A C 1
ATOM 1625 O O . GLY A 1 208 ? -4.202 16.694 8.079 1.00 77.62 208 GLY A O 1
ATOM 1626 N N . MET A 1 209 ? -3.954 15.884 5.992 1.00 78.25 209 MET A N 1
ATOM 1627 C CA . MET A 1 209 ? -2.894 14.934 6.323 1.00 78.25 209 MET A CA 1
ATOM 1628 C C . MET A 1 209 ? -1.516 15.576 6.162 1.00 78.25 209 MET A C 1
ATOM 1630 O O . MET A 1 209 ? -1.310 16.447 5.319 1.00 78.25 209 MET A O 1
ATOM 1634 N N . GLU A 1 210 ? -0.570 15.154 6.993 1.00 73.50 210 GLU A N 1
ATOM 1635 C CA . GLU A 1 210 ? 0.835 15.528 6.884 1.00 73.50 210 GLU A CA 1
ATOM 1636 C C . GLU A 1 210 ? 1.721 14.285 7.011 1.00 73.50 210 GLU A C 1
ATOM 1638 O O . GLU A 1 210 ? 1.491 13.410 7.855 1.00 73.50 210 GLU A O 1
ATOM 1643 N N . ALA A 1 211 ? 2.769 14.221 6.194 1.00 70.12 211 ALA A N 1
ATOM 1644 C CA . ALA A 1 211 ? 3.805 13.210 6.332 1.00 70.12 211 ALA A CA 1
ATOM 1645 C C . ALA A 1 211 ? 4.564 13.405 7.655 1.00 70.12 211 ALA A C 1
ATOM 1647 O O . ALA A 1 211 ? 5.082 14.485 7.952 1.00 70.12 211 ALA A O 1
ATOM 1648 N N . PHE A 1 212 ? 4.621 12.349 8.464 1.00 67.25 212 PHE A N 1
ATOM 1649 C CA . PHE A 1 212 ? 5.210 12.367 9.803 1.00 67.25 212 PHE A CA 1
ATOM 1650 C C . PHE A 1 212 ? 6.570 11.658 9.859 1.00 67.25 212 PHE A C 1
ATOM 1652 O O . PHE A 1 212 ? 7.463 12.082 10.592 1.00 67.25 212 PHE A O 1
ATOM 1659 N N . GLU A 1 213 ? 6.736 10.565 9.118 1.00 69.12 213 GLU A N 1
ATOM 1660 C CA . GLU A 1 213 ? 8.006 9.850 8.953 1.00 69.12 213 GLU A CA 1
ATOM 1661 C C . GLU A 1 213 ? 8.055 9.221 7.565 1.00 69.12 213 GLU A C 1
ATOM 1663 O O . GLU A 1 213 ? 7.033 8.753 7.080 1.00 69.12 213 GLU A O 1
ATOM 1668 N N . GLU A 1 214 ? 9.234 9.182 6.952 1.00 69.44 214 GLU A N 1
ATOM 1669 C CA . GLU A 1 214 ? 9.421 8.669 5.597 1.00 69.44 214 GLU A CA 1
ATOM 1670 C C . GLU A 1 214 ? 10.727 7.896 5.502 1.00 69.44 214 GLU A C 1
ATOM 1672 O O . GLU A 1 214 ? 11.684 8.171 6.236 1.00 69.44 214 GLU A O 1
ATOM 1677 N N . GLY A 1 215 ? 10.777 6.960 4.565 1.00 60.72 215 GLY A N 1
ATOM 1678 C CA . GLY A 1 215 ? 11.970 6.199 4.260 1.00 60.72 215 GLY A CA 1
ATOM 1679 C C . GLY A 1 215 ? 11.955 5.669 2.837 1.00 60.72 215 GLY A C 1
ATOM 1680 O O . GLY A 1 215 ? 10.965 5.739 2.109 1.00 60.72 215 GLY A O 1
ATOM 1681 N N . ARG A 1 216 ? 13.105 5.142 2.432 1.00 68.56 216 ARG A N 1
ATOM 1682 C CA . ARG A 1 216 ? 13.303 4.554 1.116 1.00 68.56 216 ARG A CA 1
ATOM 1683 C C . ARG A 1 216 ? 14.153 3.314 1.259 1.00 68.56 216 ARG A C 1
ATOM 1685 O O . ARG A 1 216 ? 15.178 3.348 1.932 1.00 68.56 216 ARG A O 1
ATOM 1692 N N . GLU A 1 217 ? 13.721 2.255 0.602 1.00 67.44 217 GLU A N 1
ATOM 1693 C CA . GLU A 1 217 ? 14.370 0.953 0.623 1.00 67.44 217 GLU A CA 1
ATOM 1694 C C . GLU A 1 217 ? 14.484 0.407 -0.800 1.00 67.44 217 GLU A C 1
ATOM 1696 O O . GLU A 1 217 ? 13.777 0.840 -1.717 1.00 67.44 217 GLU A O 1
ATOM 1701 N N . GLU A 1 218 ? 15.391 -0.546 -0.990 1.00 68.25 218 GLU A N 1
ATOM 1702 C CA . GLU A 1 218 ? 15.556 -1.250 -2.258 1.00 68.25 218 GLU A CA 1
ATOM 1703 C C . GLU A 1 218 ? 15.204 -2.730 -2.083 1.00 68.25 218 GLU A C 1
ATOM 1705 O O . GLU A 1 218 ? 15.719 -3.417 -1.200 1.00 68.25 218 GLU A O 1
ATOM 1710 N N . ALA A 1 219 ? 14.294 -3.224 -2.917 1.00 67.31 219 ALA A N 1
ATOM 1711 C CA . ALA A 1 219 ? 13.882 -4.615 -2.924 1.00 67.31 219 ALA A CA 1
ATOM 1712 C C . ALA A 1 219 ? 15.016 -5.526 -3.421 1.00 67.31 219 ALA A C 1
ATOM 1714 O O . ALA A 1 219 ? 15.770 -5.176 -4.333 1.00 67.31 219 ALA A O 1
ATOM 1715 N N . SER A 1 220 ? 15.122 -6.720 -2.827 1.00 65.62 220 SER A N 1
ATOM 1716 C CA . SER A 1 220 ? 16.140 -7.703 -3.210 1.00 65.62 220 SER A CA 1
ATOM 1717 C C . SER A 1 220 ? 15.957 -8.161 -4.655 1.00 65.62 220 SER A C 1
ATOM 1719 O O . SER A 1 220 ? 14.870 -8.592 -5.048 1.00 65.62 220 SER A O 1
ATOM 1721 N N . GLN A 1 221 ? 17.056 -8.145 -5.407 1.00 56.72 221 GLN A N 1
ATOM 1722 C CA . GLN A 1 221 ? 17.111 -8.568 -6.804 1.00 56.72 221 GLN A CA 1
ATOM 1723 C C . GLN A 1 221 ? 16.834 -10.071 -6.992 1.00 56.72 221 GLN A C 1
ATOM 1725 O O . GLN A 1 221 ? 16.423 -10.486 -8.070 1.00 56.72 221 GLN A O 1
ATOM 1730 N N . ASP A 1 222 ? 17.014 -10.876 -5.941 1.00 61.50 222 ASP A N 1
ATOM 1731 C CA . ASP A 1 222 ? 16.731 -12.316 -5.975 1.00 61.50 222 ASP A CA 1
ATOM 1732 C C . ASP A 1 222 ? 15.229 -12.625 -5.851 1.00 61.50 222 ASP A C 1
ATOM 1734 O O . ASP A 1 222 ? 14.786 -13.716 -6.207 1.00 61.50 222 ASP A O 1
ATOM 1738 N N . LEU A 1 223 ? 14.447 -11.678 -5.318 1.00 60.44 223 LEU A N 1
ATOM 1739 C CA . LEU A 1 223 ? 13.021 -11.851 -5.022 1.00 60.44 223 LEU A CA 1
ATOM 1740 C C . LEU A 1 223 ? 12.118 -11.079 -5.988 1.00 60.44 223 LEU A C 1
ATOM 1742 O O . LEU A 1 223 ? 11.020 -11.547 -6.280 1.00 60.44 223 LEU A O 1
ATOM 1746 N N . PHE A 1 224 ? 12.568 -9.927 -6.492 1.00 63.69 224 PHE A N 1
ATOM 1747 C CA . PHE A 1 224 ? 11.764 -9.040 -7.331 1.00 63.69 224 PHE A CA 1
ATOM 1748 C C . PHE A 1 224 ? 12.561 -8.588 -8.557 1.00 63.69 224 PHE A C 1
ATOM 1750 O O . PHE A 1 224 ? 13.665 -8.059 -8.432 1.00 63.69 224 PHE A O 1
ATOM 1757 N N . ASN A 1 225 ? 11.990 -8.801 -9.745 1.00 51.09 225 ASN A N 1
ATOM 1758 C CA . ASN A 1 225 ? 12.636 -8.489 -11.027 1.00 51.09 225 ASN A CA 1
ATOM 1759 C C . ASN A 1 225 ? 12.203 -7.129 -11.620 1.00 51.09 225 ASN A C 1
ATOM 1761 O O . ASN A 1 225 ? 12.773 -6.690 -12.617 1.00 51.09 225 ASN A O 1
ATOM 1765 N N . ASP A 1 226 ? 11.215 -6.472 -11.006 1.00 52.31 226 ASP A N 1
ATOM 1766 C CA . ASP A 1 226 ? 10.691 -5.161 -11.407 1.00 52.31 226 ASP A CA 1
ATOM 1767 C C . ASP A 1 226 ? 11.420 -4.004 -10.694 1.00 52.31 226 ASP A C 1
ATOM 1769 O O . ASP A 1 226 ? 12.468 -4.180 -10.066 1.00 52.31 226 ASP A O 1
ATOM 1773 N N . GLU A 1 227 ? 10.884 -2.786 -10.812 1.00 53.47 227 GLU A N 1
ATOM 1774 C CA . GLU A 1 227 ? 11.433 -1.589 -10.185 1.00 53.47 227 GLU A CA 1
ATOM 1775 C C . GLU A 1 227 ? 11.643 -1.748 -8.674 1.00 53.47 227 GLU A C 1
ATOM 1777 O O . GLU A 1 227 ? 10.714 -1.924 -7.886 1.00 53.47 227 GLU A O 1
ATOM 1782 N N . ARG A 1 228 ? 12.913 -1.664 -8.274 1.00 57.50 228 ARG A N 1
ATOM 1783 C CA . ARG A 1 228 ? 13.374 -2.083 -6.945 1.00 57.50 228 ARG A CA 1
ATOM 1784 C C . ARG A 1 228 ? 13.194 -1.022 -5.874 1.00 57.50 228 ARG A C 1
ATOM 1786 O O . ARG A 1 228 ? 13.307 -1.311 -4.691 1.00 57.50 228 ARG A O 1
ATOM 1793 N N . LEU A 1 229 ? 12.990 0.217 -6.284 1.00 47.12 229 LEU A N 1
ATOM 1794 C CA . LEU A 1 229 ? 13.079 1.357 -5.403 1.00 47.12 229 LEU A CA 1
ATOM 1795 C C . LEU A 1 229 ? 11.716 1.683 -4.814 1.00 47.12 229 LEU A C 1
ATOM 1797 O O . LEU A 1 229 ? 10.836 2.151 -5.530 1.00 47.12 229 LEU A O 1
ATOM 1801 N N . VAL A 1 230 ? 11.557 1.454 -3.517 1.00 52.81 230 VAL A N 1
ATOM 1802 C CA . VAL A 1 230 ? 10.285 1.645 -2.824 1.00 52.81 230 VAL A CA 1
ATOM 1803 C C . VAL A 1 230 ? 10.434 2.772 -1.817 1.00 52.81 230 VAL A C 1
ATOM 1805 O O . VAL A 1 230 ? 11.315 2.738 -0.955 1.00 52.81 230 VAL A O 1
ATOM 1808 N N . GLU A 1 231 ? 9.560 3.766 -1.913 1.00 51.69 231 GLU A N 1
ATOM 1809 C CA . GLU A 1 231 ? 9.362 4.737 -0.842 1.00 51.69 231 GLU A CA 1
ATOM 1810 C C . GLU A 1 231 ? 8.241 4.252 0.067 1.00 51.69 231 GLU A C 1
ATOM 1812 O O . GLU A 1 231 ? 7.232 3.713 -0.394 1.00 51.69 231 GLU A O 1
ATOM 1817 N N . TRP A 1 232 ? 8.435 4.434 1.368 1.00 52.34 232 TRP A N 1
ATOM 1818 C CA . TRP A 1 232 ? 7.396 4.234 2.360 1.00 52.34 232 TRP A CA 1
ATOM 1819 C C . TRP A 1 232 ? 7.221 5.515 3.166 1.00 52.34 232 TRP A C 1
ATOM 1821 O O . TRP A 1 232 ? 8.190 6.189 3.519 1.00 52.34 232 TRP A O 1
ATOM 1831 N N . SER A 1 233 ? 5.972 5.855 3.457 1.00 44.44 233 SER A N 1
ATOM 1832 C CA . SER A 1 233 ? 5.621 7.024 4.252 1.00 44.44 233 SER A CA 1
ATOM 1833 C C . SER A 1 233 ? 4.631 6.645 5.341 1.00 44.44 233 SER A C 1
ATOM 1835 O O . SER A 1 233 ? 3.801 5.746 5.192 1.00 44.44 233 SER A O 1
ATOM 1837 N N . ARG A 1 234 ? 4.758 7.324 6.476 1.00 45.62 234 ARG A N 1
ATOM 1838 C CA . ARG A 1 234 ? 3.828 7.292 7.593 1.00 45.62 234 ARG A CA 1
ATOM 1839 C C . ARG A 1 234 ? 3.305 8.696 7.813 1.00 45.62 234 ARG A C 1
ATOM 1841 O O . ARG A 1 234 ? 4.056 9.607 8.160 1.00 45.62 234 ARG A O 1
ATOM 1848 N N . GLU A 1 235 ? 1.996 8.824 7.752 1.00 45.44 235 GLU A N 1
ATOM 1849 C CA . GLU A 1 235 ? 1.287 10.093 7.805 1.00 45.44 235 GLU A CA 1
ATOM 1850 C C . GLU A 1 235 ? 0.443 10.203 9.072 1.00 45.44 235 GLU A C 1
ATOM 1852 O O . GLU A 1 235 ? 0.015 9.203 9.653 1.00 45.44 235 GLU A O 1
ATOM 1857 N N . THR A 1 236 ? 0.191 11.435 9.503 1.00 38.75 236 THR A N 1
ATOM 1858 C CA . THR A 1 236 ? -0.735 11.771 10.588 1.00 38.75 236 THR A CA 1
ATOM 1859 C C . THR A 1 236 ? -1.776 12.764 10.088 1.00 38.75 236 THR A C 1
ATOM 1861 O O . THR A 1 236 ? -1.518 13.542 9.175 1.00 38.75 236 THR A O 1
ATOM 1864 N N . ILE A 1 237 ? -2.955 12.784 10.709 1.00 40.56 237 ILE A N 1
ATOM 1865 C CA . ILE A 1 237 ? -3.907 13.881 10.513 1.00 40.56 237 ILE A CA 1
ATOM 1866 C C . ILE A 1 237 ? -3.510 15.034 11.435 1.00 40.56 237 ILE A C 1
ATOM 1868 O O . ILE A 1 237 ? -3.479 14.883 12.661 1.00 40.56 237 ILE A O 1
ATOM 1872 N N . THR A 1 238 ? -3.274 16.214 10.865 1.00 32.28 238 THR A N 1
ATOM 1873 C CA . THR A 1 238 ? -3.241 17.459 11.634 1.00 32.28 238 THR A CA 1
ATOM 1874 C C . THR A 1 238 ? -4.666 17.991 11.705 1.00 32.28 238 THR A C 1
ATOM 1876 O O . THR A 1 238 ? -5.240 18.412 10.702 1.00 32.28 238 THR A O 1
ATOM 1879 N N . ILE A 1 239 ? -5.269 18.024 12.896 1.00 34.06 239 ILE A N 1
ATOM 1880 C CA . ILE A 1 239 ? -6.563 18.699 13.084 1.00 34.06 239 ILE A CA 1
ATOM 1881 C C . ILE A 1 239 ? -6.321 20.213 12.993 1.00 34.06 239 ILE A C 1
ATOM 1883 O O . ILE A 1 239 ? -6.172 20.904 14.002 1.00 34.06 239 ILE A O 1
ATOM 1887 N N . MET A 1 240 ? -6.241 20.747 11.776 1.00 28.34 240 MET A N 1
ATOM 1888 C CA . MET A 1 240 ? -6.228 22.187 11.569 1.00 28.34 240 MET A CA 1
ATOM 1889 C C . MET A 1 240 ? -7.634 22.735 11.854 1.00 28.34 240 MET A C 1
ATOM 1891 O O . MET A 1 240 ? -8.617 22.210 11.322 1.00 28.34 240 MET A O 1
ATOM 1895 N N . PRO A 1 241 ? -7.787 23.794 12.673 1.00 29.19 241 PRO A N 1
ATOM 1896 C CA . PRO A 1 241 ? -9.059 24.485 12.792 1.00 29.19 241 PRO A CA 1
ATOM 1897 C C . PRO A 1 241 ? -9.360 25.117 11.433 1.00 29.19 241 PRO A C 1
ATOM 1899 O O . PRO A 1 241 ? -8.758 26.121 11.050 1.00 29.19 241 PRO A O 1
ATOM 1902 N N . TYR A 1 242 ? -10.258 24.477 10.691 1.00 28.86 242 TYR A N 1
ATOM 1903 C CA . TYR A 1 242 ? -10.708 24.860 9.360 1.00 28.86 242 TYR A CA 1
ATOM 1904 C C . TYR A 1 242 ? -11.016 26.366 9.308 1.00 28.86 242 TYR A C 1
ATOM 1906 O O . TYR A 1 242 ? -12.071 26.823 9.745 1.00 28.86 242 TYR A O 1
ATOM 1914 N N . SER A 1 243 ? -10.079 27.160 8.793 1.00 27.84 243 SER A N 1
ATOM 1915 C CA . SER A 1 243 ? -10.310 28.565 8.479 1.00 27.84 243 SER A CA 1
ATOM 1916 C C . SER A 1 243 ? -10.580 28.620 6.988 1.00 27.84 243 SER A C 1
ATOM 1918 O O . SER A 1 243 ? -9.640 28.647 6.197 1.00 27.84 243 SER A O 1
ATOM 1920 N N . ARG A 1 244 ? -11.860 28.601 6.594 1.00 28.39 244 ARG A N 1
ATOM 1921 C CA . ARG A 1 244 ? -12.246 28.922 5.211 1.00 28.39 244 ARG A CA 1
ATOM 1922 C C . ARG A 1 244 ? -11.535 30.211 4.774 1.00 28.39 244 ARG A C 1
ATOM 1924 O O . ARG A 1 244 ? -11.416 31.127 5.600 1.00 28.39 244 ARG A O 1
ATOM 1931 N N . PRO A 1 245 ? -11.122 30.336 3.502 1.00 30.66 245 PRO A N 1
ATOM 1932 C CA . PRO A 1 245 ? -10.775 31.635 2.950 1.00 30.66 245 PRO A CA 1
ATOM 1933 C C . PRO A 1 245 ? -11.954 32.569 3.220 1.00 30.66 245 PRO A C 1
ATOM 1935 O O . PRO A 1 245 ? -13.094 32.244 2.893 1.00 30.66 245 PRO A O 1
ATOM 1938 N N . LYS A 1 246 ? -11.709 33.693 3.898 1.00 31.05 246 LYS A N 1
ATOM 1939 C CA . LYS A 1 246 ? -12.729 34.731 4.014 1.00 31.05 246 LYS A CA 1
ATOM 1940 C C . LYS A 1 246 ? -13.052 35.177 2.601 1.00 31.05 246 LYS A C 1
ATOM 1942 O O . LYS A 1 246 ? -12.193 35.768 1.949 1.00 31.05 246 LYS A O 1
ATOM 1947 N N . ASP A 1 247 ? -14.282 34.914 2.182 1.00 30.55 247 ASP A N 1
ATOM 1948 C CA . ASP A 1 247 ? -14.895 35.553 1.034 1.00 30.55 247 ASP A CA 1
ATOM 1949 C C . ASP A 1 247 ? -14.559 37.046 1.084 1.00 30.55 247 ASP A C 1
ATOM 1951 O O . ASP A 1 247 ? -14.872 37.763 2.044 1.00 30.55 247 ASP A O 1
ATOM 1955 N N . HIS A 1 248 ? -13.852 37.517 0.061 1.00 35.38 248 HIS A N 1
ATOM 1956 C CA . HIS A 1 248 ? -13.716 38.935 -0.208 1.00 35.38 248 HIS A CA 1
ATOM 1957 C C . HIS A 1 248 ? -15.073 39.458 -0.666 1.00 35.38 248 HIS A C 1
ATOM 1959 O O . HIS A 1 248 ? -15.334 39.584 -1.854 1.00 35.38 248 HIS A O 1
ATOM 1965 N N . ASN A 1 249 ? -15.947 39.737 0.297 1.00 34.53 249 ASN A N 1
ATOM 1966 C CA . ASN A 1 249 ? -16.972 40.760 0.179 1.00 34.53 249 ASN A CA 1
ATOM 1967 C C . ASN A 1 249 ? -17.558 41.066 1.556 1.00 34.53 249 ASN A C 1
ATOM 1969 O O . ASN A 1 249 ? -18.487 40.417 2.022 1.00 34.53 249 ASN A O 1
ATOM 1973 N N . CYS A 1 250 ? -17.019 42.098 2.201 1.00 26.47 250 CYS A N 1
ATOM 1974 C CA . CYS A 1 250 ? -17.843 42.967 3.025 1.00 26.47 250 CYS A CA 1
ATOM 1975 C C . CYS A 1 250 ? -17.199 44.351 3.077 1.00 26.47 250 CYS A C 1
ATOM 1977 O O . CYS A 1 250 ? -16.140 44.579 3.661 1.00 26.47 250 CYS A O 1
ATOM 1979 N N . THR A 1 251 ? -17.860 45.240 2.356 1.00 33.53 251 THR A N 1
ATOM 1980 C CA . THR A 1 251 ? -17.755 46.688 2.366 1.00 33.53 251 THR A CA 1
ATOM 1981 C C . THR A 1 251 ? -17.847 47.273 3.779 1.00 33.53 251 THR A C 1
ATOM 1983 O O . THR A 1 251 ? -18.548 46.750 4.636 1.00 33.53 251 THR A O 1
ATOM 1986 N N . GLU A 1 252 ? -17.194 48.424 3.947 1.00 31.38 252 GLU A N 1
ATOM 1987 C CA . GLU A 1 252 ? -17.481 49.465 4.945 1.00 31.38 252 GLU A CA 1
ATOM 1988 C C . GLU A 1 252 ? -17.227 49.175 6.442 1.00 31.38 252 GLU A C 1
ATOM 1990 O O . GLU A 1 252 ? -17.987 48.532 7.153 1.00 31.38 252 GLU A O 1
ATOM 1995 N N . GLY A 1 253 ? -16.168 49.823 6.945 1.00 38.41 253 GLY A N 1
ATOM 1996 C CA . GLY A 1 253 ? -16.185 50.601 8.188 1.00 38.41 253 GLY A CA 1
ATOM 1997 C C . GLY A 1 253 ? -16.651 49.929 9.483 1.00 38.41 253 GLY A C 1
ATOM 1998 O O . GLY A 1 253 ? -17.829 49.991 9.815 1.00 38.41 253 GLY A O 1
ATOM 1999 N N . LYS A 1 254 ? -15.689 49.484 10.308 1.00 28.91 254 LYS A N 1
ATOM 2000 C CA . LYS A 1 254 ? -15.538 49.790 11.758 1.00 28.91 254 LYS A CA 1
ATOM 2001 C C . LYS A 1 254 ? -14.491 48.859 12.394 1.00 28.91 254 LYS A C 1
ATOM 2003 O O . LYS A 1 254 ? -14.522 47.650 12.206 1.00 28.91 254 LYS A O 1
ATOM 2008 N N . LYS A 1 255 ? -13.560 49.430 13.173 1.00 35.09 255 LYS A N 1
ATOM 2009 C CA . LYS A 1 255 ? -12.640 48.685 14.061 1.00 35.09 255 LYS A CA 1
ATOM 2010 C C . LYS A 1 255 ? -13.419 48.058 15.229 1.00 35.09 255 LYS A C 1
ATOM 2012 O O . LYS A 1 255 ? -14.369 48.682 15.702 1.00 35.09 255 LYS A O 1
ATOM 2017 N N . PRO A 1 256 ? -12.950 46.924 15.779 1.00 32.12 256 PRO A N 1
ATOM 2018 C CA . PRO A 1 256 ? -12.636 46.916 17.218 1.00 32.12 256 PRO A CA 1
ATOM 2019 C C . PRO A 1 256 ? -11.344 46.129 17.553 1.00 32.12 256 PRO A C 1
ATOM 2021 O O . PRO A 1 256 ? -11.041 45.126 16.923 1.00 32.12 256 PRO A O 1
ATOM 2024 N N . ILE A 1 257 ? -10.417 46.701 18.332 1.00 27.33 257 ILE A N 1
ATOM 2025 C CA . ILE A 1 257 ? -10.221 46.608 19.803 1.00 27.33 257 ILE A CA 1
ATOM 2026 C C . ILE A 1 257 ? -9.336 45.413 20.214 1.00 27.33 257 ILE A C 1
ATOM 2028 O O . ILE A 1 257 ? -9.527 44.277 19.806 1.00 27.33 257 ILE A O 1
ATOM 2032 N N . ALA A 1 258 ? -8.321 45.751 21.008 1.00 27.41 258 ALA A N 1
ATOM 2033 C CA . ALA A 1 258 ? -7.166 44.961 21.410 1.00 27.41 258 ALA A CA 1
ATOM 2034 C C . ALA A 1 258 ? -7.397 44.035 22.620 1.00 27.41 258 ALA A C 1
ATOM 2036 O O . ALA A 1 258 ? -8.225 44.333 23.474 1.00 27.41 258 ALA A O 1
ATOM 2037 N N . CYS A 1 259 ? -6.520 43.035 22.775 1.00 23.66 259 CYS A N 1
ATOM 2038 C CA . CYS A 1 259 ? -6.024 42.532 24.069 1.00 23.66 259 CYS A CA 1
ATOM 2039 C C . CYS A 1 259 ? -4.665 41.834 23.811 1.00 23.66 259 CYS A C 1
ATOM 2041 O O . CYS A 1 259 ? -4.632 40.846 23.089 1.00 23.66 259 CYS A O 1
ATOM 2043 N N . LYS A 1 260 ? -3.500 42.482 23.965 1.00 25.73 260 LYS A N 1
ATOM 2044 C CA . LYS A 1 260 ? -2.660 42.766 25.155 1.00 25.73 260 LYS A CA 1
ATOM 2045 C C . LYS A 1 260 ? -2.129 41.540 25.931 1.00 25.73 260 LYS A C 1
ATOM 2047 O O . LYS A 1 260 ? -2.901 40.766 26.473 1.00 25.73 260 LYS A O 1
ATOM 2052 N N . CYS A 1 261 ? -0.789 41.568 26.072 1.00 24.69 261 CYS A N 1
ATOM 2053 C CA . CYS A 1 261 ? 0.122 40.978 27.079 1.00 24.69 261 CYS A CA 1
ATOM 2054 C C . CYS A 1 261 ? 0.246 39.442 27.174 1.00 24.69 261 CYS A C 1
ATOM 2056 O O . CYS A 1 261 ? -0.745 38.740 27.096 1.00 24.69 261 CYS A O 1
ATOM 2058 N N . ALA A 1 262 ? 1.421 38.840 27.410 1.00 28.25 262 ALA A N 1
ATOM 2059 C CA . ALA A 1 262 ? 2.807 39.298 27.634 1.00 28.25 262 ALA A CA 1
ATOM 2060 C C . ALA A 1 262 ? 3.731 38.058 27.499 1.00 28.25 262 ALA A C 1
ATOM 2062 O O . ALA A 1 262 ? 3.346 36.969 27.898 1.00 28.25 262 ALA A O 1
ATOM 2063 N N . ILE A 1 263 ? 4.839 38.111 26.751 1.00 30.80 263 ILE A N 1
ATOM 2064 C CA . ILE A 1 263 ? 6.222 38.410 27.192 1.00 30.80 263 ILE A CA 1
ATOM 2065 C C . ILE A 1 263 ? 6.740 37.522 28.338 1.00 30.80 263 ILE A C 1
ATOM 2067 O O . ILE A 1 263 ? 6.358 37.690 29.490 1.00 30.80 263 ILE A O 1
ATOM 2071 N N . GLY A 1 264 ? 7.764 36.727 28.013 1.00 25.52 264 GLY A N 1
ATOM 2072 C CA . GLY A 1 264 ? 8.756 36.198 28.948 1.00 25.52 264 GLY A CA 1
ATOM 2073 C C . GLY A 1 264 ? 10.001 35.726 28.192 1.00 25.52 264 GLY A C 1
ATOM 2074 O O . GLY A 1 264 ? 10.055 34.593 27.736 1.00 25.52 264 GLY A O 1
ATOM 2075 N N . LYS A 1 265 ? 10.987 36.615 28.007 1.00 31.39 265 LYS A N 1
ATOM 2076 C CA . LYS A 1 265 ? 12.322 36.285 27.475 1.00 31.39 265 LYS A CA 1
ATOM 2077 C C . LYS A 1 265 ? 13.189 35.695 28.592 1.00 31.39 265 LYS A C 1
ATOM 2079 O O . LYS A 1 265 ? 13.270 36.302 29.656 1.00 31.39 265 LYS A O 1
ATOM 2084 N N . SER A 1 266 ? 13.989 34.675 28.292 1.00 27.59 266 SER A N 1
ATOM 2085 C CA . SER A 1 266 ? 15.320 34.531 28.894 1.00 27.59 266 SER A CA 1
ATOM 2086 C C . SER A 1 266 ? 16.319 34.014 27.851 1.00 27.59 266 SER A C 1
ATOM 2088 O O . SER A 1 266 ? 16.004 33.190 26.999 1.00 27.59 266 SER A O 1
ATOM 2090 N N . LYS A 1 267 ? 17.508 34.623 27.862 1.00 29.28 267 LYS A N 1
ATOM 2091 C CA . LYS A 1 267 ? 18.672 34.297 27.034 1.00 29.28 267 LYS A CA 1
ATOM 2092 C C . LYS A 1 267 ? 19.578 33.361 27.834 1.00 29.28 267 LYS A C 1
ATOM 2094 O O . LYS A 1 267 ? 19.876 33.682 28.981 1.00 29.28 267 LYS A O 1
ATOM 2099 N N . SER A 1 268 ? 20.173 32.366 27.190 1.00 27.61 268 SER A N 1
ATOM 2100 C CA . SER A 1 268 ? 21.533 31.927 27.519 1.00 27.61 268 SER A CA 1
ATOM 2101 C C . SER A 1 268 ? 22.250 31.485 26.242 1.00 27.61 268 SER A C 1
ATOM 2103 O O . SER A 1 268 ? 21.695 30.806 25.385 1.00 27.61 268 SER A O 1
ATOM 2105 N N . LYS A 1 269 ? 23.472 31.998 26.080 1.00 29.12 269 LYS A N 1
ATOM 2106 C CA . LYS A 1 269 ? 24.418 31.660 25.018 1.00 29.12 269 LYS A CA 1
ATOM 2107 C C . LYS A 1 269 ? 25.228 30.448 25.474 1.00 29.12 269 LYS A C 1
ATOM 2109 O O . LYS A 1 269 ? 25.818 30.511 26.549 1.00 29.12 269 LYS A O 1
ATOM 2114 N N . SER A 1 270 ? 25.395 29.461 24.607 1.00 27.27 270 SER A N 1
ATOM 2115 C CA . SER A 1 270 ? 26.610 28.647 24.545 1.00 27.27 270 SER A CA 1
ATOM 2116 C C . SER A 1 270 ? 26.823 28.202 23.100 1.00 27.27 270 SER A C 1
ATOM 2118 O O . SER A 1 270 ? 25.912 27.738 22.426 1.00 27.27 270 SER A O 1
ATOM 2120 N N . LYS A 1 271 ? 28.036 28.446 22.609 1.00 28.27 271 LYS A N 1
ATOM 2121 C CA . LYS A 1 271 ? 28.545 28.036 21.302 1.00 28.27 271 LYS A CA 1
ATOM 2122 C C . LYS A 1 271 ? 29.481 26.855 21.574 1.00 28.27 271 LYS A C 1
ATOM 2124 O O . LYS A 1 271 ? 30.339 27.015 22.446 1.00 28.27 271 LYS A O 1
ATOM 2129 N N . PRO A 1 272 ? 29.363 25.734 20.856 1.00 26.19 272 PRO A N 1
ATOM 2130 C CA . PRO A 1 272 ? 30.541 24.937 20.553 1.00 26.19 272 PRO A CA 1
ATOM 2131 C C . PRO A 1 272 ? 30.786 24.881 19.044 1.00 26.19 272 PRO A C 1
ATOM 2133 O O . PRO A 1 272 ? 29.874 24.878 18.227 1.00 26.19 272 PRO A O 1
ATOM 2136 N N . THR A 1 273 ? 32.071 24.916 18.741 1.00 26.62 273 THR A N 1
ATOM 2137 C CA . THR A 1 273 ? 32.783 24.715 17.481 1.00 26.62 273 THR A CA 1
ATOM 2138 C C . THR A 1 273 ? 32.285 23.525 16.656 1.00 26.62 273 THR A C 1
ATOM 2140 O O . THR A 1 273 ? 32.276 22.402 17.150 1.00 26.62 273 THR A O 1
ATOM 2143 N N . GLU A 1 274 ? 31.947 23.781 15.390 1.00 28.30 274 GLU A N 1
ATOM 2144 C CA . GLU A 1 274 ? 31.830 22.774 14.330 1.00 28.30 274 GLU A CA 1
ATOM 2145 C C . GLU A 1 274 ? 33.218 22.545 13.711 1.00 28.30 274 GLU A C 1
ATOM 2147 O O . GLU A 1 274 ? 33.808 23.463 13.139 1.00 28.30 274 GLU A O 1
ATOM 2152 N N . GLU A 1 275 ? 33.741 21.326 13.835 1.00 29.33 275 GLU A N 1
ATOM 2153 C CA . GLU A 1 275 ? 34.667 20.754 12.852 1.00 29.33 275 GLU A CA 1
ATOM 2154 C C . GLU A 1 275 ? 33.825 20.011 11.800 1.00 29.33 275 GLU A C 1
ATOM 2156 O O . GLU A 1 275 ? 32.857 19.340 12.172 1.00 29.33 275 GLU A O 1
ATOM 2161 N N . PRO A 1 276 ? 34.140 20.114 10.498 1.00 29.84 276 PRO A N 1
ATOM 2162 C CA . PRO A 1 276 ? 33.393 19.404 9.468 1.00 29.84 276 PRO A CA 1
ATOM 2163 C C . PRO A 1 276 ? 33.750 17.907 9.495 1.00 29.84 276 PRO A C 1
ATOM 2165 O O . PRO A 1 276 ? 34.938 17.573 9.473 1.00 29.84 276 PRO A O 1
ATOM 2168 N N . PRO A 1 277 ? 32.775 16.979 9.496 1.00 28.78 277 PRO A N 1
ATOM 2169 C CA . PRO A 1 277 ? 33.072 15.582 9.236 1.00 28.78 277 PRO A CA 1
ATOM 2170 C C . PRO A 1 277 ? 33.442 15.400 7.758 1.00 28.78 277 PRO A C 1
ATOM 2172 O O . PRO A 1 277 ? 32.786 15.897 6.843 1.00 28.78 277 PRO A O 1
ATOM 2175 N N . ASN A 1 278 ? 34.548 14.692 7.568 1.00 28.14 278 ASN A N 1
ATOM 2176 C CA . ASN A 1 278 ? 35.154 14.309 6.305 1.00 28.14 278 ASN A CA 1
ATOM 2177 C C . ASN A 1 278 ? 34.166 13.480 5.459 1.00 28.14 278 ASN A C 1
ATOM 2179 O O . ASN A 1 278 ? 33.901 12.322 5.772 1.00 28.14 278 ASN A O 1
ATOM 2183 N N . ASN A 1 279 ? 33.610 14.074 4.400 1.00 29.94 279 ASN A N 1
ATOM 2184 C CA . ASN A 1 279 ? 32.763 13.389 3.423 1.00 29.94 279 ASN A CA 1
ATOM 2185 C C . ASN A 1 279 ? 33.655 12.711 2.368 1.00 29.94 279 ASN A C 1
ATOM 2187 O O . ASN A 1 279 ? 33.767 13.171 1.231 1.00 29.94 279 ASN A O 1
ATOM 2191 N N . GLU A 1 280 ? 34.313 11.612 2.738 1.00 26.83 280 GLU A N 1
ATOM 2192 C CA . GLU A 1 280 ? 34.825 10.677 1.735 1.00 26.83 280 GLU A CA 1
ATOM 2193 C C . GLU A 1 280 ? 33.644 9.856 1.206 1.00 26.83 280 GLU A C 1
ATOM 2195 O O . GLU A 1 280 ? 33.209 8.884 1.823 1.00 26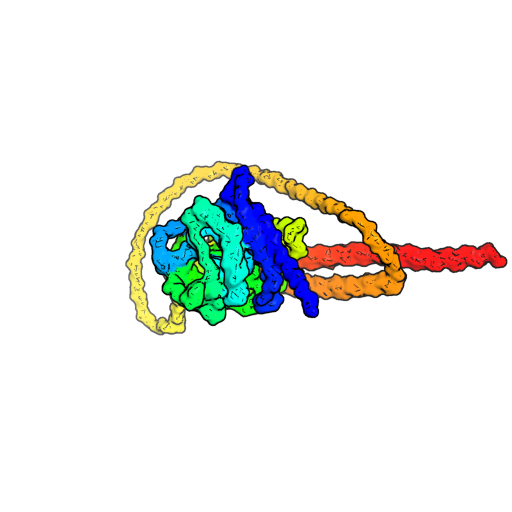.83 280 GLU A O 1
ATOM 2200 N N . LEU A 1 281 ? 33.111 10.263 0.047 1.00 27.50 281 LEU A N 1
ATOM 2201 C CA . LEU A 1 281 ? 32.291 9.387 -0.785 1.00 27.50 281 LEU A CA 1
ATOM 2202 C C . LEU A 1 281 ? 33.113 8.130 -1.083 1.00 27.50 281 LEU A C 1
ATOM 2204 O O . LEU A 1 281 ? 34.036 8.152 -1.898 1.00 27.50 281 LEU A O 1
ATOM 2208 N N . THR A 1 282 ? 32.764 7.025 -0.435 1.00 26.27 282 THR A N 1
ATOM 2209 C CA . THR A 1 282 ? 33.243 5.710 -0.837 1.00 26.27 282 THR A CA 1
ATOM 2210 C C . THR A 1 282 ? 32.604 5.408 -2.189 1.00 26.27 282 THR A C 1
ATOM 2212 O O . THR A 1 282 ? 31.411 5.133 -2.289 1.00 26.27 282 THR A O 1
ATOM 2215 N N . THR A 1 283 ? 33.388 5.538 -3.255 1.00 25.61 283 THR A N 1
ATOM 2216 C CA . THR A 1 283 ? 33.023 5.114 -4.603 1.00 25.61 283 THR A CA 1
ATOM 2217 C C . THR A 1 283 ? 32.694 3.625 -4.565 1.00 25.61 283 THR A C 1
ATOM 2219 O O . THR A 1 283 ? 33.578 2.778 -4.431 1.00 25.61 283 THR A O 1
ATOM 2222 N N . VAL A 1 284 ? 31.405 3.297 -4.664 1.00 25.09 284 VAL A N 1
ATOM 2223 C CA . VAL A 1 284 ? 30.952 1.925 -4.889 1.00 25.09 284 VAL A CA 1
ATOM 2224 C C . VAL A 1 284 ? 31.478 1.511 -6.260 1.00 25.09 284 VAL A C 1
ATOM 2226 O O . VAL A 1 284 ? 31.017 1.982 -7.298 1.00 25.09 284 VAL A O 1
ATOM 2229 N N . ARG A 1 285 ? 32.513 0.667 -6.258 1.00 24.61 285 ARG A N 1
ATOM 2230 C CA . ARG A 1 285 ? 32.991 -0.036 -7.449 1.00 24.61 285 ARG A CA 1
ATOM 2231 C C . ARG A 1 285 ? 31.828 -0.843 -8.024 1.00 24.61 285 ARG A C 1
ATOM 2233 O O . ARG A 1 285 ? 31.340 -1.751 -7.355 1.00 24.61 285 ARG A O 1
ATOM 2240 N N . LEU A 1 286 ? 31.440 -0.550 -9.267 1.00 25.02 286 LEU A N 1
ATOM 2241 C CA . LEU A 1 286 ? 30.641 -1.468 -10.076 1.00 25.02 286 LEU A CA 1
ATOM 2242 C C . LEU A 1 286 ? 31.384 -2.809 -10.155 1.00 25.02 286 LEU A C 1
ATOM 2244 O O . LEU A 1 286 ? 32.465 -2.894 -10.741 1.00 25.02 286 LEU A O 1
ATOM 2248 N N . LEU A 1 287 ? 30.818 -3.846 -9.542 1.00 27.39 287 LEU A N 1
ATOM 2249 C CA . LEU A 1 287 ? 31.286 -5.215 -9.704 1.00 27.39 287 LEU A CA 1
ATOM 2250 C C . LEU A 1 287 ? 30.677 -5.810 -10.980 1.00 27.39 287 LEU A C 1
ATOM 2252 O O . LEU A 1 287 ? 29.471 -5.981 -11.104 1.00 27.39 287 LEU A O 1
ATOM 2256 N N . SER A 1 288 ? 31.587 -6.042 -11.922 1.00 29.83 288 SER A N 1
ATOM 2257 C CA . SER A 1 288 ? 31.693 -7.094 -12.939 1.00 29.83 288 SER A CA 1
ATOM 2258 C C . SER A 1 288 ? 30.458 -7.948 -13.285 1.00 29.83 288 SER A C 1
ATOM 2260 O O . SER A 1 288 ? 29.933 -8.704 -12.475 1.00 29.83 288 SER A O 1
ATOM 2262 N N . ILE A 1 289 ? 30.119 -7.891 -14.575 1.00 34.78 289 ILE A N 1
ATOM 2263 C CA . ILE A 1 289 ? 29.091 -8.632 -15.325 1.00 34.78 289 ILE A CA 1
ATOM 2264 C C . ILE A 1 289 ? 29.329 -10.168 -15.275 1.00 34.78 289 ILE A C 1
ATOM 2266 O O . ILE A 1 289 ? 30.484 -10.592 -15.368 1.00 34.78 289 ILE A O 1
ATOM 2270 N N . PRO A 1 290 ? 28.278 -11.017 -15.188 1.00 30.36 290 PRO A N 1
ATOM 2271 C CA . PRO A 1 290 ? 28.392 -12.478 -15.297 1.00 30.36 290 PRO A CA 1
ATOM 2272 C C . PRO A 1 290 ? 28.684 -12.947 -16.744 1.00 30.36 290 PRO A C 1
ATOM 2274 O O . PRO A 1 290 ? 28.463 -12.204 -17.701 1.00 30.36 290 PRO A O 1
ATOM 2277 N N . PRO A 1 291 ? 29.211 -14.172 -16.946 1.00 32.53 291 PRO A N 1
ATOM 2278 C CA . PRO A 1 291 ? 29.825 -14.577 -18.210 1.00 32.53 291 PRO A CA 1
ATOM 2279 C C . PRO A 1 291 ? 28.810 -14.697 -19.356 1.00 32.53 291 PRO A C 1
ATOM 2281 O O . PRO A 1 291 ? 27.808 -15.405 -19.265 1.00 32.53 291 PRO A O 1
ATOM 2284 N N . GLN A 1 292 ? 29.120 -14.021 -20.464 1.00 37.09 292 GLN A N 1
ATOM 2285 C CA . GLN A 1 292 ? 28.362 -14.026 -21.713 1.00 37.09 292 GLN A CA 1
ATOM 2286 C C . GLN A 1 292 ? 28.381 -15.418 -22.366 1.00 37.09 292 GLN A C 1
ATOM 2288 O O . GLN A 1 292 ? 29.416 -15.890 -22.836 1.00 37.09 292 GLN A O 1
ATOM 2293 N N . GLY A 1 293 ? 27.221 -16.072 -22.418 1.00 31.88 293 GLY A N 1
ATOM 2294 C CA . GLY A 1 293 ? 26.999 -17.314 -23.156 1.00 31.88 293 GLY A CA 1
ATOM 2295 C C . GLY A 1 293 ? 26.124 -17.082 -24.390 1.00 31.88 293 GLY A C 1
ATOM 2296 O O . GLY A 1 293 ? 24.983 -16.661 -24.250 1.00 31.88 293 GLY A O 1
ATOM 2297 N N . ARG A 1 294 ? 26.661 -17.444 -25.568 1.00 33.22 294 ARG A N 1
ATOM 2298 C CA . ARG A 1 294 ? 26.092 -17.401 -26.940 1.00 33.22 294 ARG A CA 1
ATOM 2299 C C . ARG A 1 294 ? 26.025 -16.029 -27.621 1.00 33.22 294 ARG A C 1
ATOM 2301 O O . ARG A 1 294 ? 24.970 -15.424 -27.757 1.00 33.22 294 ARG A O 1
ATOM 2308 N N . PHE A 1 295 ? 27.155 -15.629 -28.200 1.00 38.41 295 PHE A N 1
ATOM 2309 C CA . PHE A 1 295 ? 27.186 -14.669 -29.301 1.00 38.41 295 PHE A CA 1
ATOM 2310 C C . PHE A 1 295 ? 26.661 -15.311 -30.590 1.00 38.41 295 PHE A C 1
ATOM 2312 O O . PHE A 1 295 ? 27.325 -16.156 -31.187 1.00 38.41 295 PHE A O 1
ATOM 2319 N N . THR A 1 296 ? 25.503 -14.869 -31.068 1.00 48.50 296 THR A N 1
ATOM 2320 C CA . THR A 1 296 ? 25.300 -14.731 -32.513 1.00 48.50 296 THR A CA 1
ATOM 2321 C C . THR A 1 296 ? 26.092 -13.497 -32.937 1.00 48.50 296 THR A C 1
ATOM 2323 O O . THR A 1 296 ? 25.732 -12.388 -32.543 1.00 48.50 296 THR A O 1
ATOM 2326 N N . GLN A 1 297 ? 27.201 -13.662 -33.662 1.00 66.31 297 GLN A N 1
ATOM 2327 C CA . GLN A 1 297 ? 27.900 -12.515 -34.250 1.00 66.31 297 GLN A CA 1
ATOM 2328 C C . GLN A 1 297 ? 26.938 -11.821 -35.223 1.00 66.31 297 GLN A C 1
ATOM 2330 O O . GLN A 1 297 ? 26.463 -12.441 -36.174 1.00 66.31 297 GLN A O 1
ATOM 2335 N N . LEU A 1 298 ? 26.580 -10.569 -34.931 1.00 72.38 298 LEU A N 1
ATOM 2336 C CA . LEU A 1 298 ? 25.733 -9.767 -35.810 1.00 72.38 298 LEU A CA 1
ATOM 2337 C C . LEU A 1 298 ? 26.502 -9.459 -37.097 1.00 72.38 298 LEU A C 1
ATOM 2339 O O . LEU A 1 298 ? 27.688 -9.141 -37.057 1.00 72.38 298 LEU A O 1
ATOM 2343 N N . THR A 1 299 ? 25.821 -9.535 -38.237 1.00 82.69 299 THR A N 1
ATOM 2344 C CA . THR A 1 299 ? 26.393 -9.115 -39.526 1.00 82.69 299 THR A CA 1
ATOM 2345 C C . THR A 1 299 ? 26.569 -7.587 -39.575 1.00 82.69 299 THR A C 1
ATOM 2347 O O . THR A 1 299 ? 25.823 -6.879 -38.887 1.00 82.69 299 THR A O 1
ATOM 2350 N N . PRO A 1 300 ? 27.476 -7.035 -40.410 1.00 83.88 300 PRO A N 1
ATOM 2351 C CA . PRO A 1 300 ? 27.664 -5.583 -40.518 1.00 83.88 300 PRO A CA 1
ATOM 2352 C C . PRO A 1 300 ? 26.364 -4.788 -40.771 1.00 83.88 300 PRO A C 1
ATOM 2354 O O . PRO A 1 300 ? 26.158 -3.766 -40.113 1.00 83.88 300 PRO A O 1
ATOM 2357 N N . PRO A 1 301 ? 25.420 -5.241 -41.629 1.00 83.50 301 PRO A N 1
ATOM 2358 C CA . PRO A 1 301 ? 24.131 -4.563 -41.802 1.00 83.50 301 PRO A CA 1
ATOM 2359 C C . PRO A 1 301 ? 23.241 -4.597 -40.552 1.00 83.50 301 PRO A C 1
ATOM 2361 O O . PRO A 1 301 ? 22.549 -3.623 -40.257 1.00 83.50 301 PRO A O 1
ATOM 2364 N N . GLN A 1 302 ? 23.252 -5.703 -39.802 1.00 78.69 302 GLN A N 1
ATOM 2365 C CA . GLN A 1 302 ? 22.505 -5.813 -38.546 1.00 78.69 302 GLN A CA 1
ATOM 2366 C C . GLN A 1 302 ? 23.094 -4.888 -37.479 1.00 78.69 302 GLN A C 1
ATOM 2368 O O . GLN A 1 302 ? 22.339 -4.189 -36.811 1.00 78.69 302 GLN A O 1
ATOM 2373 N N . LEU A 1 303 ? 24.424 -4.820 -37.382 1.00 82.25 303 LEU A N 1
ATOM 2374 C CA . LEU A 1 303 ? 25.126 -3.941 -36.450 1.00 82.25 303 LEU A CA 1
ATOM 2375 C C . LEU A 1 303 ? 24.867 -2.458 -36.766 1.00 82.25 303 LEU A C 1
ATOM 2377 O O . LEU A 1 303 ? 24.519 -1.693 -35.868 1.00 82.25 303 LEU A O 1
ATOM 2381 N N . LYS A 1 304 ? 24.913 -2.069 -38.051 1.00 84.88 304 LYS A N 1
ATOM 2382 C CA . LYS A 1 304 ? 24.534 -0.722 -38.524 1.00 84.88 304 LYS A CA 1
ATOM 2383 C C . LYS A 1 304 ? 23.095 -0.355 -38.144 1.00 84.88 304 LYS A C 1
ATOM 2385 O O . LYS A 1 304 ? 22.856 0.749 -37.660 1.00 84.88 304 LYS A O 1
ATOM 2390 N N . ASN A 1 305 ? 22.144 -1.276 -38.311 1.00 81.94 305 ASN A N 1
ATOM 2391 C CA . ASN A 1 305 ? 20.748 -1.052 -37.919 1.00 81.94 305 ASN A CA 1
ATOM 2392 C C . ASN A 1 305 ? 20.574 -0.928 -36.398 1.00 81.94 305 ASN A C 1
ATOM 2394 O O . ASN A 1 305 ? 19.801 -0.088 -35.942 1.00 81.94 305 ASN A O 1
ATOM 2398 N N . THR A 1 306 ? 21.303 -1.721 -35.607 1.00 77.00 306 THR A N 1
ATOM 2399 C CA . THR A 1 306 ? 21.297 -1.617 -34.140 1.00 77.00 306 THR A CA 1
ATOM 2400 C C . THR A 1 306 ? 21.837 -0.264 -33.670 1.00 77.00 306 THR A C 1
ATOM 2402 O O . THR A 1 306 ? 21.201 0.378 -32.834 1.00 77.00 306 THR A O 1
ATOM 2405 N N . ILE A 1 307 ? 22.955 0.202 -34.239 1.00 82.69 307 ILE A N 1
ATOM 2406 C CA . ILE A 1 307 ? 23.534 1.522 -33.941 1.00 82.69 307 ILE A CA 1
ATOM 2407 C C . ILE A 1 307 ? 22.550 2.637 -34.321 1.00 82.69 307 ILE A C 1
ATOM 2409 O O . ILE A 1 307 ? 22.288 3.532 -33.518 1.00 82.69 307 ILE A O 1
ATOM 2413 N N . LEU A 1 308 ? 21.944 2.558 -35.513 1.00 83.75 308 LEU A N 1
ATOM 2414 C CA . LEU A 1 308 ? 20.954 3.532 -35.979 1.00 83.75 308 LEU A CA 1
ATOM 2415 C C . LEU A 1 308 ? 19.744 3.617 -35.039 1.00 83.75 308 LEU A C 1
ATOM 2417 O O . LEU A 1 308 ? 19.328 4.714 -34.673 1.00 83.75 308 LEU A O 1
ATOM 2421 N N . HIS A 1 309 ? 19.200 2.473 -34.622 1.00 73.94 309 HIS A N 1
ATOM 2422 C CA . HIS A 1 309 ? 18.068 2.430 -33.700 1.00 73.94 309 HIS A CA 1
ATOM 2423 C C . HIS A 1 309 ? 18.423 3.010 -32.323 1.00 73.94 309 HIS A C 1
ATOM 2425 O O . HIS A 1 309 ? 17.663 3.799 -31.764 1.00 73.94 309 HIS A O 1
ATOM 2431 N N . ARG A 1 310 ? 19.606 2.682 -31.788 1.00 81.75 310 ARG A N 1
ATOM 2432 C CA . ARG A 1 310 ? 20.092 3.277 -30.534 1.00 81.75 310 ARG A CA 1
ATOM 2433 C C . ARG A 1 310 ? 20.284 4.786 -30.654 1.00 81.75 310 ARG A C 1
ATOM 2435 O O . ARG A 1 310 ? 19.900 5.490 -29.732 1.00 81.75 310 ARG A O 1
ATOM 2442 N N . ASN A 1 311 ? 20.797 5.289 -31.778 1.00 82.62 311 ASN A N 1
ATOM 2443 C CA . ASN A 1 311 ? 20.927 6.730 -32.018 1.00 82.62 311 ASN A CA 1
ATOM 2444 C C . ASN A 1 311 ? 19.565 7.441 -32.017 1.00 82.62 311 ASN A C 1
ATOM 2446 O O . ASN A 1 311 ? 19.417 8.464 -31.358 1.00 82.62 311 ASN A O 1
ATOM 2450 N N . GLN A 1 312 ? 18.547 6.860 -32.658 1.00 76.44 312 GLN A N 1
ATOM 2451 C CA . GLN A 1 312 ? 17.180 7.397 -32.612 1.00 76.44 312 GLN A CA 1
ATOM 2452 C C . GLN A 1 312 ? 16.629 7.452 -31.183 1.00 76.44 312 GLN A C 1
ATOM 2454 O O . GLN A 1 312 ? 15.999 8.434 -30.793 1.00 76.44 312 GLN A O 1
ATOM 2459 N N . ASN A 1 313 ? 16.890 6.415 -30.384 1.00 62.56 313 ASN A N 1
ATOM 2460 C CA . ASN A 1 313 ? 16.463 6.415 -28.993 1.00 62.56 313 ASN A CA 1
ATOM 2461 C C . ASN A 1 313 ? 17.270 7.430 -28.160 1.00 62.56 313 ASN A C 1
ATOM 2463 O O . ASN A 1 313 ? 16.683 8.131 -27.345 1.00 62.56 313 ASN A O 1
ATOM 2467 N N . ILE A 1 314 ? 18.584 7.571 -28.379 1.00 75.19 314 ILE A N 1
ATOM 2468 C CA . ILE A 1 314 ? 19.411 8.613 -27.742 1.00 75.19 314 ILE A CA 1
ATOM 2469 C C . ILE A 1 314 ? 18.821 10.003 -28.009 1.00 75.19 314 ILE A C 1
ATOM 2471 O O . ILE A 1 314 ? 18.687 10.789 -27.072 1.00 75.19 314 ILE A O 1
ATOM 2475 N N . ASP A 1 315 ? 18.426 10.295 -29.249 1.00 78.62 315 ASP A N 1
ATOM 2476 C CA . ASP A 1 315 ? 17.816 11.578 -29.612 1.00 78.62 315 ASP A CA 1
ATOM 2477 C C . ASP A 1 315 ? 16.486 11.812 -28.878 1.00 78.62 315 ASP A C 1
ATOM 2479 O O . ASP A 1 315 ? 16.249 12.905 -28.361 1.00 78.62 315 ASP A O 1
ATOM 2483 N N . PHE A 1 316 ? 15.657 10.773 -28.740 1.00 74.81 316 PHE A N 1
ATOM 2484 C CA . PHE A 1 316 ? 14.428 10.821 -27.942 1.00 74.81 316 PHE A CA 1
ATOM 2485 C C . PHE A 1 316 ? 14.694 11.090 -26.449 1.00 74.81 316 PHE A C 1
ATOM 2487 O O . PHE A 1 316 ? 14.042 11.927 -25.828 1.00 74.81 316 PHE A O 1
ATOM 2494 N N . TYR A 1 317 ? 15.683 10.430 -25.842 1.00 63.88 317 TYR A N 1
ATOM 2495 C CA . TYR A 1 317 ? 16.022 10.704 -24.441 1.00 63.88 317 TYR A CA 1
ATOM 2496 C C . TYR A 1 317 ? 16.654 12.090 -24.257 1.00 63.88 317 TYR A C 1
ATOM 2498 O O . TYR A 1 317 ? 16.451 12.717 -23.218 1.00 63.88 317 TYR A O 1
ATOM 2506 N N . LYS A 1 318 ? 17.365 12.614 -25.265 1.00 75.62 318 LYS A N 1
ATOM 2507 C CA . LYS A 1 318 ? 17.863 13.999 -25.270 1.00 75.62 318 LYS A CA 1
ATOM 2508 C C . LYS A 1 318 ? 16.719 15.017 -25.321 1.00 75.62 318 LYS A C 1
ATOM 2510 O O . LYS A 1 318 ? 16.802 16.024 -24.617 1.00 75.62 318 LYS A O 1
ATOM 2515 N N . SER A 1 319 ? 15.646 14.763 -26.077 1.00 75.00 319 SER A N 1
ATOM 2516 C CA . SER A 1 319 ? 14.457 15.629 -26.045 1.00 75.00 319 SER A CA 1
ATOM 2517 C C . SER A 1 319 ? 13.734 15.552 -24.699 1.00 75.00 319 SER A C 1
ATOM 2519 O O . SER A 1 319 ? 13.407 16.589 -24.131 1.00 75.00 319 SER A O 1
ATOM 2521 N N . LEU A 1 320 ? 13.591 14.352 -24.129 1.00 67.31 320 LEU A N 1
ATOM 2522 C CA . LEU A 1 320 ? 12.987 14.162 -22.807 1.00 67.31 320 LEU A CA 1
ATOM 2523 C C . LEU A 1 320 ? 13.784 14.867 -21.693 1.00 67.31 320 LEU A C 1
ATOM 2525 O O . LEU A 1 320 ? 13.211 15.488 -20.799 1.00 67.31 320 LEU A O 1
ATOM 2529 N N . TYR A 1 321 ? 15.119 14.827 -21.764 1.00 72.38 321 TYR A N 1
ATOM 2530 C CA . TYR A 1 321 ? 15.988 15.603 -20.878 1.00 72.38 321 TYR A CA 1
ATOM 2531 C C . TYR A 1 321 ? 15.704 17.107 -20.987 1.00 72.38 321 TYR A C 1
ATOM 2533 O O . TYR A 1 321 ? 15.584 17.776 -19.962 1.00 72.38 321 TYR A O 1
ATOM 2541 N N . ALA A 1 322 ? 15.575 17.641 -22.205 1.00 71.88 322 ALA A N 1
ATOM 2542 C CA . ALA A 1 322 ? 15.302 19.061 -22.418 1.00 71.88 322 ALA A CA 1
ATOM 2543 C C . ALA A 1 322 ? 13.955 19.490 -21.809 1.00 71.88 322 ALA A C 1
ATOM 2545 O O . ALA A 1 322 ? 13.913 20.494 -21.098 1.00 71.88 322 ALA A O 1
ATOM 2546 N N . GLU A 1 323 ? 12.899 18.695 -21.997 1.00 71.25 323 GLU A N 1
ATOM 2547 C CA . GLU A 1 323 ? 11.578 18.921 -21.388 1.00 71.25 323 GLU A CA 1
ATOM 2548 C C . GLU A 1 323 ? 11.644 18.917 -19.853 1.00 71.25 323 GLU A C 1
ATOM 2550 O O . GLU A 1 323 ? 11.066 19.775 -19.181 1.00 71.25 323 GLU A O 1
ATOM 2555 N N . TYR A 1 324 ? 12.405 17.987 -19.268 1.00 66.25 324 TYR A N 1
ATOM 2556 C CA . TYR A 1 324 ? 12.605 17.954 -17.820 1.00 66.25 324 TYR A CA 1
ATOM 2557 C C . TYR A 1 324 ? 13.351 19.192 -17.320 1.00 66.25 324 TYR A C 1
ATOM 2559 O O . TYR A 1 324 ? 12.952 19.767 -16.310 1.00 66.25 324 TYR A O 1
ATOM 2567 N N . ILE A 1 325 ? 14.392 19.648 -18.022 1.00 66.12 325 ILE A N 1
ATOM 2568 C CA . ILE A 1 325 ? 15.112 20.878 -17.665 1.00 66.12 325 ILE A CA 1
ATOM 2569 C C . ILE A 1 325 ? 14.201 22.111 -17.750 1.00 66.12 325 ILE A C 1
ATOM 2571 O O . ILE A 1 325 ? 14.264 22.964 -16.862 1.00 66.12 325 ILE A O 1
ATOM 2575 N N . GLU A 1 326 ? 13.335 22.201 -18.758 1.00 66.75 326 GLU A N 1
ATOM 2576 C CA . GLU A 1 326 ? 12.356 23.286 -18.891 1.00 66.75 326 GLU A CA 1
ATOM 2577 C C . GLU A 1 326 ? 11.370 23.292 -17.710 1.00 66.75 326 GLU A C 1
ATOM 2579 O O . GLU A 1 326 ? 11.193 24.319 -17.052 1.00 66.75 326 GLU A O 1
ATOM 2584 N N . SER A 1 327 ? 10.853 22.124 -17.318 1.00 59.88 327 SER A N 1
ATOM 2585 C CA . SER A 1 327 ? 9.983 21.977 -16.142 1.00 59.88 327 SER A CA 1
ATOM 2586 C C . SER A 1 327 ? 10.654 22.422 -14.823 1.00 59.88 327 SER A C 1
ATOM 2588 O O . SER A 1 327 ? 10.022 23.087 -13.992 1.00 59.88 327 SER A O 1
ATOM 2590 N N . ILE A 1 328 ? 11.961 22.156 -14.631 1.00 59.44 328 ILE A N 1
ATOM 2591 C CA . ILE A 1 328 ? 12.735 22.698 -13.485 1.00 59.44 328 ILE A CA 1
ATOM 2592 C C . ILE A 1 328 ? 12.705 24.229 -13.499 1.00 59.44 328 ILE A C 1
ATOM 2594 O O . ILE A 1 328 ? 12.526 24.889 -12.465 1.00 59.44 328 ILE A O 1
ATOM 2598 N N . GLN A 1 329 ? 12.937 24.815 -14.666 1.00 60.31 329 GLN A N 1
ATOM 2599 C CA . GLN A 1 329 ? 13.050 26.260 -14.807 1.00 60.31 329 GLN A CA 1
ATOM 2600 C C . GLN A 1 329 ? 11.705 26.952 -14.582 1.00 60.31 329 GLN A C 1
ATOM 2602 O O . GLN A 1 329 ? 11.662 27.975 -13.894 1.00 60.31 329 GLN A O 1
ATOM 2607 N N . GLU A 1 330 ? 10.615 26.373 -15.079 1.00 57.03 330 GLU A N 1
ATOM 2608 C CA . GLU A 1 330 ? 9.282 26.958 -14.966 1.00 57.03 330 GLU A CA 1
ATOM 2609 C C . GLU A 1 330 ? 8.634 26.778 -13.591 1.00 57.03 330 GLU A C 1
ATOM 2611 O O . GLU A 1 330 ? 7.894 27.658 -13.154 1.00 57.03 330 GLU A O 1
ATOM 2616 N N . HIS A 1 331 ? 8.864 25.660 -12.895 1.00 53.94 331 HIS A N 1
ATOM 2617 C CA . HIS A 1 331 ? 8.074 25.320 -11.699 1.00 53.94 331 HIS A CA 1
ATOM 2618 C C . HIS A 1 331 ? 8.903 25.306 -10.411 1.00 53.94 331 HIS A C 1
ATOM 2620 O O . HIS A 1 331 ? 8.469 25.829 -9.382 1.00 53.94 331 HIS A O 1
ATOM 2626 N N . ILE A 1 332 ? 10.135 24.794 -10.459 1.00 57.69 332 ILE A N 1
ATOM 2627 C CA . ILE A 1 332 ? 11.000 24.677 -9.274 1.00 57.69 332 ILE A CA 1
ATOM 2628 C C . ILE A 1 332 ? 11.659 26.019 -8.939 1.00 57.69 332 ILE A C 1
ATOM 2630 O O . ILE A 1 332 ? 11.692 26.456 -7.785 1.00 57.69 332 ILE A O 1
ATOM 2634 N N . THR A 1 333 ? 12.174 26.710 -9.955 1.00 55.53 333 THR A N 1
ATOM 2635 C CA . THR A 1 333 ? 12.944 27.948 -9.762 1.00 55.53 333 THR A CA 1
ATOM 2636 C C . THR A 1 333 ? 12.104 29.092 -9.164 1.00 55.53 333 THR A C 1
ATOM 2638 O O . THR A 1 333 ? 12.575 29.754 -8.229 1.00 55.53 333 THR A O 1
ATOM 2641 N N . PRO A 1 334 ? 10.857 29.348 -9.614 1.00 53.56 334 PRO A N 1
ATOM 2642 C CA . PRO A 1 334 ? 10.003 30.363 -8.993 1.00 53.56 334 PRO A CA 1
ATOM 2643 C C . PRO A 1 334 ? 9.598 30.009 -7.560 1.00 53.56 334 PRO A C 1
ATOM 2645 O O . PRO A 1 334 ? 9.493 30.899 -6.714 1.00 53.56 334 PRO A O 1
ATOM 2648 N N . TYR A 1 335 ? 9.420 28.719 -7.273 1.00 54.66 335 TYR A N 1
ATOM 2649 C CA . TYR A 1 335 ? 9.103 28.219 -5.942 1.00 54.66 335 TYR A CA 1
ATOM 2650 C C . TYR A 1 335 ? 10.235 28.505 -4.931 1.00 54.66 335 TYR A C 1
ATOM 2652 O O . TYR A 1 335 ? 9.982 29.114 -3.886 1.00 54.66 335 TYR A O 1
ATOM 2660 N N . ILE A 1 336 ? 11.490 28.178 -5.272 1.00 55.06 336 ILE A N 1
ATOM 2661 C CA . ILE A 1 336 ? 12.666 28.480 -4.429 1.00 55.06 336 ILE A CA 1
ATOM 2662 C C . ILE A 1 336 ? 12.776 29.989 -4.176 1.00 55.06 336 ILE A C 1
ATOM 2664 O O . ILE A 1 336 ? 12.993 30.427 -3.045 1.00 55.06 336 ILE A O 1
ATOM 2668 N N . ARG A 1 337 ? 12.558 30.805 -5.215 1.00 59.62 337 ARG A N 1
ATOM 2669 C CA . ARG A 1 337 ? 12.585 32.271 -5.105 1.00 59.62 337 ARG A CA 1
ATOM 2670 C C . ARG A 1 337 ? 11.536 32.798 -4.118 1.00 59.62 337 ARG A C 1
ATOM 2672 O O . ARG A 1 337 ? 11.818 33.731 -3.370 1.00 59.62 337 ARG A O 1
ATOM 2679 N N . ASN A 1 338 ? 10.346 32.198 -4.087 1.00 57.47 338 ASN A N 1
ATOM 2680 C CA . ASN A 1 338 ? 9.309 32.558 -3.121 1.00 57.47 338 ASN A CA 1
ATOM 2681 C C . ASN A 1 338 ? 9.681 32.153 -1.686 1.00 57.47 338 ASN A C 1
ATOM 2683 O O . ASN A 1 338 ? 9.469 32.956 -0.781 1.00 57.47 338 ASN A O 1
ATOM 2687 N N . GLN A 1 339 ? 10.266 30.970 -1.456 1.00 58.88 339 GLN A N 1
ATOM 2688 C CA . GLN A 1 339 ? 10.708 30.557 -0.111 1.00 58.88 339 GLN A CA 1
ATOM 2689 C C . GLN A 1 339 ? 11.754 31.503 0.482 1.00 58.88 339 GLN A C 1
ATOM 2691 O O . GLN A 1 339 ? 11.623 31.923 1.630 1.00 58.88 339 GLN A O 1
ATOM 2696 N N . LEU A 1 340 ? 12.737 31.907 -0.323 1.00 56.97 340 LEU A N 1
ATOM 2697 C CA . LEU A 1 340 ? 13.752 32.875 0.099 1.00 56.97 340 LEU A CA 1
ATOM 2698 C C . LEU A 1 340 ? 13.120 34.229 0.460 1.00 56.97 340 LEU A C 1
ATOM 2700 O O . LEU A 1 340 ? 13.454 34.819 1.483 1.00 56.97 340 LEU A O 1
ATOM 2704 N N . LYS A 1 341 ? 12.116 34.677 -0.304 1.00 63.94 341 LYS A N 1
ATOM 2705 C CA . LYS A 1 341 ? 11.352 35.893 0.013 1.00 63.94 341 LYS A CA 1
ATOM 2706 C C . LYS A 1 341 ? 10.571 35.775 1.332 1.00 63.94 341 LYS A C 1
ATOM 2708 O O . LYS A 1 341 ? 10.491 36.733 2.096 1.00 63.94 341 LYS A O 1
ATOM 2713 N N . HIS A 1 342 ? 9.991 34.610 1.623 1.00 59.41 342 HIS A N 1
ATOM 2714 C CA . HIS A 1 342 ? 9.319 34.350 2.902 1.00 59.41 342 HIS A CA 1
ATOM 2715 C C . HIS A 1 342 ? 10.281 34.448 4.095 1.00 59.41 342 HIS A C 1
ATOM 2717 O O . HIS A 1 342 ? 9.920 35.007 5.137 1.00 59.41 342 HIS A O 1
ATOM 2723 N N . GLU A 1 343 ? 11.497 33.927 3.937 1.00 56.09 343 GLU A N 1
ATOM 2724 C CA . GLU A 1 343 ? 12.556 34.010 4.940 1.00 56.09 343 GLU A CA 1
ATOM 2725 C C . GLU A 1 343 ? 13.012 35.458 5.175 1.00 56.09 343 GLU A C 1
ATOM 2727 O O . GLU A 1 343 ? 13.047 35.903 6.324 1.00 56.09 343 GLU A O 1
ATOM 2732 N N . GLU A 1 344 ? 13.262 36.218 4.103 1.00 62.78 344 GLU A N 1
ATOM 2733 C CA . GLU A 1 344 ? 13.631 37.643 4.163 1.00 62.78 344 GLU A CA 1
ATOM 2734 C C . GLU A 1 344 ? 12.576 38.498 4.881 1.00 62.78 344 GLU A C 1
ATOM 2736 O O . GLU A 1 344 ? 12.903 39.432 5.615 1.00 62.78 344 GLU A O 1
ATOM 2741 N N . GLU A 1 345 ? 11.298 38.154 4.726 1.00 77.94 345 GLU A N 1
ATOM 2742 C CA . GLU A 1 345 ? 10.180 38.825 5.393 1.00 77.94 345 GLU A CA 1
ATOM 2743 C C . GLU A 1 345 ? 9.986 38.392 6.862 1.00 77.94 345 GLU A C 1
ATOM 2745 O O . GLU A 1 345 ? 9.007 38.779 7.506 1.00 77.94 345 GLU A O 1
ATOM 2750 N N . GLY A 1 346 ? 10.893 37.580 7.417 1.00 59.38 346 GLY A N 1
ATOM 2751 C CA . GLY A 1 346 ? 10.848 37.121 8.808 1.00 59.38 346 GLY A CA 1
ATOM 2752 C C . GLY A 1 346 ? 9.725 36.122 9.095 1.00 59.38 346 GLY A C 1
ATOM 2753 O O . GLY A 1 346 ? 9.419 35.857 10.259 1.00 59.38 346 GLY A O 1
ATOM 2754 N N . ARG A 1 347 ? 9.107 35.559 8.046 1.00 56.84 347 ARG A N 1
ATOM 2755 C CA . ARG A 1 347 ? 8.064 34.524 8.154 1.00 56.84 347 ARG A CA 1
ATOM 2756 C C . ARG A 1 347 ? 8.654 33.121 8.342 1.00 56.84 347 ARG A C 1
ATOM 2758 O O . ARG A 1 347 ? 7.895 32.182 8.571 1.00 56.84 347 ARG A O 1
ATOM 2765 N N . GLY A 1 348 ? 9.987 33.016 8.296 1.00 50.06 348 GLY A N 1
ATOM 2766 C CA . GLY A 1 348 ? 10.740 31.767 8.291 1.00 50.06 348 GLY A CA 1
ATOM 2767 C C . GLY A 1 348 ? 10.611 31.043 6.952 1.00 50.06 348 GLY A C 1
ATOM 2768 O O 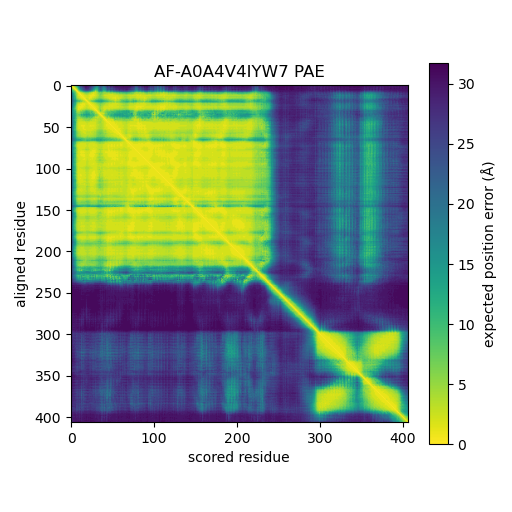. GLY A 1 348 ? 9.632 31.225 6.225 1.00 50.06 348 GLY A O 1
ATOM 2769 N N . LEU A 1 349 ? 11.594 30.202 6.631 1.00 49.31 349 LEU A N 1
ATOM 2770 C CA . LEU A 1 349 ? 11.400 29.185 5.603 1.00 49.31 349 LEU A CA 1
ATOM 2771 C C . LEU A 1 349 ? 10.234 28.309 6.053 1.00 49.31 349 LEU A C 1
ATOM 2773 O O . LEU A 1 349 ? 10.258 27.750 7.156 1.00 49.31 349 LEU A O 1
ATOM 2777 N N . ARG A 1 350 ? 9.198 28.187 5.221 1.00 54.81 350 ARG A N 1
ATOM 2778 C CA . ARG A 1 350 ? 8.226 27.123 5.456 1.00 54.81 350 ARG A CA 1
ATOM 2779 C C . ARG A 1 350 ? 8.997 25.836 5.208 1.00 54.81 350 ARG A C 1
ATOM 2781 O O . ARG A 1 350 ? 9.555 25.683 4.124 1.00 54.81 350 ARG A O 1
ATOM 2788 N N . LYS A 1 351 ? 9.073 24.933 6.197 1.00 48.25 351 LYS A N 1
ATOM 2789 C CA . LYS A 1 351 ? 9.453 23.549 5.890 1.00 48.25 351 LYS A CA 1
ATOM 2790 C C . LYS A 1 351 ? 8.507 23.129 4.781 1.00 48.25 351 LYS A C 1
ATOM 2792 O O . LYS A 1 351 ? 7.293 23.170 4.978 1.00 48.25 351 LYS A O 1
ATOM 2797 N N . GLY A 1 352 ? 9.061 22.895 3.602 1.00 46.59 352 GLY A N 1
ATOM 2798 C CA . GLY A 1 352 ? 8.247 22.452 2.499 1.00 46.59 352 GLY A CA 1
ATOM 2799 C C . GLY A 1 352 ? 7.542 21.174 2.895 1.00 46.59 352 GLY A C 1
ATOM 2800 O O . GLY A 1 352 ? 8.150 20.357 3.591 1.00 46.59 352 GLY A O 1
ATOM 2801 N N . SER A 1 353 ? 6.279 21.011 2.494 1.00 48.41 353 SER A N 1
ATOM 2802 C CA . SER A 1 353 ? 5.709 19.669 2.529 1.00 48.41 353 SER A CA 1
ATOM 2803 C C . SER A 1 353 ? 6.605 18.764 1.686 1.00 48.41 353 SER A C 1
ATOM 2805 O O . SER A 1 353 ? 7.344 19.233 0.809 1.00 48.41 353 SER A O 1
ATOM 2807 N N . VAL A 1 354 ? 6.601 17.476 1.993 1.00 46.59 354 VAL A N 1
ATOM 2808 C CA . VAL A 1 354 ? 7.403 16.453 1.315 1.00 46.59 354 VAL A CA 1
ATOM 2809 C C . VAL A 1 354 ? 7.308 16.586 -0.202 1.00 46.59 354 VAL A C 1
ATOM 2811 O O . VAL A 1 354 ? 8.315 16.440 -0.886 1.00 46.59 354 VAL A O 1
ATOM 2814 N N . PHE A 1 355 ? 6.165 17.045 -0.708 1.00 43.12 355 PHE A N 1
ATOM 2815 C CA . PHE A 1 355 ? 5.929 17.541 -2.061 1.00 43.12 355 PHE A CA 1
ATOM 2816 C C . PHE A 1 355 ? 7.098 18.313 -2.710 1.00 43.12 355 PHE A C 1
ATOM 2818 O O . PHE A 1 355 ? 7.445 18.086 -3.866 1.00 43.12 355 PHE A O 1
ATOM 2825 N N . GLN A 1 356 ? 7.755 19.214 -1.977 1.00 48.34 356 GLN A N 1
ATOM 2826 C CA . GLN A 1 356 ? 8.840 20.067 -2.483 1.00 48.34 356 GLN A CA 1
ATOM 2827 C C . GLN A 1 356 ? 10.204 19.372 -2.477 1.00 48.34 356 GLN A C 1
ATOM 2829 O O . GLN A 1 356 ? 11.065 19.695 -3.297 1.00 48.34 356 GLN A O 1
ATOM 2834 N N . MET A 1 357 ? 10.386 18.382 -1.603 1.00 46.00 357 MET A N 1
ATOM 2835 C CA . MET A 1 357 ? 11.539 17.485 -1.637 1.00 46.00 357 MET A CA 1
ATOM 2836 C C . MET A 1 357 ? 11.355 16.425 -2.732 1.00 46.00 357 MET A C 1
ATOM 2838 O O . MET A 1 357 ? 12.297 16.147 -3.467 1.00 46.00 357 MET A O 1
ATOM 2842 N N . HIS A 1 358 ? 10.126 15.942 -2.922 1.00 49.84 358 HIS A N 1
ATOM 2843 C CA . HIS A 1 358 ? 9.699 15.012 -3.962 1.00 49.84 358 HIS A CA 1
ATOM 2844 C C . HIS A 1 358 ? 9.854 15.639 -5.359 1.00 49.84 358 HIS A C 1
ATOM 2846 O O . HIS A 1 358 ? 10.416 15.007 -6.241 1.00 49.84 358 HIS A O 1
ATOM 2852 N N . LEU A 1 359 ? 9.516 16.923 -5.558 1.00 49.25 359 LEU A N 1
ATOM 2853 C CA . LEU A 1 359 ? 9.753 17.648 -6.822 1.00 49.25 359 LEU A CA 1
ATOM 2854 C C . LEU A 1 359 ? 11.254 17.739 -7.186 1.00 49.25 359 LEU A C 1
ATOM 2856 O O . LEU A 1 359 ? 11.636 17.560 -8.343 1.00 49.25 359 LEU A O 1
ATOM 2860 N N . MET A 1 360 ? 12.114 17.969 -6.187 1.00 49.81 360 MET A N 1
ATOM 2861 C CA . MET A 1 360 ? 13.573 18.057 -6.350 1.00 49.81 360 MET A CA 1
ATOM 2862 C C . MET A 1 360 ? 14.241 16.687 -6.523 1.00 49.81 360 MET A C 1
ATOM 2864 O O . MET A 1 360 ? 15.166 16.546 -7.323 1.00 49.81 360 MET A O 1
ATOM 2868 N N . MET A 1 361 ? 13.779 15.676 -5.788 1.00 46.66 361 MET A N 1
ATOM 2869 C CA . MET A 1 361 ? 14.263 14.297 -5.848 1.00 46.66 361 MET A CA 1
ATOM 2870 C C . MET A 1 361 ? 13.826 13.635 -7.162 1.00 46.66 361 MET A C 1
ATOM 2872 O O . MET A 1 361 ? 14.651 13.024 -7.835 1.00 46.66 361 MET A O 1
ATOM 2876 N N . ASN A 1 362 ? 12.581 13.855 -7.598 1.00 51.06 362 ASN A N 1
ATOM 2877 C CA . ASN A 1 362 ? 12.017 13.293 -8.824 1.00 51.06 362 ASN A CA 1
ATOM 2878 C C . ASN A 1 362 ? 12.644 13.857 -10.088 1.00 51.06 362 ASN A C 1
ATOM 2880 O O . ASN A 1 362 ? 13.012 13.076 -10.959 1.00 51.06 362 ASN A O 1
ATOM 2884 N N . LEU A 1 363 ? 12.826 15.176 -10.208 1.00 55.66 363 LEU A N 1
ATOM 2885 C CA . LEU A 1 363 ? 13.508 15.699 -11.391 1.00 55.66 363 LEU A CA 1
ATOM 2886 C C . LEU A 1 363 ? 14.995 15.369 -11.388 1.00 55.66 363 LEU A C 1
ATOM 2888 O O . LEU A 1 363 ? 15.537 15.080 -12.447 1.00 55.66 363 LEU A O 1
ATOM 2892 N N . ARG A 1 364 ? 15.651 15.303 -10.224 1.00 51.94 364 ARG A N 1
ATOM 2893 C CA . ARG A 1 364 ? 17.051 14.870 -10.151 1.00 51.94 364 ARG A CA 1
ATOM 2894 C C . ARG A 1 364 ? 17.221 13.399 -10.528 1.00 51.94 364 ARG A C 1
ATOM 2896 O O . ARG A 1 364 ? 18.151 13.088 -11.261 1.00 51.94 364 ARG A O 1
ATOM 2903 N N . ILE A 1 365 ? 16.336 12.512 -10.069 1.00 54.03 365 ILE A N 1
ATOM 2904 C CA . ILE A 1 365 ? 16.356 11.082 -10.413 1.00 54.03 365 ILE A CA 1
ATOM 2905 C C . ILE A 1 365 ? 15.977 10.870 -11.879 1.00 54.03 365 ILE A C 1
ATOM 2907 O O . ILE A 1 365 ? 16.684 10.142 -12.565 1.00 54.03 365 ILE A O 1
ATOM 2911 N N . ARG A 1 366 ? 14.931 11.535 -12.392 1.00 59.38 366 ARG A N 1
ATOM 2912 C CA . ARG A 1 366 ? 14.546 11.457 -13.813 1.00 59.38 366 ARG A CA 1
ATOM 2913 C C . ARG A 1 366 ? 15.660 11.979 -14.719 1.00 59.38 366 ARG A C 1
ATOM 2915 O O . ARG A 1 366 ? 16.028 11.301 -15.670 1.00 59.38 366 ARG A O 1
ATOM 2922 N N . VAL A 1 367 ? 16.257 13.128 -14.393 1.00 63.88 367 VAL A N 1
ATOM 2923 C CA . VAL A 1 367 ? 17.409 13.669 -15.128 1.00 63.88 367 VAL A CA 1
ATOM 2924 C C . VAL A 1 367 ? 18.592 12.707 -15.068 1.00 63.88 367 VAL A C 1
ATOM 2926 O O . VAL A 1 367 ? 19.168 12.407 -16.108 1.00 63.88 367 VAL A O 1
ATOM 2929 N N . GLN A 1 368 ? 18.938 12.187 -13.889 1.00 60.91 368 GLN A N 1
ATOM 2930 C CA . GLN A 1 368 ? 20.070 11.272 -13.753 1.00 60.91 368 GLN A CA 1
ATOM 2931 C C . GLN A 1 368 ? 19.832 9.958 -14.508 1.00 60.91 368 GLN A C 1
ATOM 2933 O O . GLN A 1 368 ? 20.697 9.534 -15.259 1.00 60.91 368 GLN A O 1
ATOM 2938 N N . SER A 1 369 ? 18.643 9.364 -14.401 1.00 63.91 369 SER A N 1
ATOM 2939 C CA . SER A 1 369 ? 18.275 8.130 -15.106 1.00 63.91 369 SER A CA 1
ATOM 2940 C C . SER A 1 369 ? 18.291 8.298 -16.627 1.00 63.91 369 SER A C 1
ATOM 2942 O O . SER A 1 369 ? 18.731 7.398 -17.345 1.00 63.91 369 SER A O 1
ATOM 2944 N N . VAL A 1 370 ? 17.811 9.437 -17.134 1.00 64.44 370 VAL A N 1
ATOM 2945 C CA . VAL A 1 370 ? 17.863 9.761 -18.566 1.00 64.44 370 VAL A CA 1
ATOM 2946 C C . VAL A 1 370 ? 19.315 9.929 -19.017 1.00 64.44 370 VAL A C 1
ATOM 2948 O O . VAL A 1 370 ? 19.710 9.344 -20.025 1.00 64.44 370 VAL A O 1
ATOM 2951 N N . MET A 1 371 ? 20.134 10.642 -18.240 1.00 71.75 371 MET A N 1
ATOM 2952 C CA . MET A 1 371 ? 21.561 10.829 -18.527 1.00 71.75 371 MET A CA 1
ATOM 2953 C C . MET A 1 371 ? 22.339 9.509 -18.509 1.00 71.75 371 MET A C 1
ATOM 2955 O O . MET A 1 371 ? 23.123 9.254 -19.420 1.00 71.75 371 MET A O 1
ATOM 2959 N N . ASP A 1 372 ? 22.087 8.642 -17.530 1.00 70.75 372 ASP A N 1
ATOM 2960 C CA . ASP A 1 372 ? 22.740 7.336 -17.413 1.00 70.75 372 ASP A CA 1
ATOM 2961 C C . ASP A 1 372 ? 22.346 6.413 -18.581 1.00 70.75 372 ASP A C 1
ATOM 2963 O O . ASP A 1 372 ? 23.179 5.673 -19.109 1.00 70.75 372 ASP A O 1
ATOM 2967 N N . THR A 1 373 ? 21.091 6.492 -19.039 1.00 68.75 373 THR A N 1
ATOM 2968 C CA . THR A 1 373 ? 20.596 5.729 -20.199 1.00 68.75 373 THR A CA 1
ATOM 2969 C C . THR A 1 373 ? 21.252 6.191 -21.499 1.00 68.75 373 THR A C 1
ATOM 2971 O O . THR A 1 373 ? 21.695 5.349 -22.284 1.00 68.75 373 THR A O 1
ATOM 2974 N N . ILE A 1 374 ? 21.367 7.510 -21.702 1.00 73.19 374 ILE A N 1
ATOM 2975 C CA . ILE A 1 374 ? 22.086 8.097 -22.842 1.00 73.19 374 ILE A CA 1
ATOM 2976 C C . ILE A 1 374 ? 23.551 7.650 -22.816 1.00 73.19 374 ILE A C 1
ATOM 2978 O O . ILE A 1 374 ? 24.029 7.086 -23.798 1.00 73.19 374 ILE A O 1
ATOM 2982 N N . ALA A 1 375 ? 24.238 7.820 -21.682 1.00 78.19 375 ALA A N 1
ATOM 2983 C CA . ALA A 1 375 ? 25.652 7.478 -21.538 1.00 78.19 375 ALA A CA 1
ATOM 2984 C C . ALA A 1 375 ? 25.925 5.988 -21.798 1.00 78.19 375 ALA A C 1
ATOM 2986 O O . ALA A 1 375 ? 26.918 5.636 -22.438 1.00 78.19 375 ALA A O 1
ATOM 2987 N N . ARG A 1 376 ? 25.029 5.099 -21.347 1.00 81.50 376 ARG A N 1
ATOM 2988 C CA . ARG A 1 376 ? 25.127 3.662 -21.622 1.00 81.50 376 ARG A CA 1
ATOM 2989 C C . ARG A 1 376 ? 25.051 3.368 -23.118 1.00 81.50 376 ARG A C 1
ATOM 2991 O O . ARG A 1 376 ? 25.901 2.644 -23.628 1.00 81.50 376 ARG A O 1
ATOM 2998 N N . TRP A 1 377 ? 24.056 3.906 -23.823 1.00 73.88 377 TRP A N 1
ATOM 2999 C CA . TRP A 1 377 ? 23.905 3.641 -25.256 1.00 73.88 377 TRP A CA 1
ATOM 3000 C C . TRP A 1 377 ? 24.975 4.312 -26.111 1.00 73.88 377 TRP A C 1
ATOM 3002 O O . TRP A 1 377 ? 25.396 3.716 -27.096 1.00 73.88 377 TRP A O 1
ATOM 3012 N N . GLU A 1 378 ? 25.468 5.489 -25.722 1.00 85.12 378 GLU A N 1
ATOM 3013 C CA . GLU A 1 378 ? 26.636 6.106 -26.360 1.00 85.12 378 GLU A CA 1
ATOM 3014 C C . GLU A 1 378 ? 27.881 5.215 -26.194 1.00 85.12 378 GLU A C 1
ATOM 3016 O O . GLU A 1 378 ? 28.617 4.998 -27.157 1.00 85.12 378 GLU A O 1
ATOM 3021 N N . GLY A 1 379 ? 28.073 4.611 -25.015 1.00 83.94 379 GLY A N 1
ATOM 3022 C CA . GLY A 1 379 ? 29.136 3.631 -24.775 1.00 83.94 379 GLY A CA 1
ATOM 3023 C C . GLY A 1 379 ? 28.981 2.340 -25.589 1.00 83.94 379 GLY A C 1
ATOM 3024 O O . GLY A 1 379 ? 29.944 1.877 -26.197 1.00 83.94 379 GLY A O 1
ATOM 3025 N N . GLU A 1 380 ? 27.774 1.768 -25.643 1.00 81.50 380 GLU A N 1
ATOM 3026 C CA . GLU A 1 380 ? 27.478 0.580 -26.460 1.00 81.50 380 GLU A CA 1
ATOM 3027 C C . GLU A 1 380 ? 27.679 0.850 -27.960 1.00 81.50 380 GLU A C 1
ATOM 3029 O O . GLU A 1 380 ? 28.251 0.013 -28.659 1.00 81.50 380 GLU A O 1
ATOM 3034 N N . ASN A 1 381 ? 27.261 2.022 -28.449 1.00 88.69 381 ASN A N 1
ATOM 3035 C CA . ASN A 1 381 ? 27.471 2.429 -29.836 1.00 88.69 381 ASN A CA 1
ATOM 3036 C C . ASN A 1 381 ? 28.952 2.624 -30.151 1.00 88.69 381 ASN A C 1
ATOM 3038 O O . ASN A 1 381 ? 29.393 2.138 -31.183 1.00 88.69 381 ASN A O 1
ATOM 3042 N N . ALA A 1 382 ? 29.736 3.247 -29.266 1.00 88.44 382 ALA A N 1
ATOM 3043 C CA . ALA A 1 382 ? 31.175 3.407 -29.479 1.00 88.44 382 ALA A CA 1
ATOM 3044 C C . ALA A 1 382 ? 31.888 2.052 -29.647 1.00 88.44 382 ALA A C 1
ATOM 3046 O O . ALA A 1 382 ? 32.711 1.889 -30.549 1.00 88.44 382 ALA A O 1
ATOM 3047 N N . VAL A 1 383 ? 31.524 1.064 -28.822 1.00 88.31 383 VAL A N 1
ATOM 3048 C CA . VAL A 1 383 ? 32.053 -0.306 -28.913 1.00 88.31 383 VAL A CA 1
ATOM 3049 C C . VAL A 1 383 ? 31.631 -0.983 -30.219 1.00 88.31 383 VAL A C 1
ATOM 3051 O O . VAL A 1 383 ? 32.446 -1.621 -30.883 1.00 88.31 383 VAL A O 1
ATOM 3054 N N . ASP A 1 384 ? 30.359 -0.874 -30.598 1.00 87.06 384 ASP A N 1
ATOM 3055 C CA . ASP A 1 384 ? 29.849 -1.524 -31.805 1.00 87.06 384 ASP A CA 1
ATOM 3056 C C . ASP A 1 384 ? 30.321 -0.825 -33.099 1.00 87.06 384 ASP A C 1
ATOM 3058 O O . ASP A 1 384 ? 30.538 -1.494 -34.108 1.00 87.06 384 ASP A O 1
ATOM 3062 N N . GLU A 1 385 ? 30.579 0.484 -33.075 1.00 88.88 385 GLU A N 1
ATOM 3063 C CA . GLU A 1 385 ? 31.226 1.227 -34.165 1.00 88.88 385 GLU A CA 1
ATOM 3064 C C . GLU A 1 385 ? 32.695 0.830 -34.353 1.00 88.88 385 GLU A C 1
ATOM 3066 O O . GLU A 1 385 ? 33.177 0.772 -35.486 1.00 88.88 385 GLU A O 1
ATOM 3071 N N . GLU A 1 386 ? 33.424 0.556 -33.268 1.00 88.81 386 GLU A N 1
ATOM 3072 C CA . GLU A 1 386 ? 34.797 0.046 -33.338 1.00 88.81 386 GLU A CA 1
ATOM 3073 C C . GLU A 1 386 ? 34.828 -1.355 -33.958 1.00 88.81 386 GLU A C 1
ATOM 3075 O O . GLU A 1 386 ? 35.560 -1.573 -34.925 1.00 88.81 386 GLU A O 1
ATOM 3080 N N . LYS A 1 387 ? 33.940 -2.257 -33.514 1.00 87.06 387 LYS A N 1
ATOM 3081 C CA . LYS A 1 387 ? 33.765 -3.581 -34.137 1.00 87.06 387 LYS A CA 1
ATOM 3082 C C . LYS A 1 387 ? 33.419 -3.476 -35.618 1.00 87.06 387 LYS A C 1
ATOM 3084 O O . LYS A 1 387 ? 33.970 -4.210 -36.430 1.00 87.06 387 LYS A O 1
ATOM 3089 N N . LEU A 1 388 ? 32.520 -2.562 -35.985 1.00 87.31 388 LEU A N 1
ATOM 3090 C CA . LEU A 1 388 ? 32.140 -2.358 -37.379 1.00 87.31 388 LEU A CA 1
ATOM 3091 C C . LEU A 1 388 ? 33.343 -1.919 -38.230 1.00 87.31 388 LEU A C 1
ATOM 3093 O O . LEU A 1 388 ? 33.538 -2.450 -39.318 1.00 87.31 388 LEU A O 1
ATOM 3097 N N . LYS A 1 389 ? 34.187 -1.014 -37.715 1.00 87.00 389 LYS A N 1
ATOM 3098 C CA . LYS A 1 389 ? 35.428 -0.587 -38.387 1.00 87.00 389 LYS A CA 1
ATOM 3099 C C . LYS A 1 389 ? 36.437 -1.724 -38.528 1.00 87.00 389 LYS A C 1
ATOM 3101 O O . LYS A 1 389 ? 37.143 -1.773 -39.530 1.00 87.00 389 LYS A O 1
ATOM 3106 N N . GLU A 1 390 ? 36.548 -2.607 -37.538 1.00 86.69 390 GLU A N 1
ATOM 3107 C CA . GLU A 1 390 ? 37.410 -3.792 -37.618 1.00 86.69 390 GLU A CA 1
ATOM 3108 C C . GLU A 1 390 ? 36.914 -4.779 -38.680 1.00 86.69 390 GLU A C 1
ATOM 3110 O O . GLU A 1 390 ? 37.709 -5.244 -39.494 1.00 86.69 390 GLU A O 1
ATOM 3115 N N . MET A 1 391 ? 35.601 -5.026 -38.733 1.00 83.12 391 MET A N 1
ATOM 3116 C CA . MET A 1 391 ? 34.975 -5.885 -39.744 1.00 83.12 391 MET A CA 1
ATOM 3117 C C . MET A 1 391 ? 35.163 -5.318 -41.161 1.00 83.12 391 MET A C 1
ATOM 3119 O O . MET A 1 391 ? 35.600 -6.037 -42.055 1.00 83.12 391 MET A O 1
ATOM 3123 N N . GLU A 1 392 ? 34.934 -4.017 -41.356 1.00 80.62 392 GLU A N 1
ATOM 3124 C CA . GLU A 1 392 ? 35.123 -3.345 -42.652 1.00 80.62 392 GLU A CA 1
ATOM 3125 C C . GLU A 1 392 ? 36.606 -3.286 -43.075 1.00 80.62 392 GLU A C 1
ATOM 3127 O O . GLU A 1 392 ? 36.918 -3.360 -44.261 1.00 80.62 392 GLU A O 1
ATOM 3132 N N . LYS A 1 393 ? 37.550 -3.200 -42.126 1.00 78.50 393 LYS A N 1
ATOM 3133 C CA . LYS A 1 393 ? 38.992 -3.312 -42.420 1.00 78.50 393 LYS A CA 1
ATOM 3134 C C . LYS A 1 393 ? 39.402 -4.729 -42.802 1.00 78.50 393 LYS A C 1
ATOM 3136 O O . LYS A 1 393 ? 40.275 -4.884 -43.645 1.00 78.50 393 LYS A O 1
ATOM 3141 N N . SER A 1 394 ? 38.797 -5.744 -42.185 1.00 68.56 394 SER A N 1
ATOM 3142 C CA . SER A 1 394 ? 39.057 -7.142 -42.535 1.00 68.56 394 SER A CA 1
ATOM 3143 C C . SER A 1 394 ? 38.467 -7.537 -43.889 1.00 68.56 394 SER A C 1
ATOM 3145 O O . SER A 1 394 ? 39.043 -8.384 -44.553 1.00 68.56 394 SER A O 1
ATOM 3147 N N . GLU A 1 395 ? 37.376 -6.900 -44.331 1.00 61.41 395 GLU A N 1
ATOM 3148 C CA . GLU A 1 395 ? 36.855 -7.067 -45.696 1.00 61.41 395 GLU A CA 1
ATOM 3149 C C . GLU A 1 395 ? 37.748 -6.354 -46.728 1.00 61.41 395 GLU A C 1
ATOM 3151 O O . GLU A 1 395 ? 38.091 -6.954 -47.737 1.00 61.41 395 GLU A O 1
ATOM 3156 N N . ASN A 1 396 ? 38.217 -5.130 -46.447 1.00 57.47 396 ASN A N 1
ATOM 3157 C CA . ASN A 1 396 ? 39.090 -4.382 -47.368 1.00 57.47 396 ASN A CA 1
ATOM 3158 C C . ASN A 1 396 ? 40.553 -4.873 -47.405 1.00 57.47 396 ASN A C 1
ATOM 3160 O O . ASN A 1 396 ? 41.260 -4.597 -48.365 1.00 57.47 396 ASN A O 1
ATOM 3164 N N . GLY A 1 397 ? 41.034 -5.557 -46.361 1.00 52.34 397 GLY A N 1
ATOM 3165 C CA . GLY A 1 397 ? 42.399 -6.102 -46.305 1.00 52.34 397 GLY A CA 1
ATOM 3166 C C . GLY A 1 397 ? 42.575 -7.437 -47.035 1.00 52.34 397 GLY A C 1
ATOM 3167 O O . GLY A 1 397 ? 43.704 -7.837 -47.287 1.00 52.34 397 GLY A O 1
ATOM 3168 N N . VAL A 1 398 ? 41.480 -8.120 -47.382 1.00 49.31 398 VAL A N 1
ATOM 3169 C CA . VAL A 1 398 ? 41.517 -9.355 -48.187 1.00 49.31 398 VAL A CA 1
ATOM 3170 C C . VAL A 1 398 ? 41.640 -9.036 -49.683 1.00 49.31 398 VAL A C 1
ATOM 3172 O O . VAL A 1 398 ? 42.213 -9.830 -50.421 1.00 49.31 398 VAL A O 1
ATOM 3175 N N . ASP A 1 399 ? 41.208 -7.848 -50.117 1.00 46.03 399 ASP A N 1
ATOM 3176 C CA . ASP A 1 399 ? 41.323 -7.413 -51.515 1.00 46.03 399 ASP A CA 1
ATOM 3177 C C . ASP A 1 399 ? 42.744 -6.930 -51.891 1.00 46.03 399 ASP A C 1
ATOM 3179 O O . ASP A 1 399 ? 43.086 -6.918 -53.071 1.00 46.03 399 ASP A O 1
ATOM 3183 N N . GLU A 1 400 ? 43.600 -6.559 -50.925 1.00 45.44 400 GLU A N 1
ATOM 3184 C CA . GLU A 1 400 ? 44.979 -6.101 -51.204 1.00 45.44 400 GLU A CA 1
ATOM 3185 C C . GLU A 1 400 ? 46.018 -7.244 -51.247 1.00 45.44 400 GLU A C 1
ATOM 3187 O O . GLU A 1 400 ? 47.048 -7.094 -51.902 1.00 45.44 400 GLU A O 1
ATOM 3192 N N . GLU A 1 401 ? 45.766 -8.400 -50.617 1.00 46.16 401 GLU A N 1
ATOM 3193 C CA . GLU A 1 401 ? 46.697 -9.547 -50.660 1.00 46.16 401 GLU A CA 1
ATOM 3194 C C . GLU A 1 401 ? 46.498 -10.462 -51.891 1.00 46.16 401 GLU A C 1
ATOM 3196 O O . GLU A 1 401 ? 47.408 -11.217 -52.230 1.00 46.16 401 GLU A O 1
ATOM 3201 N N . GLU A 1 402 ? 45.373 -10.372 -52.618 1.00 45.78 402 GLU A N 1
ATOM 3202 C CA . GLU A 1 402 ? 45.165 -11.129 -53.871 1.00 45.78 402 GLU A CA 1
ATOM 3203 C C . GLU A 1 402 ? 45.699 -10.420 -55.140 1.00 45.78 402 GLU A C 1
ATOM 3205 O O . GLU A 1 402 ? 45.780 -11.053 -56.194 1.00 45.78 402 GLU A O 1
ATOM 3210 N N . GLU A 1 403 ? 46.139 -9.153 -55.072 1.00 46.19 403 GLU A N 1
ATOM 3211 C CA . GLU A 1 403 ? 46.750 -8.444 -56.219 1.00 46.19 403 GLU A CA 1
ATOM 3212 C C . GLU A 1 403 ? 48.296 -8.523 -56.283 1.00 46.19 403 GLU A C 1
ATOM 3214 O O . GLU A 1 403 ? 48.873 -8.134 -57.302 1.00 46.19 403 GLU A O 1
ATOM 3219 N N . GLU A 1 404 ? 48.991 -9.077 -55.276 1.00 46.44 404 GLU A N 1
ATOM 3220 C CA . GLU A 1 404 ? 50.464 -9.249 -55.302 1.00 46.44 404 GLU A CA 1
ATOM 3221 C C . GLU A 1 404 ? 50.966 -10.656 -55.718 1.00 46.44 404 GLU A C 1
ATOM 3223 O O . GLU A 1 404 ? 52.173 -10.838 -55.887 1.00 46.44 404 GLU A O 1
ATOM 3228 N N . GLU A 1 405 ? 50.088 -11.633 -55.994 1.00 47.88 405 GLU A N 1
ATOM 3229 C CA . GLU A 1 405 ? 50.465 -12.954 -56.558 1.00 47.88 405 GLU A CA 1
ATOM 3230 C C . GLU A 1 405 ? 49.878 -13.235 -57.966 1.00 47.88 405 GLU A C 1
ATOM 3232 O O . GLU A 1 405 ? 49.487 -14.362 -58.281 1.00 47.88 405 GLU A O 1
ATOM 3237 N N . GLY A 1 406 ? 49.837 -12.215 -58.837 1.00 38.19 406 GLY A N 1
ATOM 3238 C CA . GLY A 1 406 ? 49.435 -12.322 -60.255 1.00 38.19 406 GLY A CA 1
ATOM 3239 C C . GLY A 1 406 ? 50.585 -12.317 -61.260 1.00 38.19 406 GLY A C 1
ATOM 3240 O O . GLY A 1 406 ? 51.280 -11.279 -61.343 1.00 38.19 406 GLY A O 1
#